Protein AF-A0ABD1W5N5-F1 (afdb_monomer_lite)

Secondary structure (DSSP, 8-state):
---PPP-------GGGGG-HHHHHHHHHHHHHHHHHHHHHHHHHHHHHHHHTS----HHHHHHHHHHHHHHHHHHHHHHHHHH----SHHHHHHHHHTTSS-HHHHHHHHHHHHHHHHHHHHHHHT---SSHHHHHHHHHHHHHHHHHTTSS----------TTTHHHHHTTTTHHHHHHHHTTSGGGSHHHHHHHHHHHHHHHHHHHHHHHHHHTT--SHHHHHHHHHTTSS-HHHHHHHHHHHHHHHHHHHHHHHHHTTT--------PPTTS--EETTEE--TT-EESTTSS-SSSGGGEEEEETTSSS-EEEETTSS-PEEEEEETTEEEEPP-EEEEEE-TTS-EEEEE-EEEE-TTSSEEE-TTEEEEEESSSEEEEEEEEETTEEEEEEEEEB-S-GGG--TT--EEESEEEEEPPTTEEEEEEEEEESSTTTTTTTT-SEEEEEEEETTS----GGGGT-TTHHHHHHHH-PEEEEE-BSSS-HHHHTTSTT----TTEEEEE--SSSS-EEEEEPTT-BS-TTSTT--B-

Organism: NCBI:txid205694

Radius of gyration: 28.05 Å; chains: 1; bounding box: 86×58×66 Å

Structure (mmCIF, N/CA/C/O backbone):
data_AF-A0ABD1W5N5-F1
#
_entry.id   AF-A0ABD1W5N5-F1
#
loop_
_atom_site.group_PDB
_atom_site.id
_atom_site.type_symbol
_atom_site.label_atom_id
_atom_site.label_alt_id
_atom_site.label_comp_id
_atom_site.label_asym_id
_atom_site.label_entity_id
_atom_site.label_seq_id
_atom_site.pdbx_PDB_ins_code
_atom_site.Cartn_x
_atom_site.Cartn_y
_atom_site.Cartn_z
_atom_site.occupancy
_atom_site.B_iso_or_equiv
_atom_site.auth_seq_id
_atom_site.auth_comp_id
_atom_site.auth_asym_id
_atom_site.auth_atom_id
_atom_site.pdbx_PDB_model_num
ATOM 1 N N . MET A 1 1 ? -24.813 19.656 25.733 1.00 28.75 1 MET A N 1
ATOM 2 C CA . MET A 1 1 ? -25.296 18.858 24.588 1.00 28.75 1 MET A CA 1
ATOM 3 C C . MET A 1 1 ? -24.833 19.561 23.324 1.00 28.75 1 MET A C 1
ATOM 5 O O . MET A 1 1 ? -25.467 20.518 22.911 1.00 28.75 1 MET A O 1
ATOM 9 N N . GLY A 1 2 ? -23.656 19.197 22.814 1.00 26.92 2 GLY A N 1
ATOM 10 C CA . GLY A 1 2 ? -23.154 19.702 21.535 1.00 26.92 2 GLY A CA 1
ATOM 11 C C . GLY A 1 2 ? -23.510 18.698 20.448 1.00 26.92 2 GLY A C 1
ATOM 12 O O . GLY A 1 2 ? -23.165 17.526 20.578 1.00 26.92 2 GLY A O 1
ATOM 13 N N . GLU A 1 3 ? -24.244 19.146 19.435 1.00 26.53 3 GLU A N 1
ATOM 14 C CA . GLU A 1 3 ? -24.609 18.383 18.240 1.00 26.53 3 GLU A CA 1
ATOM 15 C C . GLU A 1 3 ? -23.360 17.769 17.588 1.00 26.53 3 GLU A C 1
ATOM 17 O O . GLU A 1 3 ? -22.465 18.478 17.123 1.00 26.53 3 GLU A O 1
ATOM 22 N N . GLN A 1 4 ? -23.289 16.436 17.564 1.00 30.64 4 GLN A N 1
ATOM 23 C CA . GLN A 1 4 ? -22.300 15.712 16.773 1.00 30.64 4 GLN A CA 1
ATOM 24 C C . GLN A 1 4 ? -22.616 15.924 15.290 1.00 30.64 4 GLN A C 1
ATOM 26 O O . GLN A 1 4 ? -23.674 15.536 14.799 1.00 30.64 4 GLN A O 1
ATOM 31 N N . ASN A 1 5 ? -21.693 16.567 14.580 1.00 28.88 5 ASN A N 1
ATOM 32 C CA . ASN A 1 5 ? -21.829 16.870 13.162 1.00 28.88 5 ASN A CA 1
ATOM 33 C C . ASN A 1 5 ? -21.758 15.554 12.350 1.00 28.88 5 ASN A C 1
ATOM 35 O O . ASN A 1 5 ? -20.734 14.868 12.424 1.00 28.88 5 ASN A O 1
ATOM 39 N N . PRO A 1 6 ? -22.801 15.165 11.591 1.00 38.56 6 PRO A N 1
ATOM 40 C CA . PRO A 1 6 ? -22.796 13.927 10.816 1.00 38.56 6 PRO A CA 1
ATOM 41 C C . PRO A 1 6 ? -21.707 13.959 9.733 1.00 38.56 6 PRO A C 1
ATOM 43 O O . PRO A 1 6 ? -21.434 15.004 9.138 1.00 38.56 6 PRO A O 1
ATOM 46 N N . THR A 1 7 ? -21.093 12.804 9.459 1.00 47.44 7 THR A N 1
ATOM 47 C CA . THR A 1 7 ? -20.101 12.591 8.392 1.00 47.44 7 THR A CA 1
ATOM 48 C C . THR A 1 7 ? -20.524 13.306 7.106 1.00 47.44 7 THR A C 1
ATOM 50 O O . THR A 1 7 ? -21.586 13.044 6.536 1.00 47.44 7 THR A O 1
ATOM 53 N N . LYS A 1 8 ? -19.705 14.262 6.651 1.00 46.38 8 LYS A N 1
ATOM 54 C CA . LYS A 1 8 ? -20.027 15.128 5.510 1.00 46.38 8 LYS A CA 1
ATOM 55 C C . LYS A 1 8 ? -20.094 14.277 4.235 1.00 46.38 8 LYS A C 1
ATOM 57 O O . LYS A 1 8 ? -19.065 13.878 3.698 1.00 46.38 8 LYS A O 1
ATOM 62 N N . ARG A 1 9 ? -21.306 13.976 3.757 1.00 61.41 9 ARG A N 1
ATOM 63 C CA . ARG A 1 9 ? -21.535 13.199 2.526 1.00 61.41 9 ARG A CA 1
ATOM 64 C C . ARG A 1 9 ? -20.862 13.880 1.335 1.00 61.41 9 ARG A C 1
ATOM 66 O O . ARG A 1 9 ? -21.159 15.032 1.019 1.00 61.41 9 ARG A O 1
ATOM 73 N N . ALA A 1 10 ? -19.960 13.166 0.668 1.00 68.75 10 ALA A N 1
ATOM 74 C CA . ALA A 1 10 ? -19.239 13.687 -0.482 1.00 68.75 10 ALA A CA 1
ATOM 75 C C . ALA A 1 10 ? -20.100 13.574 -1.750 1.00 68.75 10 ALA A C 1
ATOM 77 O O . ALA A 1 10 ? -20.378 12.481 -2.239 1.00 68.75 10 ALA A O 1
ATOM 78 N N . ILE A 1 11 ? -20.503 14.713 -2.318 1.00 74.44 11 ILE A N 1
ATOM 79 C CA . ILE A 1 11 ? -21.152 14.751 -3.641 1.00 74.44 11 ILE A CA 1
ATOM 80 C C . ILE A 1 11 ? -20.153 14.296 -4.725 1.00 74.44 11 ILE A C 1
ATOM 82 O O . ILE A 1 11 ? -20.519 13.577 -5.652 1.00 74.44 11 ILE A O 1
ATOM 86 N N . GLY A 1 12 ? -18.870 14.632 -4.555 1.00 67.19 12 GLY A N 1
ATOM 87 C CA . GLY A 1 12 ? -17.824 14.405 -5.554 1.00 67.19 12 GLY A CA 1
ATOM 88 C C . GLY A 1 12 ? -17.814 15.483 -6.642 1.00 67.19 12 GLY A C 1
ATOM 89 O O . GLY A 1 12 ? -18.540 16.475 -6.561 1.00 67.19 12 GLY A O 1
ATOM 90 N N . ASN A 1 13 ? -16.992 15.291 -7.672 1.00 73.31 13 ASN A N 1
ATOM 91 C CA . ASN A 1 13 ? -16.897 16.170 -8.843 1.00 73.31 13 ASN A CA 1
ATOM 92 C C . ASN A 1 13 ? -17.356 15.436 -10.118 1.00 73.31 13 ASN A C 1
ATOM 94 O O . ASN A 1 13 ? -17.006 14.277 -10.316 1.00 73.31 13 ASN A O 1
ATOM 98 N N . GLN A 1 14 ? -18.060 16.114 -11.032 1.00 76.25 14 GLN A N 1
ATOM 99 C CA . GLN A 1 14 ? -18.423 15.571 -12.352 1.00 76.25 14 GLN A CA 1
ATOM 100 C C . GLN A 1 14 ? -17.212 15.056 -13.149 1.00 76.25 14 GLN A C 1
ATOM 102 O O . GLN A 1 14 ? -17.330 14.111 -13.929 1.00 76.25 14 GLN A O 1
ATOM 107 N N . ASN A 1 15 ? -16.024 15.622 -12.925 1.00 72.88 15 ASN A N 1
ATOM 108 C CA . ASN A 1 15 ? -14.792 15.143 -13.549 1.00 72.88 15 ASN A CA 1
ATOM 109 C C . ASN A 1 15 ? -14.424 13.703 -13.142 1.00 72.88 15 ASN A C 1
ATOM 111 O O . ASN A 1 15 ? -13.665 13.059 -13.865 1.00 72.88 15 ASN A O 1
ATOM 115 N N . GLU A 1 16 ? -14.976 13.166 -12.045 1.00 70.12 16 GLU A N 1
ATOM 116 C CA . GLU A 1 16 ? -14.788 11.768 -11.627 1.00 70.12 16 GLU A CA 1
ATOM 117 C C . GLU A 1 16 ? -15.239 10.776 -12.703 1.00 70.12 16 GLU A C 1
ATOM 119 O O . GLU A 1 16 ? -14.573 9.762 -12.889 1.00 70.12 16 GLU A O 1
ATOM 124 N N . PHE A 1 17 ? -16.272 11.090 -13.495 1.00 74.38 17 PHE A N 1
ATOM 125 C CA . PHE A 1 17 ? -16.710 10.231 -14.607 1.00 74.38 17 PHE A CA 1
ATOM 126 C C . PHE A 1 17 ? -15.631 10.016 -15.675 1.00 74.38 17 PHE A C 1
ATOM 128 O O . PHE A 1 17 ? -15.683 9.039 -16.418 1.00 74.38 17 PHE A O 1
ATOM 135 N N . ARG A 1 18 ? -14.654 10.926 -15.765 1.00 74.06 18 ARG A N 1
ATOM 136 C CA . ARG A 1 18 ? -13.556 10.877 -16.739 1.00 74.06 18 ARG A CA 1
ATOM 137 C C . ARG A 1 18 ? -12.236 10.424 -16.122 1.00 74.06 18 ARG A C 1
ATOM 139 O O . ARG A 1 18 ? -11.248 10.284 -16.839 1.00 74.06 18 ARG A O 1
ATOM 146 N N . GLN A 1 19 ? -12.189 10.200 -14.809 1.00 75.38 19 GLN A N 1
ATOM 147 C CA . GLN A 1 19 ? -10.961 9.777 -14.150 1.00 75.38 19 GLN A CA 1
ATOM 148 C C . GLN A 1 19 ? -10.642 8.319 -14.511 1.00 75.38 19 GLN A C 1
ATOM 150 O O . GLN A 1 19 ? -11.477 7.440 -14.285 1.00 75.38 19 GLN A O 1
ATOM 155 N N . PRO A 1 20 ? -9.418 8.013 -14.986 1.00 72.00 20 PRO A N 1
ATOM 156 C CA . PRO A 1 20 ? -9.042 6.650 -15.362 1.00 72.00 20 PRO A CA 1
ATOM 157 C C . PRO A 1 20 ? -9.240 5.628 -14.235 1.00 72.00 20 PRO A C 1
ATOM 159 O O . PRO A 1 20 ? -9.667 4.503 -14.485 1.00 72.00 20 PRO A O 1
ATOM 162 N N . GLY A 1 21 ? -8.984 6.026 -12.983 1.00 67.94 21 GLY A N 1
ATOM 163 C CA . GLY A 1 21 ? -9.215 5.177 -11.812 1.00 67.94 21 GLY A CA 1
ATOM 164 C C . GLY A 1 21 ? -10.695 4.855 -11.582 1.00 67.94 21 GLY A C 1
ATOM 165 O O . GLY A 1 21 ? -11.031 3.706 -11.306 1.00 67.94 21 GLY A O 1
ATOM 166 N N . ALA A 1 22 ? -11.586 5.836 -11.754 1.00 72.44 22 ALA A N 1
ATOM 167 C CA . ALA A 1 22 ? -13.028 5.643 -11.611 1.00 72.44 22 ALA A CA 1
ATOM 168 C C . ALA A 1 22 ? -13.597 4.764 -12.735 1.00 72.44 22 ALA A C 1
ATOM 170 O O . ALA A 1 22 ? -14.401 3.876 -12.462 1.00 72.44 22 ALA A O 1
ATOM 171 N N . ILE A 1 23 ? -13.122 4.943 -13.972 1.00 83.00 23 ILE A N 1
ATOM 172 C CA . ILE A 1 23 ? -13.498 4.098 -15.117 1.00 83.00 23 ILE A CA 1
ATOM 173 C C . ILE A 1 23 ? -13.017 2.659 -14.905 1.00 83.00 23 ILE A C 1
ATOM 175 O O . ILE A 1 23 ? -13.789 1.720 -15.086 1.00 83.00 23 ILE A O 1
ATOM 179 N N . LYS A 1 24 ? -11.766 2.468 -14.464 1.00 80.44 24 LYS A N 1
ATOM 180 C CA . LYS A 1 24 ? -11.224 1.139 -14.140 1.00 80.44 24 LYS A CA 1
ATOM 181 C C . LYS A 1 24 ? -12.060 0.442 -13.062 1.00 80.44 24 LYS A C 1
ATOM 183 O O . LYS A 1 24 ? -12.360 -0.742 -13.190 1.00 80.44 24 LYS A O 1
ATOM 188 N N . ALA A 1 25 ? -12.454 1.173 -12.023 1.00 78.12 25 ALA A N 1
ATOM 189 C CA . ALA A 1 25 ? -13.308 0.651 -10.966 1.00 78.12 25 ALA A CA 1
ATOM 190 C C . ALA A 1 25 ? -14.722 0.305 -11.465 1.00 78.12 25 ALA A C 1
ATOM 192 O O . ALA A 1 25 ? -15.236 -0.760 -11.143 1.00 78.12 25 ALA A O 1
ATOM 193 N N . ALA A 1 26 ? -15.315 1.146 -12.313 1.00 84.56 26 ALA A N 1
ATOM 194 C CA . ALA A 1 26 ? -16.607 0.871 -12.936 1.00 84.56 26 ALA A CA 1
ATOM 195 C C . ALA A 1 26 ? -16.568 -0.377 -13.833 1.00 84.56 26 ALA A C 1
ATOM 197 O O . ALA A 1 26 ? -17.476 -1.199 -13.787 1.00 84.56 26 ALA A O 1
ATOM 198 N N . LEU A 1 27 ? -15.496 -0.569 -14.608 1.00 88.88 27 LEU A N 1
ATOM 199 C CA . LEU A 1 27 ? -15.303 -1.788 -15.399 1.00 88.88 27 LEU A CA 1
ATOM 200 C C . LEU A 1 27 ? -15.176 -3.030 -14.509 1.00 88.88 27 LEU A C 1
ATOM 202 O O . LEU A 1 27 ? -15.740 -4.072 -14.837 1.00 88.88 27 LEU A O 1
ATOM 206 N N . ALA A 1 28 ? -14.485 -2.923 -13.372 1.00 86.44 28 ALA A N 1
ATOM 207 C CA . ALA A 1 28 ? -14.408 -4.020 -12.412 1.00 86.44 28 ALA A CA 1
ATOM 208 C C . ALA A 1 28 ? -15.789 -4.376 -11.838 1.00 86.44 28 ALA A C 1
ATOM 210 O O . ALA A 1 28 ? -16.116 -5.557 -11.794 1.00 86.44 28 ALA A O 1
ATOM 211 N N . GLU A 1 29 ? -16.613 -3.384 -11.481 1.00 93.19 29 GLU A N 1
ATOM 212 C CA . GLU A 1 29 ? -18.007 -3.581 -11.043 1.00 93.19 29 GLU A CA 1
ATOM 213 C C . GLU A 1 29 ? -18.894 -4.197 -12.134 1.00 93.19 29 GLU A C 1
ATOM 215 O O . GLU A 1 29 ? -19.742 -5.042 -11.847 1.00 93.19 29 GLU A O 1
ATOM 220 N N . PHE A 1 30 ? -18.689 -3.817 -13.397 1.00 94.62 30 PHE A N 1
ATOM 221 C CA . PHE A 1 30 ? -19.398 -4.398 -14.536 1.00 94.62 30 PHE A CA 1
ATOM 222 C C . PHE A 1 30 ? -19.089 -5.892 -14.695 1.00 94.62 30 PHE A C 1
ATOM 224 O O . PHE A 1 30 ? -20.008 -6.713 -14.703 1.00 94.62 30 PHE A O 1
ATOM 231 N N . PHE A 1 31 ? -17.807 -6.264 -14.795 1.00 92.19 31 PHE A N 1
ATOM 232 C CA . PHE A 1 31 ? -17.409 -7.659 -15.008 1.00 92.19 31 PHE A CA 1
ATOM 233 C C . PHE A 1 31 ? -17.691 -8.539 -13.789 1.00 92.19 31 PHE A C 1
ATOM 235 O O . PHE A 1 31 ? -18.136 -9.676 -13.951 1.00 92.19 31 PHE A O 1
ATOM 242 N N . SER A 1 32 ? -17.488 -8.023 -12.573 1.00 91.31 32 SER A N 1
ATOM 243 C CA . SER A 1 32 ? -17.815 -8.768 -11.356 1.00 91.31 32 SER A CA 1
ATOM 244 C C . SER A 1 32 ? -19.318 -9.013 -11.238 1.00 91.31 32 SER A C 1
ATOM 246 O O . SER A 1 32 ? -19.716 -10.137 -10.937 1.00 91.31 32 SER A O 1
ATOM 248 N N . THR A 1 33 ? -20.160 -8.024 -11.564 1.00 91.44 33 THR A N 1
ATOM 249 C CA . THR A 1 33 ? -21.623 -8.191 -11.556 1.00 91.44 33 THR A CA 1
ATOM 250 C C . THR A 1 33 ? -22.100 -9.116 -12.667 1.00 91.44 33 THR A C 1
ATOM 252 O O . THR A 1 33 ? -23.006 -9.916 -12.444 1.00 91.44 33 THR A O 1
ATOM 255 N N . LEU A 1 34 ? -21.466 -9.069 -13.841 1.00 90.00 34 LEU A N 1
ATOM 256 C CA . LEU A 1 34 ? -21.744 -9.995 -14.934 1.00 90.00 34 LEU A CA 1
ATOM 257 C C . LEU A 1 34 ? -21.489 -11.445 -14.513 1.00 90.00 34 LEU A C 1
ATOM 259 O O . LEU A 1 34 ? -22.376 -12.283 -14.653 1.00 90.00 34 LEU A O 1
ATOM 263 N N . ILE A 1 35 ? -20.308 -11.743 -13.963 1.00 86.56 35 ILE A N 1
ATOM 264 C CA . ILE A 1 35 ? -19.961 -13.095 -13.496 1.00 86.56 35 ILE A CA 1
ATOM 265 C C . ILE A 1 35 ? -20.895 -13.513 -12.360 1.00 86.56 35 ILE A C 1
ATOM 267 O O . ILE A 1 35 ? -21.441 -14.617 -12.378 1.00 86.56 35 ILE A O 1
ATOM 271 N N . PHE A 1 36 ? -21.118 -12.613 -11.400 1.00 88.75 36 PHE A N 1
ATOM 272 C CA . PHE A 1 36 ? -22.024 -12.825 -10.279 1.00 88.75 36 PHE A CA 1
ATOM 273 C C . PHE A 1 36 ? -23.418 -13.239 -10.763 1.00 88.75 36 PHE A C 1
ATOM 275 O O . PHE A 1 36 ? -23.903 -14.299 -10.376 1.00 88.75 36 PHE A O 1
ATOM 282 N N . VAL A 1 37 ? -24.057 -12.457 -11.635 1.00 87.00 37 VAL A N 1
ATOM 283 C CA . VAL A 1 37 ? -25.407 -12.745 -12.149 1.00 87.00 37 VAL A CA 1
ATOM 284 C C . VAL A 1 37 ? -25.404 -14.011 -13.003 1.00 87.00 37 VAL A C 1
ATOM 286 O O . VAL A 1 37 ? -26.235 -14.886 -12.774 1.00 87.00 37 VAL A O 1
ATOM 289 N N . PHE A 1 38 ? -24.441 -14.153 -13.919 1.00 84.56 38 PHE A N 1
ATOM 290 C CA . PHE A 1 38 ? -24.364 -15.287 -14.841 1.00 84.56 38 PHE A CA 1
ATOM 291 C C . PHE A 1 38 ? -24.301 -16.628 -14.102 1.00 84.56 38 PHE A C 1
ATOM 293 O O . PHE A 1 38 ? -25.065 -17.540 -14.406 1.00 84.56 38 PHE A O 1
ATOM 300 N N . VAL A 1 39 ? -23.427 -16.739 -13.098 1.00 81.56 39 VAL A N 1
ATOM 301 C CA . VAL A 1 39 ? -23.248 -17.984 -12.338 1.00 81.56 39 VAL A CA 1
ATOM 302 C C . VAL A 1 39 ? -24.471 -18.293 -11.474 1.00 81.56 39 VAL A C 1
ATOM 304 O O . VAL A 1 39 ? -24.904 -19.441 -11.419 1.00 81.56 39 VAL A O 1
ATOM 307 N N . GLY A 1 40 ? -25.059 -17.292 -10.812 1.00 77.75 40 GLY A N 1
ATOM 308 C CA . GLY A 1 40 ? -26.200 -17.542 -9.925 1.00 77.75 40 GLY A CA 1
ATOM 309 C C . GLY A 1 40 ? -27.475 -17.896 -10.671 1.00 77.75 40 GLY A C 1
ATOM 310 O O . GLY A 1 40 ? -28.061 -18.941 -10.397 1.00 77.75 40 GLY A O 1
ATOM 311 N N . GLU A 1 41 ? -27.863 -17.089 -11.655 1.00 80.56 41 GLU A N 1
ATOM 312 C CA . GLU A 1 41 ? -29.062 -17.364 -12.454 1.00 80.56 41 GLU A CA 1
ATOM 313 C C . GLU A 1 41 ? -28.866 -18.608 -13.333 1.00 80.56 41 GLU A C 1
ATOM 315 O O . GLU A 1 41 ? -29.763 -19.443 -13.452 1.00 80.56 41 GLU A O 1
ATOM 320 N N . GLY A 1 42 ? -27.654 -18.802 -13.870 1.00 76.25 42 GLY A N 1
ATOM 321 C CA . GLY A 1 42 ? -27.271 -20.021 -14.579 1.00 76.25 42 GLY A CA 1
ATOM 322 C C . GLY A 1 42 ? -27.442 -21.276 -13.725 1.00 76.25 42 GLY A C 1
ATOM 323 O O . GLY A 1 42 ? -27.990 -22.266 -14.207 1.00 76.25 42 GLY A O 1
ATOM 324 N N . SER A 1 43 ? -27.049 -21.230 -12.448 1.00 77.19 43 SER A N 1
ATOM 325 C CA . SER A 1 43 ? -27.219 -22.362 -11.528 1.00 77.19 43 SER A CA 1
ATOM 326 C C . SER A 1 43 ? -28.691 -22.689 -11.249 1.00 77.19 43 SER A C 1
ATOM 328 O O . SER A 1 43 ? -29.055 -23.864 -11.228 1.00 77.19 43 SER A O 1
ATOM 330 N N . GLY A 1 44 ? -29.553 -21.674 -11.117 1.00 73.19 44 GLY A N 1
ATOM 331 C CA . GLY A 1 44 ? -30.993 -21.865 -10.924 1.00 73.19 44 GLY A CA 1
ATOM 332 C C . GLY A 1 44 ? -31.668 -22.486 -12.148 1.00 73.19 44 GLY A C 1
ATOM 333 O O . GLY A 1 44 ? -32.412 -23.459 -12.030 1.00 73.19 44 GLY A O 1
ATOM 334 N N . MET A 1 45 ? -31.352 -21.994 -13.349 1.00 76.38 45 MET A N 1
ATOM 335 C CA . MET A 1 45 ? -31.874 -22.585 -14.587 1.00 76.38 45 MET A CA 1
ATOM 336 C C . MET A 1 45 ? -31.337 -23.997 -14.835 1.00 76.38 45 MET A C 1
ATOM 338 O O . MET A 1 45 ? -32.080 -24.862 -15.302 1.00 76.38 45 MET A O 1
ATOM 342 N N . ALA A 1 46 ? -30.065 -24.250 -14.513 1.00 73.69 46 ALA A N 1
ATOM 343 C CA . ALA A 1 46 ? -29.480 -25.583 -14.595 1.00 73.69 46 ALA A CA 1
ATOM 344 C C . ALA A 1 46 ? -30.192 -26.554 -13.645 1.00 73.69 46 ALA A C 1
ATOM 346 O O . ALA A 1 46 ? -30.540 -27.656 -14.065 1.00 73.69 46 ALA A O 1
ATOM 347 N N . TYR A 1 47 ? -30.478 -26.131 -12.409 1.00 73.81 47 TYR A N 1
ATOM 348 C CA . TYR A 1 47 ? -31.250 -26.923 -11.454 1.00 73.81 47 TYR A CA 1
ATOM 349 C C . TYR A 1 47 ? -32.631 -27.280 -12.011 1.00 73.81 47 TYR A C 1
ATOM 351 O O . TYR A 1 47 ? -32.956 -28.460 -12.104 1.00 73.81 47 TYR A O 1
ATOM 359 N N . ASN A 1 48 ? -33.394 -26.287 -12.478 1.00 73.56 48 ASN A N 1
ATOM 360 C CA . ASN A 1 48 ? -34.726 -26.507 -13.052 1.00 73.56 48 ASN A CA 1
ATOM 361 C C . ASN A 1 48 ? -34.699 -27.481 -14.237 1.00 73.56 48 ASN A C 1
ATOM 363 O O . ASN A 1 48 ? -35.575 -28.336 -14.366 1.00 73.56 48 ASN A O 1
ATOM 367 N N . LYS A 1 49 ? -33.671 -27.395 -15.090 1.00 77.81 49 LYS A N 1
ATOM 368 C CA . LYS A 1 49 ? -33.510 -28.298 -16.234 1.00 77.81 49 LYS A CA 1
ATOM 369 C C . LYS A 1 49 ? -33.155 -29.726 -15.813 1.00 77.81 49 LYS A C 1
ATOM 371 O O . LYS A 1 49 ? -33.667 -30.666 -16.411 1.00 77.81 49 LYS A O 1
ATOM 376 N N . LEU A 1 50 ? -32.303 -29.891 -14.802 1.00 75.19 50 LEU A N 1
ATOM 377 C CA . LEU A 1 50 ? -31.892 -31.204 -14.292 1.00 75.19 50 LEU A CA 1
ATOM 378 C C . LEU A 1 50 ? -33.003 -31.907 -13.503 1.00 75.19 50 LEU A C 1
ATOM 380 O O . LEU A 1 50 ? -33.046 -33.133 -13.485 1.00 75.19 50 LEU A O 1
ATOM 384 N N . THR A 1 51 ? -33.897 -31.151 -12.865 1.00 75.44 51 THR A N 1
ATOM 385 C CA . THR A 1 51 ? -34.983 -31.704 -12.042 1.00 75.44 51 THR A CA 1
ATOM 386 C C . THR A 1 51 ? -36.335 -31.760 -12.751 1.00 75.44 51 THR A C 1
ATOM 388 O O . THR A 1 51 ? -37.307 -32.216 -12.157 1.00 75.44 51 THR A O 1
ATOM 391 N N . GLY A 1 52 ? -36.432 -31.296 -14.002 1.00 78.06 52 GLY A N 1
ATOM 392 C CA . GLY A 1 52 ? -37.705 -31.236 -14.725 1.00 78.06 52 GLY A CA 1
ATOM 393 C C . GLY A 1 52 ? -38.707 -30.263 -14.093 1.00 78.06 52 GLY A C 1
ATOM 394 O O . GLY A 1 52 ? -39.901 -30.543 -14.075 1.00 78.06 52 GLY A O 1
ATOM 395 N N . ASN A 1 53 ? -38.223 -29.132 -13.566 1.00 73.88 53 ASN A N 1
ATOM 396 C CA . ASN A 1 53 ? -38.991 -28.152 -12.788 1.00 73.88 53 ASN A CA 1
ATOM 397 C C . ASN A 1 53 ? -39.612 -28.727 -11.501 1.00 73.88 53 ASN A C 1
ATOM 399 O O . ASN A 1 53 ? -40.700 -28.310 -11.096 1.00 73.88 53 ASN A O 1
ATOM 403 N N . ALA A 1 54 ? -38.941 -29.686 -10.853 1.00 69.19 54 ALA A N 1
ATOM 404 C CA . ALA A 1 54 ? -39.395 -30.190 -9.562 1.00 69.19 54 ALA A CA 1
ATOM 405 C C . ALA A 1 54 ? -39.438 -29.064 -8.507 1.00 69.19 54 ALA A C 1
ATOM 407 O O . ALA A 1 54 ? -38.625 -28.135 -8.567 1.00 69.19 54 ALA A O 1
ATOM 408 N N . PRO A 1 55 ? -40.341 -29.151 -7.510 1.00 64.00 55 PRO A N 1
ATOM 409 C CA . PRO A 1 55 ? -40.373 -28.209 -6.399 1.00 64.00 55 PRO A CA 1
ATOM 410 C C . PRO A 1 55 ? -39.021 -28.140 -5.686 1.00 64.00 55 PRO A C 1
ATOM 412 O O . PRO A 1 55 ? -38.287 -29.130 -5.622 1.00 64.00 55 PRO A O 1
ATOM 415 N N . ASN A 1 56 ? -38.721 -26.985 -5.092 1.00 67.62 56 ASN A N 1
ATOM 416 C CA . ASN A 1 56 ? -37.494 -26.782 -4.329 1.00 67.62 56 ASN A CA 1
ATOM 417 C C . ASN A 1 56 ? -37.385 -27.812 -3.193 1.00 67.62 56 ASN A C 1
ATOM 419 O O . ASN A 1 56 ? -38.062 -27.712 -2.170 1.00 67.62 56 ASN A O 1
ATOM 423 N N . SER A 1 57 ? -36.510 -28.798 -3.371 1.00 78.19 57 SER A N 1
ATOM 424 C CA . SER A 1 57 ? -36.117 -29.723 -2.306 1.00 78.19 57 SER A CA 1
ATOM 425 C C . SER A 1 57 ? -35.145 -29.035 -1.337 1.00 78.19 57 SER A C 1
ATOM 427 O O . SER A 1 57 ? -34.458 -28.086 -1.730 1.00 78.19 57 SER A O 1
ATOM 429 N N . PRO A 1 58 ? -35.010 -29.516 -0.087 1.00 78.69 58 PRO A N 1
ATOM 430 C CA . PRO A 1 58 ? -34.004 -28.997 0.840 1.00 78.69 58 PRO A CA 1
ATOM 431 C C . PRO A 1 58 ? -32.585 -29.014 0.250 1.00 78.69 58 PRO A C 1
ATOM 433 O O . PRO A 1 58 ? -31.837 -28.052 0.403 1.00 78.69 58 PRO A O 1
ATOM 436 N N . SER A 1 59 ? -32.234 -30.063 -0.500 1.00 76.38 59 SER A N 1
ATOM 437 C CA . SER A 1 59 ? -30.951 -30.158 -1.205 1.00 76.38 59 SER A CA 1
ATOM 438 C C . SER A 1 59 ? -30.819 -29.134 -2.337 1.00 76.38 59 SER A C 1
ATOM 440 O O . SER A 1 59 ? -29.739 -28.577 -2.521 1.00 76.38 59 SER A O 1
ATOM 442 N N . GLY A 1 60 ? -31.906 -28.823 -3.052 1.00 74.62 60 GLY A N 1
ATOM 443 C CA . GLY A 1 60 ? -31.947 -27.755 -4.056 1.00 74.62 60 GLY A CA 1
ATOM 444 C C . GLY A 1 60 ? -31.738 -26.361 -3.467 1.00 74.62 60 GLY A C 1
ATOM 445 O O . GLY A 1 60 ? -30.969 -25.570 -4.011 1.00 74.62 60 GLY A O 1
ATOM 446 N N . LEU A 1 61 ? -32.352 -26.078 -2.315 1.00 72.44 61 LEU A N 1
ATOM 447 C CA . LEU A 1 61 ? -32.160 -24.815 -1.595 1.00 72.44 61 LEU A CA 1
ATOM 448 C C . LEU A 1 61 ? -30.717 -24.655 -1.102 1.00 72.44 61 LEU A C 1
ATOM 450 O O . LEU A 1 61 ? -30.135 -23.582 -1.258 1.00 72.44 61 LEU A O 1
ATOM 454 N N . VAL A 1 62 ? -30.113 -25.725 -0.573 1.00 80.50 62 VAL A N 1
ATOM 455 C CA . VAL A 1 62 ? -28.694 -25.722 -0.185 1.00 80.50 62 VAL A CA 1
ATOM 456 C C . VAL A 1 62 ? -27.801 -25.509 -1.406 1.00 80.50 62 VAL A C 1
ATOM 458 O O . VAL A 1 62 ? -26.907 -24.669 -1.359 1.00 80.50 62 VAL A O 1
ATOM 461 N N . ALA A 1 63 ? -28.058 -26.199 -2.520 1.00 76.31 63 ALA A N 1
ATOM 462 C CA . ALA A 1 63 ? -27.294 -26.018 -3.754 1.00 76.31 63 ALA A CA 1
ATOM 463 C C . ALA A 1 63 ? -27.377 -24.570 -4.273 1.00 76.31 63 ALA A C 1
ATOM 465 O O . ALA A 1 63 ? -26.350 -23.974 -4.603 1.00 76.31 63 ALA A O 1
ATOM 466 N N . ALA A 1 64 ? -28.575 -23.974 -4.270 1.00 73.62 64 ALA A N 1
ATOM 467 C CA . ALA A 1 64 ? -28.781 -22.579 -4.644 1.00 73.62 64 ALA A CA 1
ATOM 468 C C . ALA A 1 64 ? -28.030 -21.621 -3.704 1.00 73.62 64 ALA A C 1
ATOM 470 O O . ALA A 1 64 ? -27.335 -20.721 -4.179 1.00 73.62 64 ALA A O 1
ATOM 471 N N . ALA A 1 65 ? -28.104 -21.835 -2.388 1.00 78.44 65 ALA A N 1
ATOM 472 C CA . ALA A 1 65 ? -27.394 -21.028 -1.401 1.00 78.44 65 ALA A CA 1
ATOM 473 C C . ALA A 1 65 ? -25.868 -21.121 -1.561 1.00 78.44 65 ALA A C 1
ATOM 475 O O . ALA A 1 65 ? -25.186 -20.095 -1.535 1.00 78.44 65 ALA A O 1
ATOM 476 N N . VAL A 1 66 ? -25.322 -22.324 -1.773 1.00 81.69 66 VAL A N 1
ATOM 477 C CA . VAL A 1 66 ? -23.884 -22.554 -2.003 1.00 81.69 66 VAL A CA 1
ATOM 478 C C . VAL A 1 66 ? -23.424 -21.846 -3.275 1.00 81.69 66 VAL A C 1
ATOM 480 O O . VAL A 1 66 ? -22.440 -21.104 -3.240 1.00 81.69 66 VAL A O 1
ATOM 483 N N . ALA A 1 67 ? -24.164 -21.998 -4.377 1.00 80.69 67 ALA A N 1
ATOM 484 C CA . ALA A 1 67 ? -23.869 -21.307 -5.630 1.00 80.69 67 ALA A CA 1
ATOM 485 C C . ALA A 1 67 ? -23.874 -19.781 -5.445 1.00 80.69 67 ALA A C 1
ATOM 487 O O . ALA A 1 67 ? -22.979 -19.089 -5.934 1.00 80.69 67 ALA A O 1
ATOM 488 N N . HIS A 1 68 ? -24.838 -19.257 -4.682 1.00 78.62 68 HIS A N 1
ATOM 489 C CA . HIS A 1 68 ? -24.931 -17.839 -4.353 1.00 78.62 68 HIS A CA 1
ATOM 490 C C . HIS A 1 68 ? -23.777 -17.347 -3.467 1.00 78.62 68 HIS A C 1
ATOM 492 O O . HIS A 1 68 ? -23.253 -16.257 -3.698 1.00 78.62 68 HIS A O 1
ATOM 498 N N . GLY A 1 69 ? -23.329 -18.142 -2.497 1.00 80.19 69 GLY A N 1
ATOM 499 C CA . GLY A 1 69 ? -22.183 -17.787 -1.665 1.00 80.19 69 GLY A CA 1
ATOM 500 C C . GLY A 1 69 ? -20.877 -17.733 -2.457 1.00 80.19 69 GLY A C 1
ATOM 501 O O . GLY A 1 69 ? -20.177 -16.718 -2.432 1.00 80.19 69 GLY A O 1
ATOM 502 N N . PHE A 1 70 ? -20.576 -18.784 -3.225 1.00 85.38 70 PHE A N 1
ATOM 503 C CA . PHE A 1 70 ? -19.341 -18.853 -4.012 1.00 85.38 70 PHE A CA 1
ATOM 504 C C . PHE A 1 70 ? -19.290 -17.814 -5.133 1.00 85.38 70 PHE A C 1
ATOM 506 O O . PHE A 1 70 ? -18.239 -17.208 -5.340 1.00 85.38 70 PHE A O 1
ATOM 513 N N . ARG A 1 71 ? -20.408 -17.538 -5.824 1.00 84.19 71 ARG A N 1
ATOM 514 C CA . ARG A 1 71 ? -20.421 -16.511 -6.881 1.00 84.19 71 ARG A CA 1
ATOM 515 C C . ARG A 1 71 ? -20.090 -15.120 -6.337 1.00 84.19 71 ARG A C 1
ATOM 517 O O . ARG A 1 71 ? -19.359 -14.384 -6.993 1.00 84.19 71 ARG A O 1
ATOM 524 N N . LEU A 1 72 ? -20.584 -14.758 -5.146 1.00 83.31 72 LEU A N 1
ATOM 525 C CA . LEU A 1 72 ? -20.264 -13.462 -4.539 1.00 83.31 72 LEU A CA 1
ATOM 526 C C . LEU A 1 72 ? -18.838 -13.437 -3.992 1.00 83.31 72 LEU A C 1
ATOM 528 O O . LEU A 1 72 ? -18.145 -12.448 -4.197 1.00 83.31 72 LEU A O 1
ATOM 532 N N . PHE A 1 73 ? -18.376 -14.526 -3.369 1.00 84.00 73 PHE A N 1
ATOM 533 C CA . PHE A 1 73 ? -16.976 -14.666 -2.962 1.00 84.00 73 PHE A CA 1
ATOM 534 C C . PHE A 1 73 ? -16.023 -14.402 -4.137 1.00 84.00 73 PHE A C 1
ATOM 536 O O . PHE A 1 73 ? -15.132 -13.560 -4.027 1.00 84.00 73 PHE A O 1
ATOM 543 N N . VAL A 1 74 ? -16.239 -15.060 -5.280 1.00 86.81 74 VAL A N 1
ATOM 544 C CA . VAL A 1 74 ? -15.415 -14.865 -6.481 1.00 86.81 74 VAL A CA 1
ATOM 545 C C . VAL A 1 74 ? -15.545 -13.436 -7.008 1.00 86.81 74 VAL A C 1
ATOM 547 O O . VAL A 1 74 ? -14.527 -12.784 -7.229 1.00 86.81 74 VAL A O 1
ATOM 550 N N . ALA A 1 75 ? -16.770 -12.922 -7.166 1.00 85.88 75 ALA A N 1
ATOM 551 C CA . ALA A 1 75 ? -17.008 -11.583 -7.705 1.00 85.88 75 ALA A CA 1
ATOM 552 C C . ALA A 1 75 ? -16.348 -10.479 -6.863 1.00 85.88 75 ALA A C 1
ATOM 554 O O . ALA A 1 75 ? -15.737 -9.567 -7.422 1.00 85.88 75 ALA A O 1
ATOM 555 N N . VAL A 1 76 ? -16.410 -10.580 -5.532 1.00 82.00 76 VAL A N 1
ATOM 556 C CA . VAL A 1 76 ? -15.720 -9.658 -4.621 1.00 82.00 76 VAL A CA 1
ATOM 557 C C . VAL A 1 76 ? -14.208 -9.857 -4.716 1.00 82.00 76 VAL A C 1
ATOM 559 O O . VAL A 1 76 ? -13.492 -8.878 -4.886 1.00 82.00 76 VAL A O 1
ATOM 562 N N . SER A 1 77 ? -13.705 -11.095 -4.706 1.00 80.75 77 SER A N 1
ATOM 563 C CA . SER A 1 77 ? -12.257 -11.374 -4.742 1.00 80.75 77 SER A CA 1
ATOM 564 C C . SER A 1 77 ? -11.559 -10.753 -5.956 1.00 80.75 77 SER A C 1
ATOM 566 O O . SER A 1 77 ? -10.485 -10.172 -5.824 1.00 80.75 77 SER A O 1
ATOM 568 N N . ILE A 1 78 ? -12.184 -10.821 -7.136 1.00 86.81 78 ILE A N 1
ATOM 569 C CA . ILE A 1 78 ? -11.602 -10.279 -8.376 1.00 86.81 78 ILE A CA 1
ATOM 570 C C . ILE A 1 78 ? -11.712 -8.752 -8.493 1.00 86.81 78 ILE A C 1
ATOM 572 O O . ILE A 1 78 ? -11.034 -8.152 -9.324 1.00 86.81 78 ILE A O 1
ATOM 576 N N . SER A 1 79 ? -12.575 -8.110 -7.699 1.00 82.75 79 SER A N 1
ATOM 577 C CA . SER A 1 79 ? -12.893 -6.682 -7.841 1.00 82.75 79 SER A CA 1
ATOM 578 C C . SER A 1 79 ? -12.573 -5.835 -6.607 1.00 82.75 79 SER A C 1
ATOM 580 O O . SER A 1 79 ? -12.520 -4.606 -6.729 1.00 82.75 79 SER A O 1
ATOM 582 N N . ALA A 1 80 ? -12.279 -6.451 -5.457 1.00 75.81 80 ALA A N 1
ATOM 583 C CA . ALA A 1 80 ? -12.039 -5.773 -4.184 1.00 75.81 80 ALA A CA 1
ATOM 584 C C . ALA A 1 80 ? -10.879 -4.770 -4.264 1.00 75.81 80 ALA A C 1
ATOM 586 O O . ALA A 1 80 ? -11.068 -3.600 -3.946 1.00 75.81 80 ALA A O 1
ATOM 587 N N . ASN A 1 81 ? -9.721 -5.171 -4.806 1.00 74.69 81 ASN A N 1
ATOM 588 C CA . ASN A 1 81 ? -8.545 -4.291 -4.925 1.00 74.69 81 ASN A CA 1
ATOM 589 C C . ASN A 1 81 ? -8.638 -3.257 -6.072 1.00 74.69 81 ASN A C 1
ATOM 591 O O . ASN A 1 81 ? -7.700 -2.508 -6.335 1.00 74.69 81 ASN A O 1
ATOM 595 N N . ILE A 1 82 ? -9.744 -3.240 -6.825 1.00 76.88 82 ILE A N 1
ATOM 596 C CA . ILE A 1 82 ? -9.931 -2.323 -7.961 1.00 76.88 82 ILE A CA 1
ATOM 597 C C . ILE A 1 82 ? -11.056 -1.328 -7.677 1.00 76.88 82 ILE A C 1
ATOM 599 O O . ILE A 1 82 ? -10.903 -0.128 -7.895 1.00 76.88 82 ILE A O 1
ATOM 603 N N . SER A 1 83 ? -12.193 -1.833 -7.204 1.00 80.75 83 SER A N 1
ATOM 604 C CA . SER A 1 83 ? -13.433 -1.075 -7.022 1.00 80.75 83 SER A CA 1
ATOM 605 C C . SER A 1 83 ? -13.935 -1.046 -5.581 1.00 80.75 83 SER A C 1
ATOM 607 O O . SER A 1 83 ? -14.740 -0.179 -5.256 1.00 80.75 83 SER A O 1
ATOM 609 N N . GLY A 1 84 ? -13.453 -1.948 -4.724 1.00 75.06 84 GLY A N 1
ATOM 610 C CA . GLY A 1 84 ? -14.071 -2.265 -3.436 1.00 75.06 84 GLY A CA 1
ATOM 611 C C . GLY A 1 84 ? -15.015 -3.470 -3.505 1.00 75.06 84 GLY A C 1
ATOM 612 O O . GLY A 1 84 ? -15.353 -4.022 -2.465 1.00 75.06 84 GLY A O 1
ATOM 613 N N . GLY A 1 85 ? -15.393 -3.923 -4.708 1.00 80.38 85 GLY A N 1
ATOM 614 C CA . GLY A 1 85 ? -16.178 -5.139 -4.917 1.00 80.38 85 GLY A CA 1
ATOM 615 C C . GLY A 1 85 ? -17.592 -5.045 -4.359 1.00 80.38 85 GLY A C 1
ATOM 616 O O . GLY A 1 85 ? -18.013 -5.891 -3.575 1.00 80.38 85 GLY A O 1
ATOM 617 N N . HIS A 1 86 ? -18.332 -4.013 -4.759 1.00 84.25 86 HIS A N 1
ATOM 618 C CA . HIS A 1 86 ? -19.692 -3.779 -4.287 1.00 84.25 86 HIS A CA 1
ATOM 619 C C . HIS A 1 86 ? -20.668 -4.781 -4.912 1.00 84.25 86 HIS A C 1
ATOM 621 O O . HIS A 1 86 ? -21.476 -5.373 -4.197 1.00 84.25 86 HIS A O 1
ATOM 627 N N . VAL A 1 87 ? -20.609 -4.956 -6.242 1.00 88.19 87 VAL A N 1
ATOM 628 C CA . VAL A 1 87 ? -21.390 -5.918 -7.058 1.00 88.19 87 VAL A CA 1
ATOM 629 C C . VAL A 1 87 ? -22.923 -5.774 -6.899 1.00 88.19 87 VAL A C 1
ATOM 631 O O . VAL A 1 87 ? -23.719 -6.581 -7.385 1.00 88.19 87 VAL A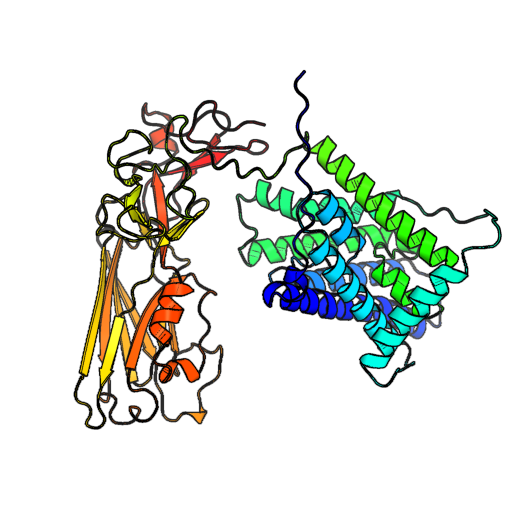 O 1
ATOM 634 N N . ASN A 1 88 ? -23.374 -4.750 -6.172 1.00 85.25 88 ASN A N 1
ATOM 635 C CA . ASN A 1 88 ? -24.730 -4.621 -5.658 1.00 85.25 88 ASN A CA 1
ATOM 636 C C . ASN A 1 88 ? -25.075 -3.136 -5.426 1.00 85.25 88 ASN A C 1
ATOM 638 O O . ASN A 1 88 ? -24.456 -2.494 -4.568 1.00 85.25 88 ASN A O 1
ATOM 642 N N . PRO A 1 89 ? -26.102 -2.597 -6.108 1.00 90.38 89 PRO A N 1
ATOM 643 C CA . PRO A 1 89 ? -26.532 -1.215 -5.935 1.00 90.38 89 PRO A CA 1
ATOM 644 C C . PRO A 1 89 ? -26.931 -0.857 -4.502 1.00 90.38 89 PRO A C 1
ATOM 646 O O . PRO A 1 89 ? -26.657 0.259 -4.071 1.00 90.38 89 PRO A O 1
ATOM 649 N N . SER A 1 90 ? -27.504 -1.786 -3.729 1.00 81.56 90 SER A N 1
ATOM 650 C CA . SER A 1 90 ? -27.820 -1.551 -2.313 1.00 81.56 90 SER A CA 1
ATOM 651 C C . SER A 1 90 ? -26.567 -1.422 -1.450 1.00 81.56 90 SER A C 1
ATOM 653 O O . SER A 1 90 ? -26.540 -0.609 -0.531 1.00 81.56 90 SER A O 1
ATOM 655 N N . VAL A 1 91 ? -25.508 -2.178 -1.756 1.00 80.62 91 VAL A N 1
ATOM 656 C CA . VAL A 1 91 ? -24.214 -2.044 -1.065 1.00 80.62 91 VAL A CA 1
ATOM 657 C C . VAL A 1 91 ? -23.585 -0.696 -1.408 1.00 80.62 91 VAL A C 1
ATOM 659 O O . VAL A 1 91 ? -23.207 0.047 -0.505 1.00 80.62 91 VAL A O 1
ATOM 662 N N . THR A 1 92 ? -23.554 -0.331 -2.694 1.00 81.88 92 THR A N 1
ATOM 663 C CA . THR A 1 92 ? -23.064 0.978 -3.151 1.00 81.88 92 THR A CA 1
ATOM 664 C C . THR A 1 92 ? -23.827 2.132 -2.502 1.00 81.88 92 THR A C 1
ATOM 666 O O . THR A 1 92 ? -23.215 3.084 -2.023 1.00 81.88 92 THR A O 1
ATOM 669 N N . PHE A 1 93 ? -25.156 2.040 -2.457 1.00 82.06 93 PHE A N 1
ATOM 670 C CA . PHE A 1 93 ? -26.015 3.061 -1.870 1.00 82.06 93 PHE A CA 1
ATOM 671 C C . PHE A 1 93 ? -25.751 3.240 -0.376 1.00 82.06 93 PHE A C 1
ATOM 673 O O . PHE A 1 93 ? -25.576 4.362 0.093 1.00 82.06 93 PHE A O 1
ATOM 680 N N . GLY A 1 94 ? -25.655 2.150 0.378 1.00 70.62 94 GLY A N 1
ATOM 681 C CA . GLY A 1 94 ? -25.372 2.258 1.799 1.00 70.62 94 GLY A CA 1
ATOM 682 C C . GLY A 1 94 ? -23.942 2.712 2.111 1.00 70.62 94 GLY A C 1
ATOM 683 O O . GLY A 1 94 ? -23.740 3.471 3.055 1.00 70.62 94 GLY A O 1
ATOM 684 N N . LEU A 1 95 ? -22.949 2.355 1.287 1.00 70.00 95 LEU A N 1
ATOM 685 C CA . LEU A 1 95 ? -21.602 2.933 1.392 1.00 70.00 95 LEU A CA 1
ATOM 686 C C . LEU A 1 95 ? -21.604 4.439 1.102 1.00 70.00 95 LEU A C 1
ATOM 688 O O . LEU A 1 95 ? -20.865 5.177 1.752 1.00 70.00 95 LEU A O 1
ATOM 692 N N . PHE A 1 96 ? -22.457 4.912 0.187 1.00 78.94 96 PHE A N 1
ATOM 693 C CA . PHE A 1 96 ? -22.655 6.344 -0.050 1.00 78.94 96 PHE A CA 1
ATOM 694 C C . PHE A 1 96 ? -23.282 7.026 1.174 1.00 78.94 96 PHE A C 1
ATOM 696 O O . PHE A 1 96 ? -22.794 8.066 1.616 1.00 78.94 96 PHE A O 1
ATOM 703 N N . LEU A 1 97 ? -24.312 6.418 1.776 1.00 74.19 97 LEU A N 1
ATOM 704 C CA . LEU A 1 97 ? -24.912 6.923 3.015 1.00 74.19 97 LEU A CA 1
ATOM 705 C C . LEU A 1 97 ? -23.906 6.974 4.170 1.00 74.19 97 LEU A C 1
ATOM 707 O O . LEU A 1 97 ? -23.938 7.925 4.946 1.00 74.19 97 LEU A O 1
ATOM 711 N N . GLY A 1 98 ? -23.003 5.993 4.245 1.00 63.94 98 GLY A N 1
ATOM 712 C CA . GLY A 1 98 ? -21.908 5.937 5.215 1.00 63.94 98 GLY A CA 1
ATOM 713 C C . GLY A 1 98 ? -20.710 6.842 4.901 1.00 63.94 98 GLY A C 1
ATOM 714 O O . GLY A 1 98 ? -19.763 6.859 5.677 1.00 63.94 98 GLY A O 1
ATOM 715 N N . GLY A 1 99 ? -20.718 7.582 3.784 1.00 66.19 99 GLY A N 1
ATOM 716 C CA . GLY A 1 99 ? -19.628 8.488 3.399 1.00 66.19 99 GLY A CA 1
ATOM 717 C C . GLY A 1 99 ? -18.381 7.809 2.815 1.00 66.19 99 GLY A C 1
ATOM 718 O O . GLY A 1 99 ? -17.352 8.462 2.673 1.00 66.19 99 GLY A O 1
ATOM 719 N N . ASN A 1 100 ? -18.463 6.527 2.446 1.00 66.12 100 ASN A N 1
ATOM 720 C CA . ASN A 1 100 ? -17.339 5.722 1.944 1.00 66.12 100 ASN A CA 1
ATOM 721 C C . ASN A 1 100 ? -17.192 5.738 0.408 1.00 66.12 100 ASN A C 1
ATOM 723 O O . ASN A 1 100 ? -16.221 5.216 -0.135 1.00 66.12 100 ASN A O 1
ATOM 727 N N . ILE A 1 101 ? -18.146 6.330 -0.314 1.00 71.50 101 ILE A N 1
ATOM 728 C CA . ILE A 1 101 ? -18.080 6.571 -1.762 1.00 71.50 101 ILE A CA 1
ATOM 729 C C . ILE A 1 101 ? -18.789 7.892 -2.086 1.00 71.50 101 ILE A C 1
ATOM 731 O O . ILE A 1 101 ? -19.759 8.251 -1.420 1.00 71.50 101 ILE A O 1
ATOM 735 N N . SER A 1 102 ? -18.304 8.628 -3.090 1.00 79.25 102 SER A N 1
ATOM 736 C CA . SER A 1 102 ? -18.961 9.852 -3.567 1.00 79.25 102 SER A CA 1
ATOM 737 C C . SER A 1 102 ? -20.263 9.536 -4.312 1.00 79.25 102 SER A C 1
ATOM 739 O O . SER A 1 102 ? -20.434 8.435 -4.844 1.00 79.25 102 SER A O 1
ATOM 741 N N . LEU A 1 103 ? -21.170 10.513 -4.416 1.00 84.94 103 LEU A N 1
ATOM 742 C CA . LEU A 1 103 ? -22.408 10.355 -5.189 1.00 84.94 103 LEU A CA 1
ATOM 743 C C . LEU A 1 103 ? -22.117 10.002 -6.657 1.00 84.94 103 LEU A C 1
ATOM 745 O O . LEU A 1 103 ? -22.680 9.040 -7.177 1.00 84.94 103 LEU A O 1
ATOM 749 N N . PHE A 1 104 ? -21.224 10.743 -7.324 1.00 84.44 104 PHE A N 1
ATOM 750 C CA . PHE A 1 104 ? -20.926 10.509 -8.743 1.00 84.44 104 PHE A CA 1
ATOM 751 C C . PHE A 1 104 ? -20.284 9.143 -9.000 1.00 84.44 104 PHE A C 1
ATOM 753 O O . PHE A 1 104 ? -20.695 8.436 -9.923 1.00 84.44 104 PHE A O 1
ATOM 760 N N . ARG A 1 105 ? -19.330 8.722 -8.160 1.00 80.69 105 ARG A N 1
ATOM 761 C CA . ARG A 1 105 ? -18.730 7.387 -8.271 1.00 80.69 105 ARG A CA 1
ATOM 762 C C . ARG A 1 105 ? -19.739 6.284 -7.948 1.00 80.69 105 ARG A C 1
ATOM 764 O O . ARG A 1 105 ? -19.748 5.261 -8.626 1.00 80.69 105 ARG A O 1
ATOM 771 N N . GLY A 1 106 ? -20.629 6.514 -6.982 1.00 83.75 106 GLY A N 1
ATOM 772 C CA . GLY A 1 106 ? -21.739 5.614 -6.670 1.00 83.75 106 GLY A CA 1
ATOM 773 C C . GLY A 1 106 ? -22.699 5.427 -7.848 1.00 83.75 106 GLY A C 1
ATOM 774 O O . GLY A 1 106 ? -23.023 4.294 -8.197 1.00 83.75 106 GLY A O 1
ATOM 775 N N . ILE A 1 107 ? -23.089 6.513 -8.525 1.00 89.62 107 ILE A N 1
ATOM 776 C CA . ILE A 1 107 ? -23.912 6.455 -9.747 1.00 89.62 107 ILE A CA 1
ATOM 777 C C . ILE A 1 107 ? -23.208 5.635 -10.832 1.00 89.62 107 ILE A C 1
ATOM 779 O O . ILE A 1 107 ? -23.823 4.757 -11.438 1.00 89.62 107 ILE A O 1
ATOM 783 N N . LEU A 1 108 ? -21.915 5.883 -11.052 1.00 87.31 108 LEU A N 1
ATOM 784 C CA . LEU A 1 108 ? -21.133 5.155 -12.049 1.00 87.31 108 LEU A CA 1
ATOM 785 C C . LEU A 1 108 ? -21.090 3.643 -11.758 1.00 87.31 108 LEU A C 1
ATOM 787 O O . LEU A 1 108 ? -21.246 2.838 -12.675 1.00 87.31 108 LEU A O 1
ATOM 791 N N . TYR A 1 109 ? -20.934 3.257 -10.489 1.00 90.06 109 TYR A N 1
ATOM 792 C CA . TYR A 1 109 ? -20.961 1.855 -10.062 1.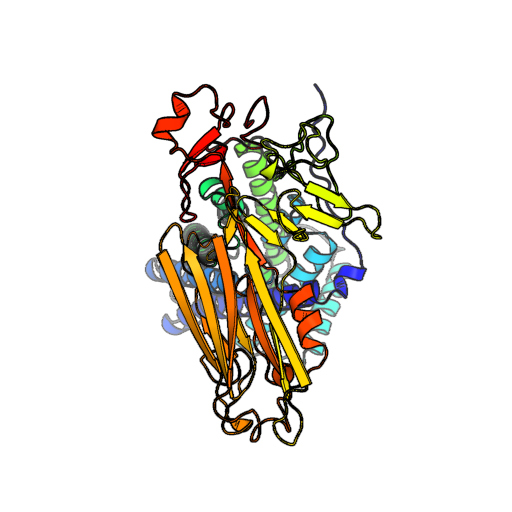00 90.06 109 TYR A CA 1
ATOM 793 C C . TYR A 1 109 ? -22.329 1.219 -10.299 1.00 90.06 109 TYR A C 1
ATOM 795 O O . TYR A 1 109 ? -22.398 0.131 -10.862 1.00 90.06 109 TYR A O 1
ATOM 803 N N . ILE A 1 110 ? -23.418 1.897 -9.926 1.00 92.56 110 ILE A N 1
ATOM 804 C CA . ILE A 1 110 ? -24.778 1.375 -10.119 1.00 92.56 110 ILE A CA 1
ATOM 805 C C . ILE A 1 110 ? -25.057 1.147 -11.609 1.00 92.56 110 ILE A C 1
ATOM 807 O O . ILE A 1 110 ? -25.561 0.089 -11.978 1.00 92.56 110 ILE A O 1
ATOM 811 N N . ILE A 1 111 ? -24.673 2.085 -12.481 1.00 90.38 111 ILE A N 1
ATOM 812 C CA . ILE A 1 111 ? -24.809 1.916 -13.936 1.00 90.38 111 ILE A CA 1
ATOM 813 C C . ILE A 1 111 ? -24.033 0.680 -14.407 1.00 90.38 111 ILE A C 1
ATOM 815 O O . ILE A 1 111 ? -24.589 -0.163 -15.111 1.00 90.38 111 ILE A O 1
ATOM 819 N N . ALA A 1 112 ? -22.772 0.538 -13.993 1.00 91.12 112 ALA A N 1
ATOM 820 C CA . ALA A 1 112 ? -21.946 -0.611 -14.352 1.00 91.12 112 ALA A CA 1
ATOM 821 C C . ALA A 1 112 ? -22.548 -1.946 -13.876 1.00 91.12 112 ALA A C 1
ATOM 823 O O . ALA A 1 112 ? -22.604 -2.907 -14.642 1.00 91.12 112 ALA A O 1
ATOM 824 N N . GLN A 1 113 ? -23.056 -1.992 -12.643 1.00 94.69 113 GLN A N 1
ATOM 825 C CA . GLN A 1 113 ? -23.690 -3.170 -12.049 1.00 94.69 113 GLN A CA 1
ATOM 826 C C . GLN A 1 113 ? -24.966 -3.574 -12.812 1.00 94.69 113 GLN A C 1
ATOM 828 O O . GLN A 1 113 ? -25.157 -4.750 -13.128 1.00 94.69 113 GLN A O 1
ATOM 833 N N . LEU A 1 114 ? -25.824 -2.611 -13.169 1.00 93.00 114 LEU A N 1
ATOM 834 C CA . LEU A 1 114 ? -27.042 -2.873 -13.946 1.00 93.00 114 LEU A CA 1
ATOM 835 C C . LEU A 1 114 ? -26.725 -3.352 -15.370 1.00 93.00 114 LEU A C 1
ATOM 837 O O . LEU A 1 114 ? -27.351 -4.300 -15.847 1.00 93.00 114 LEU A O 1
ATOM 841 N N . LEU A 1 115 ? -25.728 -2.751 -16.032 1.00 89.75 115 LEU A N 1
ATOM 842 C CA . LEU A 1 115 ? -25.268 -3.181 -17.358 1.00 89.75 115 LEU A CA 1
ATOM 843 C C . LEU A 1 115 ? -24.686 -4.601 -17.325 1.00 89.75 115 LEU A C 1
ATOM 845 O O . LEU A 1 115 ? -25.007 -5.412 -18.195 1.00 89.75 115 LEU A O 1
ATOM 849 N N . GLY A 1 116 ? -23.869 -4.916 -16.315 1.00 90.62 116 GLY A N 1
ATOM 850 C CA . GLY A 1 116 ? -23.288 -6.247 -16.134 1.00 90.62 116 GLY A CA 1
ATOM 851 C C . GLY A 1 116 ? -24.362 -7.313 -15.932 1.00 90.62 116 GLY A C 1
ATOM 852 O O . GLY A 1 116 ? -24.329 -8.359 -16.580 1.00 90.62 116 GLY A O 1
ATOM 853 N N . SER A 1 117 ? -25.369 -7.014 -15.105 1.00 90.50 117 SER A N 1
ATOM 854 C CA . SER A 1 117 ? -26.518 -7.900 -14.900 1.00 90.50 117 SER A CA 1
ATOM 855 C C . SER A 1 117 ? -27.348 -8.101 -16.167 1.00 90.50 117 SER A C 1
ATOM 857 O O . SER A 1 117 ? -27.636 -9.239 -16.539 1.00 90.50 117 SER A O 1
ATOM 859 N N . GLY A 1 118 ? -27.675 -7.015 -16.874 1.00 86.75 118 GLY A N 1
ATOM 860 C CA . GLY A 1 118 ? -28.418 -7.090 -18.129 1.00 86.75 118 GLY A CA 1
ATOM 861 C C . GLY A 1 118 ? -27.706 -7.957 -19.168 1.00 86.75 118 GLY A C 1
ATOM 862 O O . GLY A 1 118 ? -28.333 -8.825 -19.771 1.00 86.75 118 GLY A O 1
ATOM 863 N N . MET A 1 119 ? -26.389 -7.789 -19.333 1.00 86.38 119 MET A N 1
ATOM 864 C CA . MET A 1 119 ? -25.592 -8.601 -20.260 1.00 86.38 119 MET A CA 1
ATOM 865 C C . MET A 1 119 ? -25.521 -10.077 -19.841 1.00 86.38 119 MET A C 1
ATOM 867 O O . MET A 1 119 ? -25.671 -10.957 -20.690 1.00 86.38 119 MET A O 1
ATOM 871 N N . ALA A 1 120 ? -25.315 -10.364 -18.553 1.00 85.38 120 ALA A N 1
ATOM 872 C CA . ALA A 1 120 ? -25.300 -11.734 -18.041 1.00 85.38 120 ALA A CA 1
ATOM 873 C C . ALA A 1 120 ? -26.624 -12.450 -18.317 1.00 85.38 120 ALA A C 1
ATOM 875 O O . ALA A 1 120 ? -26.644 -13.552 -18.865 1.00 85.38 120 ALA A O 1
ATOM 876 N N . TYR A 1 121 ? -27.732 -11.791 -17.987 1.00 80.06 121 TYR A N 1
ATOM 877 C CA . TYR A 1 121 ? -29.062 -12.354 -18.151 1.00 80.06 121 TYR A CA 1
ATOM 878 C C . TYR A 1 121 ? -29.434 -12.547 -19.630 1.00 80.06 121 TYR A C 1
ATOM 880 O O . TYR A 1 121 ? -30.022 -13.557 -20.027 1.00 80.06 121 TYR A O 1
ATOM 888 N N . ASN A 1 122 ? -29.026 -11.608 -20.482 1.00 79.50 122 ASN A N 1
ATOM 889 C CA . ASN A 1 122 ? -29.172 -11.730 -21.923 1.00 79.50 122 ASN A CA 1
ATOM 890 C C . ASN A 1 122 ? -28.491 -12.992 -22.472 1.00 79.50 122 ASN A C 1
ATOM 892 O O . ASN A 1 122 ? -29.097 -13.781 -23.199 1.00 79.50 122 ASN A O 1
ATOM 896 N N . LYS A 1 123 ? -27.237 -13.215 -22.058 1.00 80.00 123 LYS A N 1
ATOM 897 C CA . LYS A 1 123 ? -26.448 -14.374 -22.482 1.00 80.00 123 LYS A CA 1
ATOM 898 C C . LYS A 1 123 ? -27.074 -15.694 -22.035 1.00 80.00 123 LYS A C 1
ATOM 900 O O . LYS A 1 123 ? -26.984 -16.682 -22.757 1.00 80.00 123 LYS A O 1
ATOM 905 N N . LEU A 1 124 ? -27.701 -15.689 -20.865 1.00 75.75 124 LEU A N 1
ATOM 906 C CA . LEU A 1 124 ? -28.392 -16.830 -20.279 1.00 75.75 124 LEU A CA 1
ATOM 907 C C . LEU A 1 124 ? -29.696 -17.200 -21.006 1.00 75.75 124 LEU A C 1
ATOM 909 O O . LEU A 1 124 ? -30.027 -18.378 -21.082 1.00 75.75 124 LEU A O 1
ATOM 913 N N . THR A 1 125 ? -30.412 -16.220 -21.565 1.00 72.00 125 THR A N 1
ATOM 914 C CA . THR A 1 125 ? -31.716 -16.431 -22.226 1.00 72.00 125 THR A CA 1
ATOM 915 C C . THR A 1 125 ? -31.662 -16.478 -23.751 1.00 72.00 125 THR A C 1
ATOM 917 O O . THR A 1 125 ? -32.656 -16.821 -24.381 1.00 72.00 125 THR A O 1
ATOM 920 N N . GLY A 1 126 ? -30.515 -16.166 -24.363 1.00 65.75 126 GLY A N 1
ATOM 921 C CA . GLY A 1 126 ? -30.333 -16.224 -25.818 1.00 65.75 126 GLY A CA 1
ATOM 922 C C . GLY A 1 126 ? -30.967 -15.061 -26.595 1.00 65.75 126 GLY A C 1
ATOM 923 O O . GLY A 1 126 ? -30.908 -15.048 -27.821 1.00 65.75 126 GLY A O 1
ATOM 924 N N . ASN A 1 127 ? -31.523 -14.060 -25.907 1.00 56.00 127 ASN A N 1
ATOM 925 C CA . ASN A 1 127 ? -32.188 -12.901 -26.510 1.00 56.00 127 ASN A CA 1
ATOM 926 C C . ASN A 1 127 ? -31.188 -11.785 -26.881 1.00 56.00 127 ASN A C 1
ATOM 928 O O . ASN A 1 127 ? -31.251 -10.702 -26.312 1.00 56.00 127 ASN A O 1
ATOM 932 N N . ALA A 1 128 ? -30.238 -12.012 -27.791 1.00 43.66 128 ALA A N 1
ATOM 933 C CA . ALA A 1 128 ? -29.168 -11.045 -28.094 1.00 43.66 128 ALA A CA 1
ATOM 934 C C . ALA A 1 128 ? -29.654 -9.703 -28.706 1.00 43.66 128 ALA A C 1
ATOM 936 O O . ALA A 1 128 ? -30.249 -9.706 -29.782 1.00 43.66 128 ALA A O 1
ATOM 937 N N . PRO A 1 129 ? -29.309 -8.527 -28.136 1.00 46.25 129 PRO A N 1
ATOM 938 C CA . PRO A 1 129 ? -29.084 -7.315 -28.902 1.00 46.25 129 PRO A CA 1
ATOM 939 C C . PRO A 1 129 ? -27.639 -7.355 -29.398 1.00 46.25 129 PRO A C 1
ATOM 941 O O . PRO A 1 129 ? -26.690 -7.380 -28.615 1.00 46.25 129 PRO A O 1
ATOM 944 N N . ASN A 1 130 ? -27.461 -7.363 -30.714 1.00 41.62 130 ASN A N 1
ATOM 945 C CA . ASN A 1 130 ? -26.172 -7.593 -31.372 1.00 41.62 130 ASN A CA 1
ATOM 946 C C . ASN A 1 130 ? -25.162 -6.426 -31.242 1.00 41.62 130 ASN A C 1
ATOM 948 O O . ASN A 1 130 ? -24.261 -6.305 -32.069 1.00 41.62 130 ASN A O 1
ATOM 952 N N . SER A 1 131 ? -25.278 -5.550 -30.236 1.00 43.16 131 SER A N 1
ATOM 953 C CA . SER A 1 131 ? -24.306 -4.477 -30.006 1.00 43.16 131 SER A CA 1
ATOM 954 C C . SER A 1 131 ? -24.310 -3.916 -28.569 1.00 43.16 131 SER A C 1
ATOM 956 O O . SER A 1 131 ? -25.362 -3.841 -27.925 1.00 43.16 131 SER A O 1
ATOM 958 N N . PRO A 1 132 ? -23.161 -3.408 -28.074 1.00 43.34 132 PRO A N 1
ATOM 959 C CA . PRO A 1 132 ? -23.078 -2.631 -26.829 1.00 43.34 132 PRO A CA 1
ATOM 960 C C . PRO A 1 132 ? -23.980 -1.385 -26.826 1.00 43.34 132 PRO A C 1
ATOM 962 O O . PRO A 1 132 ? -24.496 -0.986 -25.784 1.00 43.34 132 PRO A O 1
ATOM 965 N N . SER A 1 133 ? -24.224 -0.793 -28.000 1.00 42.47 133 SER A N 1
ATOM 966 C CA . SER A 1 133 ? -25.158 0.323 -28.177 1.00 42.47 133 SER A CA 1
ATOM 967 C C . SER A 1 133 ? -26.620 -0.085 -27.965 1.00 42.47 133 SER A C 1
ATOM 969 O O . SER A 1 133 ? -27.394 0.720 -27.455 1.00 42.47 133 SER A O 1
ATOM 971 N N . GLY A 1 134 ? -26.994 -1.335 -28.263 1.00 43.97 134 GLY A N 1
ATOM 972 C CA . GLY A 1 134 ? -28.330 -1.877 -28.004 1.00 43.97 134 GLY A CA 1
ATOM 973 C C . GLY A 1 134 ? -28.639 -2.045 -26.514 1.00 43.97 134 GLY A C 1
ATOM 974 O O . GLY A 1 134 ? -29.768 -1.800 -26.099 1.00 43.97 134 GLY A O 1
ATOM 975 N N . LEU A 1 135 ? -27.637 -2.374 -25.687 1.00 47.50 135 LEU A N 1
ATOM 976 C CA . LEU A 1 135 ? -27.788 -2.434 -24.225 1.00 47.50 135 LEU A CA 1
ATOM 977 C C . LEU A 1 135 ? -27.970 -1.047 -23.598 1.00 47.50 135 LEU A C 1
ATOM 979 O O . LEU A 1 135 ? -28.844 -0.868 -22.750 1.00 47.50 135 LEU A O 1
ATOM 983 N N . VAL A 1 136 ? -27.180 -0.060 -24.032 1.00 44.72 136 VAL A N 1
ATOM 984 C CA . VAL A 1 136 ? -27.320 1.331 -23.571 1.00 44.72 136 VAL A CA 1
ATOM 985 C C . VAL A 1 136 ? -28.655 1.912 -24.041 1.00 44.72 136 VAL A C 1
ATOM 987 O O . VAL A 1 136 ? -29.362 2.532 -23.253 1.00 44.72 136 VAL A O 1
ATOM 990 N N . ALA A 1 137 ? -29.062 1.645 -25.285 1.00 39.59 137 ALA A N 1
ATOM 991 C CA . ALA A 1 137 ? -30.356 2.067 -25.809 1.00 39.59 137 ALA A CA 1
ATOM 992 C C . ALA A 1 137 ? -31.535 1.385 -25.096 1.00 39.59 137 ALA A C 1
ATOM 994 O O . ALA A 1 137 ? -32.520 2.056 -24.817 1.00 39.59 137 ALA A O 1
ATOM 995 N N . ALA A 1 138 ? -31.450 0.099 -24.736 1.00 44.66 138 ALA A N 1
ATOM 996 C CA . ALA A 1 138 ? -32.498 -0.584 -23.974 1.00 44.66 138 ALA A CA 1
ATOM 997 C C . ALA A 1 138 ? -32.618 -0.030 -22.544 1.00 44.66 138 ALA A C 1
ATOM 999 O O . ALA A 1 138 ? -33.725 0.286 -22.107 1.00 44.66 138 ALA A O 1
ATOM 1000 N N . ALA A 1 139 ? -31.490 0.169 -21.851 1.00 44.22 139 ALA A N 1
ATOM 1001 C CA . ALA A 1 139 ? -31.453 0.747 -20.508 1.00 44.22 139 ALA A CA 1
ATOM 1002 C C . ALA A 1 139 ? -31.969 2.201 -20.479 1.00 44.22 139 ALA A C 1
ATOM 1004 O O . ALA A 1 139 ? -32.744 2.565 -19.595 1.00 44.22 139 ALA A O 1
ATOM 1005 N N . VAL A 1 140 ? -31.604 3.020 -21.474 1.00 45.84 140 VAL A N 1
ATOM 1006 C CA . VAL A 1 140 ? -32.022 4.430 -21.577 1.00 45.84 140 VAL A CA 1
ATOM 1007 C C . VAL A 1 140 ? -33.461 4.566 -22.095 1.00 45.84 140 VAL A C 1
ATOM 1009 O O . VAL A 1 140 ? -34.249 5.311 -21.514 1.00 45.84 140 VAL A O 1
ATOM 1012 N N . ALA A 1 141 ? -33.861 3.820 -23.130 1.00 36.31 141 ALA A N 1
ATOM 1013 C CA . ALA A 1 141 ? -35.213 3.895 -23.695 1.00 36.31 141 ALA A CA 1
ATOM 1014 C C . ALA A 1 141 ? -36.282 3.317 -22.754 1.00 36.31 141 ALA A C 1
ATOM 1016 O O . ALA A 1 141 ? -37.398 3.835 -22.713 1.00 36.31 141 ALA A O 1
ATOM 1017 N N . HIS A 1 142 ? -35.966 2.279 -21.967 1.00 40.22 142 HIS A N 1
ATOM 1018 C CA . HIS A 1 142 ? -36.899 1.764 -20.955 1.00 40.22 142 HIS A CA 1
ATOM 1019 C C . HIS A 1 142 ? -36.901 2.619 -19.680 1.00 40.22 142 HIS A C 1
ATOM 1021 O O . HIS A 1 142 ? -37.951 2.751 -19.054 1.00 40.22 142 HIS A O 1
ATOM 1027 N N . GLY A 1 143 ? -35.786 3.285 -19.352 1.00 38.28 143 GLY A N 1
ATOM 1028 C CA . GLY A 1 143 ? -35.742 4.328 -18.323 1.00 38.28 143 GLY A CA 1
ATOM 1029 C C . GLY A 1 143 ? -36.621 5.542 -18.656 1.00 38.28 143 GLY A C 1
ATOM 1030 O O . GLY A 1 143 ? -37.261 6.093 -17.768 1.00 38.28 143 GLY A O 1
ATOM 1031 N N . PHE A 1 144 ? -36.741 5.915 -19.936 1.00 33.78 144 PHE A N 1
ATOM 1032 C CA . PHE A 1 144 ? -37.619 7.012 -20.372 1.00 33.78 144 PHE A CA 1
ATOM 1033 C C . PHE A 1 144 ? -39.108 6.609 -20.411 1.00 33.78 144 PHE A C 1
ATOM 1035 O O . PHE A 1 144 ? -39.976 7.409 -20.066 1.00 33.78 144 PHE A O 1
ATOM 1042 N N . ARG A 1 145 ? -39.424 5.342 -20.735 1.00 29.33 145 ARG A N 1
ATOM 1043 C CA . ARG A 1 145 ? -40.795 4.791 -20.617 1.00 29.33 145 ARG A CA 1
ATOM 1044 C C . ARG A 1 145 ? -41.294 4.748 -19.165 1.00 29.33 145 ARG A C 1
ATOM 1046 O O . ARG A 1 145 ? -42.493 4.879 -18.931 1.00 29.33 145 ARG A O 1
ATOM 1053 N N . LEU A 1 146 ? -40.378 4.633 -18.200 1.00 35.09 146 LEU A N 1
ATOM 1054 C CA . LEU A 1 146 ? -40.654 4.662 -16.760 1.00 35.09 146 LEU A CA 1
ATOM 1055 C C . LEU A 1 146 ? -41.153 6.034 -16.266 1.00 35.09 146 LEU A C 1
ATOM 1057 O O . LEU A 1 146 ? -41.884 6.089 -15.284 1.00 35.09 146 LEU A O 1
ATOM 1061 N N . PHE A 1 147 ? -40.816 7.132 -16.954 1.00 31.28 147 PHE A N 1
ATOM 1062 C CA . PHE A 1 147 ? -41.278 8.479 -16.587 1.00 31.28 147 PHE A CA 1
ATOM 1063 C C . PHE A 1 147 ? -42.723 8.752 -17.039 1.00 31.28 147 PHE A C 1
ATOM 1065 O O . PHE A 1 147 ? -43.420 9.568 -16.445 1.00 31.28 147 PHE A O 1
ATOM 1072 N N . VAL A 1 148 ? -43.200 8.038 -18.065 1.00 27.31 148 VAL A N 1
ATOM 1073 C CA . VAL A 1 148 ? -44.527 8.259 -18.667 1.00 27.31 148 VAL A CA 1
ATOM 1074 C C . VAL A 1 148 ? -45.602 7.333 -18.072 1.00 27.31 148 VAL A C 1
ATOM 1076 O O . VAL A 1 148 ? -46.777 7.679 -18.078 1.00 27.31 148 VAL A O 1
ATOM 1079 N N . ALA A 1 149 ? -45.229 6.194 -17.477 1.00 26.86 149 ALA A N 1
ATOM 1080 C CA . ALA A 1 149 ? -46.184 5.223 -16.923 1.00 26.86 149 ALA A CA 1
ATOM 1081 C C . ALA A 1 149 ? -46.616 5.481 -15.458 1.00 26.86 149 ALA A C 1
ATOM 1083 O O . ALA A 1 149 ? -47.394 4.706 -14.909 1.00 26.86 149 ALA A O 1
ATOM 1084 N N . VAL A 1 150 ? -46.136 6.552 -14.808 1.00 31.41 150 VAL A N 1
ATOM 1085 C CA . VAL A 1 150 ? -46.440 6.876 -13.390 1.00 31.41 150 VAL A CA 1
ATOM 1086 C C . VAL A 1 150 ? -47.755 7.657 -13.211 1.00 31.41 150 VAL A C 1
ATOM 1088 O O . VAL A 1 150 ? -48.136 8.015 -12.102 1.00 31.41 150 VAL A O 1
ATOM 1091 N N . SER A 1 151 ? -48.537 7.865 -14.267 1.00 29.75 151 SER A N 1
ATOM 1092 C CA . SER A 1 151 ? -49.922 8.324 -14.129 1.00 29.75 151 SER A CA 1
ATOM 1093 C C . SER A 1 151 ? -50.873 7.167 -14.413 1.00 29.75 151 SER A C 1
ATOM 1095 O O . SER A 1 151 ? -51.134 6.890 -15.575 1.00 29.75 151 SER A O 1
ATOM 1097 N N . ILE A 1 152 ? -51.344 6.499 -13.349 1.00 27.66 152 ILE A N 1
ATOM 1098 C CA . ILE A 1 152 ? -52.678 5.878 -13.153 1.00 27.66 152 ILE A CA 1
ATOM 1099 C C . ILE A 1 152 ? -52.595 4.668 -12.186 1.00 27.66 152 ILE A C 1
ATOM 1101 O O . ILE A 1 152 ? -52.043 3.616 -12.488 1.00 27.66 152 ILE A O 1
ATOM 1105 N N . SER A 1 153 ? -53.192 4.901 -11.011 1.00 26.47 153 SER A N 1
ATOM 1106 C CA . SER A 1 153 ? -53.823 4.023 -10.005 1.00 26.47 153 SER A CA 1
ATOM 1107 C C . SER A 1 153 ? -53.132 2.779 -9.406 1.00 26.47 153 SER A C 1
ATOM 1109 O O . SER A 1 153 ? -52.941 1.747 -10.041 1.00 26.47 153 SER A O 1
ATOM 1111 N N . ALA A 1 154 ? -52.955 2.884 -8.084 1.00 29.86 154 ALA A N 1
ATOM 1112 C CA . ALA A 1 154 ? -53.191 1.916 -7.005 1.00 29.86 154 ALA A CA 1
ATOM 1113 C C . ALA A 1 154 ? -53.821 0.540 -7.328 1.00 29.86 154 ALA A C 1
ATOM 1115 O O . ALA A 1 154 ? -54.889 0.466 -7.927 1.00 29.86 154 ALA A O 1
ATOM 1116 N N . ASN A 1 155 ? -53.275 -0.528 -6.727 1.00 22.97 155 ASN A N 1
ATOM 1117 C CA . ASN A 1 155 ? -53.927 -1.210 -5.594 1.00 22.97 155 ASN A CA 1
ATOM 1118 C C . ASN A 1 155 ? -53.005 -2.246 -4.922 1.00 22.97 155 ASN A C 1
ATOM 1120 O O . ASN A 1 155 ? -52.218 -2.935 -5.568 1.00 22.97 155 ASN A O 1
ATOM 1124 N N . ILE A 1 156 ? -53.114 -2.325 -3.595 1.00 41.91 156 ILE A N 1
ATOM 1125 C CA . ILE A 1 156 ? -52.372 -3.213 -2.695 1.00 41.91 156 ILE A CA 1
ATOM 1126 C C . ILE A 1 156 ? -53.144 -4.529 -2.552 1.00 41.91 156 ILE A C 1
ATOM 1128 O O . ILE A 1 156 ? -54.281 -4.500 -2.096 1.00 41.91 156 ILE A O 1
ATOM 1132 N N . SER A 1 157 ? -52.512 -5.676 -2.821 1.00 24.50 157 SER A N 1
ATOM 1133 C CA . SER A 1 157 ? -52.795 -6.920 -2.083 1.00 24.50 157 SER A CA 1
ATOM 1134 C C . SER A 1 157 ? -51.717 -7.985 -2.314 1.00 24.50 157 SER A C 1
ATOM 1136 O O . SER A 1 157 ? -51.450 -8.362 -3.452 1.00 24.50 157 SER A O 1
ATOM 1138 N N . GLY A 1 158 ? -51.170 -8.523 -1.220 1.00 28.94 158 GLY A N 1
ATOM 1139 C CA . GLY A 1 158 ? -50.621 -9.883 -1.171 1.00 28.94 158 GLY A CA 1
ATOM 1140 C C . GLY A 1 158 ? -49.186 -10.074 -1.666 1.00 28.94 158 GLY A C 1
ATOM 1141 O O . GLY A 1 158 ? -48.953 -10.585 -2.757 1.00 28.94 158 GLY A O 1
ATOM 1142 N N . GLY A 1 159 ? -48.211 -9.753 -0.817 1.00 27.91 159 GLY A N 1
ATOM 1143 C CA . GLY A 1 159 ? -46.825 -10.182 -0.994 1.00 27.91 159 GLY A CA 1
ATOM 1144 C C . GLY A 1 159 ? -45.971 -9.708 0.171 1.00 27.91 159 GLY A C 1
ATOM 1145 O O . GLY A 1 159 ? -45.443 -8.602 0.131 1.00 27.91 159 GLY A O 1
ATOM 1146 N N . HIS A 1 160 ? -45.867 -10.510 1.231 1.00 29.25 160 HIS A N 1
ATOM 1147 C CA . HIS A 1 160 ? -44.989 -10.211 2.362 1.00 29.25 160 HIS A CA 1
ATOM 1148 C C . HIS A 1 160 ? -43.521 -10.243 1.907 1.00 29.25 160 HIS A C 1
ATOM 1150 O O . HIS A 1 160 ? -42.885 -11.293 1.871 1.00 29.25 160 HIS A O 1
ATOM 1156 N N . VAL A 1 161 ? -42.977 -9.079 1.548 1.00 35.88 161 VAL A N 1
ATOM 1157 C CA . VAL A 1 161 ? -41.540 -8.882 1.329 1.00 35.88 161 VAL A CA 1
ATOM 1158 C C . VAL A 1 161 ? -40.917 -8.667 2.705 1.00 35.88 161 VAL A C 1
ATOM 1160 O O . VAL A 1 161 ? -41.135 -7.626 3.317 1.00 35.88 161 VAL A O 1
ATOM 1163 N N . ASN A 1 162 ? -40.213 -9.667 3.239 1.00 34.12 162 ASN A N 1
ATOM 1164 C CA . ASN A 1 162 ? -39.676 -9.611 4.599 1.00 34.12 162 ASN A CA 1
ATOM 1165 C C . ASN A 1 162 ? -38.393 -8.740 4.636 1.00 34.12 162 ASN A C 1
ATOM 1167 O O . ASN A 1 162 ? -37.369 -9.155 4.081 1.00 34.12 162 ASN A O 1
ATOM 1171 N N . PRO A 1 163 ? -38.394 -7.546 5.268 1.00 35.12 163 PRO A N 1
ATOM 1172 C CA . PRO A 1 163 ? -37.238 -6.633 5.285 1.00 35.12 163 PRO A CA 1
ATOM 1173 C C . PRO A 1 163 ? -36.028 -7.196 6.054 1.00 35.12 163 PRO A C 1
ATOM 1175 O O . PRO A 1 163 ? -34.902 -6.727 5.894 1.00 35.12 163 PRO A O 1
ATOM 1178 N N . SER A 1 164 ? -36.255 -8.236 6.860 1.00 32.88 164 SER A N 1
ATOM 1179 C CA . SER A 1 164 ? -35.290 -8.877 7.759 1.00 32.88 164 SER A CA 1
ATOM 1180 C C . SER A 1 164 ? -34.194 -9.697 7.069 1.00 32.88 164 SER A C 1
ATOM 1182 O O . SER A 1 164 ? -33.230 -10.058 7.730 1.00 32.88 164 SER A O 1
ATOM 1184 N N . VAL A 1 165 ? -34.275 -9.976 5.760 1.00 39.28 165 VAL A N 1
ATOM 1185 C CA . VAL A 1 165 ? -33.240 -10.781 5.065 1.00 39.28 165 VAL A CA 1
ATOM 1186 C C . VAL A 1 165 ? -32.239 -9.928 4.278 1.00 39.28 165 VAL A C 1
ATOM 1188 O O . VAL A 1 165 ? -31.077 -10.303 4.125 1.00 39.28 165 VAL A O 1
ATOM 1191 N N . THR A 1 166 ? -32.625 -8.708 3.892 1.00 41.38 166 THR A N 1
ATOM 1192 C CA . THR A 1 166 ? -31.671 -7.704 3.372 1.00 41.38 166 THR A CA 1
ATOM 1193 C C . THR A 1 166 ? -30.716 -7.210 4.473 1.00 41.38 166 THR A C 1
ATOM 1195 O O . THR A 1 166 ? -29.571 -6.846 4.207 1.00 41.38 166 THR A O 1
ATOM 1198 N N . PHE A 1 167 ? -31.158 -7.316 5.727 1.00 40.81 167 PHE A N 1
ATOM 1199 C CA . PHE A 1 167 ? -30.413 -7.079 6.965 1.00 40.81 167 PHE A CA 1
ATOM 1200 C C . PHE A 1 167 ? -29.076 -7.846 7.058 1.00 40.81 167 PHE A C 1
ATOM 1202 O O . PHE A 1 167 ? -28.062 -7.277 7.459 1.00 40.81 167 PHE A O 1
ATOM 1209 N N . GLY A 1 168 ? -29.043 -9.124 6.650 1.00 40.09 168 GLY A N 1
ATOM 1210 C CA . GLY A 1 168 ? -27.875 -10.002 6.829 1.00 40.09 168 GLY A CA 1
ATOM 1211 C C . GLY A 1 168 ? -26.712 -9.728 5.868 1.00 40.09 168 GLY A C 1
ATOM 1212 O O . GLY A 1 168 ? -25.550 -9.934 6.219 1.00 40.09 168 GLY A O 1
ATOM 1213 N N . LEU A 1 169 ? -26.993 -9.214 4.665 1.00 45.81 169 LEU A N 1
ATOM 1214 C CA . LEU A 1 169 ? -25.945 -8.864 3.699 1.00 45.81 169 LEU A CA 1
ATOM 1215 C C . LEU A 1 169 ? -25.246 -7.554 4.042 1.00 45.81 169 LEU A C 1
ATOM 1217 O O . LEU A 1 169 ? -24.046 -7.424 3.801 1.00 45.81 169 LEU A O 1
ATOM 1221 N N . PHE A 1 170 ? -25.971 -6.603 4.624 1.00 46.75 170 PHE A N 1
ATOM 1222 C CA . PHE A 1 170 ? -25.475 -5.248 4.806 1.00 46.75 170 PHE A CA 1
ATOM 1223 C C . PHE A 1 170 ? -24.624 -5.066 6.074 1.00 46.75 170 PHE A C 1
ATOM 1225 O O . PHE A 1 170 ? -23.652 -4.310 6.037 1.00 46.75 170 PHE A O 1
ATOM 1232 N N . LEU A 1 171 ? -24.876 -5.840 7.143 1.00 41.94 171 LEU A N 1
ATOM 1233 C CA . LEU A 1 171 ? -24.016 -5.856 8.340 1.00 41.94 171 LEU A CA 1
ATOM 1234 C C . LEU A 1 171 ? -22.532 -6.043 7.996 1.00 41.94 171 LEU A C 1
ATOM 1236 O O . LEU A 1 171 ? -21.672 -5.485 8.668 1.00 41.94 171 LEU A O 1
ATOM 1240 N N . GLY A 1 172 ? -22.215 -6.762 6.914 1.00 40.06 172 GLY A N 1
ATOM 1241 C CA . GLY A 1 172 ? -20.828 -7.043 6.587 1.00 40.06 172 GLY A CA 1
ATOM 1242 C C . GLY A 1 172 ? -20.142 -6.202 5.508 1.00 40.06 172 GLY A C 1
ATOM 1243 O O . GLY A 1 172 ? -18.935 -6.358 5.346 1.00 40.06 172 GLY A O 1
ATOM 1244 N N . GLY A 1 173 ? -20.832 -5.264 4.844 1.00 41.28 173 GLY A N 1
ATOM 1245 C CA . GLY A 1 173 ? -20.118 -4.165 4.170 1.00 41.28 173 GLY A CA 1
ATOM 1246 C C . GLY A 1 173 ? -19.272 -3.380 5.183 1.00 41.28 173 GLY A C 1
ATOM 1247 O O . GLY A 1 173 ? -18.158 -2.956 4.890 1.00 41.28 173 GLY A O 1
ATOM 1248 N N . ASN A 1 174 ? -19.754 -3.337 6.430 1.00 42.41 174 ASN A N 1
ATOM 1249 C CA . ASN A 1 174 ? -19.017 -2.839 7.580 1.00 42.41 174 ASN A CA 1
ATOM 1250 C C . ASN A 1 174 ? -18.313 -3.935 8.400 1.00 42.41 174 ASN A C 1
ATOM 1252 O O . ASN A 1 174 ? -17.633 -3.588 9.349 1.00 42.41 174 ASN A O 1
ATOM 1256 N N . ILE A 1 175 ? -18.391 -5.226 8.036 1.00 41.22 175 ILE A N 1
ATOM 1257 C CA . ILE A 1 175 ? -17.513 -6.278 8.595 1.00 41.22 175 ILE A CA 1
ATOM 1258 C C . ILE A 1 175 ? -16.136 -6.207 7.957 1.00 41.22 175 ILE A C 1
ATOM 1260 O O . ILE A 1 175 ? -15.187 -6.525 8.642 1.00 41.22 175 ILE A O 1
ATOM 1264 N N . SER A 1 176 ? -15.968 -5.722 6.722 1.00 40.69 176 SER A N 1
ATOM 1265 C CA . SER A 1 176 ? -14.625 -5.312 6.283 1.00 40.69 176 SER A CA 1
ATOM 1266 C C . SER A 1 176 ? -14.090 -4.190 7.183 1.00 40.69 176 SER A C 1
ATOM 1268 O O . SER A 1 176 ? -12.948 -4.261 7.602 1.00 40.69 176 SER A O 1
ATOM 1270 N N . LEU A 1 177 ? -14.929 -3.224 7.586 1.00 42.25 177 LEU A N 1
ATOM 1271 C CA . LEU A 1 177 ? -14.586 -2.194 8.584 1.00 42.25 177 LEU A CA 1
ATOM 1272 C C . LEU A 1 177 ? -14.347 -2.764 10.000 1.00 42.25 177 LEU A C 1
ATOM 1274 O O . LEU A 1 177 ? -13.416 -2.358 10.686 1.00 42.25 177 LEU A O 1
ATOM 1278 N N . LEU A 1 178 ? -15.159 -3.726 10.440 1.00 37.84 178 LEU A N 1
ATOM 1279 C CA . LEU A 1 178 ? -15.030 -4.398 11.734 1.00 37.84 178 LEU A CA 1
ATOM 1280 C C . LEU A 1 178 ? -13.802 -5.319 11.744 1.00 37.84 178 LEU A C 1
ATOM 1282 O O . LEU A 1 178 ? -13.119 -5.413 12.750 1.00 37.84 178 LEU A O 1
ATOM 1286 N N . TYR A 1 179 ? -13.473 -5.941 10.611 1.00 38.84 179 TYR A N 1
ATOM 1287 C CA . TYR A 1 179 ? -12.252 -6.707 10.370 1.00 38.84 179 TYR A CA 1
ATOM 1288 C C . TYR A 1 179 ? -11.035 -5.776 10.328 1.00 38.84 179 TYR A C 1
ATOM 1290 O O . TYR A 1 179 ? -10.028 -6.114 10.940 1.00 38.84 179 TYR A O 1
ATOM 1298 N N . ASN A 1 180 ? -11.133 -4.572 9.736 1.00 40.69 180 ASN A N 1
ATOM 1299 C CA . ASN A 1 180 ? -10.095 -3.527 9.832 1.00 40.69 180 ASN A CA 1
ATOM 1300 C C . ASN A 1 180 ? -9.760 -3.209 11.291 1.00 40.69 180 ASN A C 1
ATOM 1302 O O . ASN A 1 180 ? -8.586 -3.034 11.621 1.00 40.69 180 ASN A O 1
ATOM 1306 N N . LYS A 1 181 ? -10.791 -3.173 12.147 1.00 39.09 181 LYS A N 1
ATOM 1307 C CA . LYS A 1 181 ? -10.685 -2.899 13.583 1.00 39.09 181 LYS A CA 1
ATOM 1308 C C . LYS A 1 181 ? -10.221 -4.118 14.397 1.00 39.09 181 LYS A C 1
ATOM 1310 O O . LYS A 1 181 ? -9.424 -3.951 15.308 1.00 39.09 181 LYS A O 1
ATOM 1315 N N . LEU A 1 182 ? -10.639 -5.337 14.040 1.00 35.72 182 LEU A N 1
ATOM 1316 C CA . LEU A 1 182 ? -10.233 -6.586 14.709 1.00 35.72 182 LEU A CA 1
ATOM 1317 C C . LEU A 1 182 ? -8.825 -7.069 14.319 1.00 35.72 182 LEU A C 1
ATOM 1319 O O . LEU A 1 182 ? -8.234 -7.852 15.055 1.00 35.72 182 LEU A O 1
ATOM 1323 N N . THR A 1 183 ? -8.288 -6.634 13.174 1.00 35.94 183 THR A N 1
ATOM 1324 C CA . THR A 1 183 ? -6.981 -7.091 12.652 1.00 35.94 183 THR A CA 1
ATOM 1325 C C . THR A 1 183 ? -5.933 -5.985 12.503 1.00 35.94 183 THR A C 1
ATOM 1327 O O . THR A 1 183 ? -4.850 -6.251 11.991 1.00 35.94 183 THR A O 1
ATOM 1330 N N . GLY A 1 184 ? -6.218 -4.756 12.952 1.00 35.34 184 GLY A N 1
ATOM 1331 C CA . GLY A 1 184 ? -5.234 -3.668 12.997 1.00 35.34 184 GLY A CA 1
ATOM 1332 C C . GLY A 1 184 ? -4.707 -3.243 11.621 1.00 35.34 184 GLY A C 1
ATOM 1333 O O . GLY A 1 184 ? -3.507 -3.295 11.378 1.00 35.34 184 GLY A O 1
ATOM 1334 N N . ASN A 1 185 ? -5.592 -2.784 10.728 1.00 39.72 185 ASN A N 1
ATOM 1335 C CA . ASN A 1 185 ? -5.243 -2.329 9.369 1.00 39.72 185 ASN A CA 1
ATOM 1336 C C . ASN A 1 185 ? -4.714 -3.422 8.410 1.00 39.72 185 ASN A C 1
ATOM 1338 O O . ASN A 1 185 ? -3.917 -3.136 7.515 1.00 39.72 185 ASN A O 1
ATOM 1342 N N . ALA A 1 186 ? -5.264 -4.639 8.463 1.00 40.31 186 ALA A N 1
ATOM 1343 C CA . ALA A 1 186 ? -4.994 -5.672 7.457 1.00 40.31 186 ALA A CA 1
ATOM 1344 C C . ALA A 1 186 ? -5.662 -5.529 6.053 1.00 40.31 186 ALA A C 1
ATOM 1346 O O . ALA A 1 186 ? -5.349 -6.369 5.203 1.00 40.31 186 ALA A O 1
ATOM 1347 N N . PRO A 1 187 ? -6.553 -4.567 5.701 1.00 45.28 187 PRO A N 1
ATOM 1348 C CA . PRO A 1 187 ? -7.373 -4.698 4.486 1.00 45.28 187 PRO A CA 1
ATOM 1349 C C . PRO A 1 187 ? -6.663 -4.389 3.169 1.00 45.28 187 PRO A C 1
ATOM 1351 O O . PRO A 1 187 ? -7.230 -4.660 2.117 1.00 45.28 187 PRO A O 1
ATOM 1354 N N . ASN A 1 188 ? -5.439 -3.861 3.196 1.00 48.44 188 ASN A N 1
ATOM 1355 C CA . ASN A 1 188 ? -4.634 -3.727 1.978 1.00 48.44 188 ASN A CA 1
ATOM 1356 C C . ASN A 1 188 ? -3.728 -4.944 1.745 1.00 48.44 188 ASN A C 1
ATOM 1358 O O . ASN A 1 188 ? -3.059 -5.023 0.718 1.00 48.44 188 ASN A O 1
ATOM 1362 N N . SER A 1 189 ? -3.710 -5.902 2.679 1.00 50.97 189 SER A N 1
ATOM 1363 C CA . SER A 1 189 ? -3.023 -7.172 2.475 1.00 50.97 189 SER A CA 1
ATOM 1364 C C . SER A 1 189 ? -3.897 -8.122 1.641 1.00 50.97 189 SER A C 1
ATOM 1366 O O . SER A 1 189 ? -5.124 -8.138 1.802 1.00 50.97 189 SER A O 1
ATOM 1368 N N . PRO A 1 190 ? -3.300 -8.968 0.784 1.00 59.25 190 PRO A N 1
ATOM 1369 C CA . PRO A 1 190 ? -4.042 -9.989 0.047 1.00 59.25 190 PRO A CA 1
ATOM 1370 C C . PRO A 1 190 ? -4.898 -10.894 0.949 1.00 59.25 190 PRO A C 1
ATOM 1372 O O . PRO A 1 190 ? -6.016 -11.247 0.581 1.00 59.25 190 PRO A O 1
ATOM 1375 N N . SER A 1 191 ? -4.423 -11.227 2.155 1.00 58.97 191 SER A N 1
ATOM 1376 C CA . SER A 1 191 ? -5.158 -12.055 3.119 1.00 58.97 191 SER A CA 1
ATOM 1377 C C . SER A 1 191 ? -6.394 -11.352 3.688 1.00 58.97 191 SER A C 1
ATOM 1379 O O . SER A 1 191 ? -7.445 -11.984 3.802 1.00 58.97 191 SER A O 1
ATOM 1381 N N . GLY A 1 192 ? -6.312 -10.050 3.981 1.00 57.16 192 GLY A N 1
ATOM 1382 C CA . GLY A 1 192 ? -7.456 -9.265 4.453 1.00 57.16 192 GLY A CA 1
ATOM 1383 C C . GLY A 1 192 ? -8.559 -9.127 3.400 1.00 57.16 192 GLY A C 1
ATOM 1384 O O . GLY A 1 192 ? -9.741 -9.276 3.713 1.00 57.16 192 GLY A O 1
ATOM 1385 N N . LEU A 1 193 ? -8.179 -8.938 2.131 1.00 63.00 193 LEU A N 1
ATOM 1386 C CA . LEU A 1 193 ? -9.125 -8.905 1.010 1.00 63.00 193 LEU A CA 1
ATOM 1387 C C . LEU A 1 193 ? -9.826 -10.257 0.805 1.00 63.00 193 LEU A C 1
ATOM 1389 O O . LEU A 1 193 ? -11.036 -10.295 0.573 1.00 63.00 193 LEU A O 1
ATOM 1393 N N . VAL A 1 194 ? -9.094 -11.368 0.938 1.00 68.06 194 VAL A N 1
ATOM 1394 C CA . VAL A 1 194 ? -9.669 -12.721 0.854 1.00 68.06 194 VAL A CA 1
ATOM 1395 C C . VAL A 1 194 ? -10.622 -12.983 2.019 1.00 68.06 194 VAL A C 1
ATOM 1397 O O . VAL A 1 194 ? -11.738 -13.448 1.793 1.00 68.06 194 VAL A O 1
ATOM 1400 N N . ALA A 1 195 ? -10.240 -12.638 3.251 1.00 61.69 195 ALA A N 1
ATOM 1401 C CA . ALA A 1 195 ? -11.106 -12.791 4.419 1.00 61.69 195 ALA A CA 1
ATOM 1402 C C . ALA A 1 195 ? -12.412 -11.993 4.266 1.00 61.69 195 ALA A C 1
ATOM 1404 O O . ALA A 1 195 ? -13.503 -12.523 4.502 1.00 61.69 195 ALA A O 1
ATOM 1405 N N . ALA A 1 196 ? -12.319 -10.751 3.780 1.00 63.47 196 ALA A N 1
ATOM 1406 C CA . ALA A 1 196 ? -13.479 -9.936 3.450 1.00 63.47 196 ALA A CA 1
ATOM 1407 C C . ALA A 1 196 ? -14.361 -10.608 2.387 1.00 63.47 196 ALA A C 1
ATOM 1409 O O . ALA A 1 196 ? -15.575 -10.711 2.576 1.00 63.47 196 ALA A O 1
ATOM 1410 N N . ALA A 1 197 ? -13.784 -11.100 1.288 1.00 72.69 197 ALA A N 1
ATOM 1411 C CA . ALA A 1 197 ? -14.535 -11.764 0.225 1.00 72.69 197 ALA A CA 1
ATOM 1412 C C . ALA A 1 197 ? -15.247 -13.038 0.715 1.00 72.69 197 ALA A C 1
ATOM 1414 O O . ALA A 1 197 ? -16.420 -13.249 0.397 1.00 72.69 197 ALA A O 1
ATOM 1415 N N . VAL A 1 198 ? -14.579 -13.861 1.532 1.00 74.50 198 VAL A N 1
ATOM 1416 C CA . VAL A 1 198 ? -15.162 -15.071 2.140 1.00 74.50 198 VAL A CA 1
ATOM 1417 C C . VAL A 1 198 ? -16.345 -14.699 3.033 1.00 74.50 198 VAL A C 1
ATOM 1419 O O . VAL A 1 198 ? -17.427 -15.273 2.899 1.00 74.50 198 VAL A O 1
ATOM 1422 N N . ALA A 1 199 ? -16.191 -13.679 3.881 1.00 69.88 199 ALA A N 1
ATOM 1423 C CA . ALA A 1 199 ? -17.271 -13.192 4.733 1.00 69.88 199 ALA A CA 1
ATOM 1424 C C . ALA A 1 199 ? -18.470 -12.659 3.924 1.00 69.88 199 ALA A C 1
ATOM 1426 O O . ALA A 1 199 ? -19.616 -12.821 4.344 1.00 69.88 199 ALA A O 1
ATOM 1427 N N . HIS A 1 200 ? -18.238 -12.015 2.773 1.00 70.19 200 HIS A N 1
ATOM 1428 C CA . HIS A 1 200 ? -19.311 -11.600 1.857 1.00 70.19 200 HIS A CA 1
ATOM 1429 C C . HIS A 1 200 ? -20.039 -12.811 1.258 1.00 70.19 200 HIS A C 1
ATOM 1431 O O . HIS A 1 200 ? -21.270 -12.848 1.280 1.00 70.19 200 HIS A O 1
ATOM 1437 N N . GLY A 1 201 ? -19.300 -13.824 0.797 1.00 77.62 201 GLY A N 1
ATOM 1438 C CA . GLY A 1 201 ? -19.873 -15.060 0.260 1.00 77.62 201 GLY A CA 1
ATOM 1439 C C . GLY A 1 201 ? -20.745 -15.807 1.272 1.00 77.62 201 GLY A C 1
ATOM 1440 O O . GLY A 1 201 ? -21.913 -16.082 0.996 1.00 77.62 201 GLY A O 1
ATOM 1441 N N . PHE A 1 202 ? -20.233 -16.065 2.479 1.00 77.50 202 PHE A N 1
ATOM 1442 C CA . PHE A 1 202 ? -20.998 -16.759 3.525 1.00 77.50 202 PHE A CA 1
ATOM 1443 C C . PHE A 1 202 ? -22.253 -15.996 3.963 1.00 77.50 202 PHE A C 1
ATOM 1445 O O . PHE A 1 202 ? -23.281 -16.609 4.249 1.00 77.50 202 PHE A O 1
ATOM 1452 N N . ARG A 1 203 ? -22.227 -14.659 3.956 1.00 70.75 203 ARG A N 1
ATOM 1453 C CA . ARG A 1 203 ? -23.429 -13.860 4.235 1.00 70.75 203 ARG A CA 1
ATOM 1454 C C . ARG A 1 203 ? -24.516 -14.061 3.194 1.00 70.75 203 ARG A C 1
ATOM 1456 O O . ARG A 1 203 ? -25.672 -14.249 3.564 1.00 70.75 203 ARG A O 1
ATOM 1463 N N . LEU A 1 204 ? -24.166 -14.033 1.908 1.00 76.56 204 LEU A N 1
ATOM 1464 C CA . LEU A 1 204 ? -25.153 -14.280 0.861 1.00 76.56 204 LEU A CA 1
ATOM 1465 C C . LEU A 1 204 ? -25.653 -15.730 0.899 1.00 76.56 204 LEU A C 1
ATOM 1467 O O . LEU A 1 204 ? -26.846 -15.947 0.714 1.00 76.56 204 LEU A O 1
ATOM 1471 N N . PHE A 1 205 ? -24.792 -16.696 1.232 1.00 81.62 205 PHE A N 1
ATOM 1472 C CA . PHE A 1 205 ? -25.206 -18.077 1.498 1.00 81.62 205 PHE A CA 1
ATOM 1473 C C . PHE A 1 205 ? -26.294 -18.152 2.586 1.00 81.62 205 PHE A C 1
ATOM 1475 O O . PHE A 1 205 ? -27.352 -18.741 2.357 1.00 81.62 205 PHE A O 1
ATOM 1482 N N . VAL A 1 206 ? -26.088 -17.509 3.743 1.00 75.50 206 VAL A N 1
ATOM 1483 C CA . VAL A 1 206 ? -27.081 -17.487 4.835 1.00 75.50 206 VAL A CA 1
ATOM 1484 C C . VAL A 1 206 ? -28.355 -16.752 4.412 1.00 75.50 206 VAL A C 1
ATOM 1486 O O . VAL A 1 206 ? -29.457 -17.259 4.620 1.00 75.50 206 VAL A O 1
ATOM 1489 N N . ALA A 1 207 ? -28.226 -15.585 3.775 1.00 70.50 207 ALA A N 1
ATOM 1490 C CA . ALA A 1 207 ? -29.375 -14.796 3.337 1.00 70.50 207 ALA A CA 1
ATOM 1491 C C . ALA A 1 207 ? -30.258 -15.576 2.353 1.00 70.50 207 ALA A C 1
ATOM 1493 O O . ALA A 1 207 ? -31.479 -15.608 2.508 1.00 70.50 207 ALA A O 1
ATOM 1494 N N . VAL A 1 208 ? -29.654 -16.258 1.378 1.00 73.75 208 VAL A N 1
ATOM 1495 C CA . VAL A 1 208 ? -30.380 -17.090 0.410 1.00 73.75 208 VAL A CA 1
ATOM 1496 C C . VAL A 1 208 ? -30.988 -18.308 1.097 1.00 73.75 208 VAL A C 1
ATOM 1498 O O . VAL A 1 208 ? -32.151 -18.602 0.850 1.00 73.75 208 VAL A O 1
ATOM 1501 N N . SER A 1 209 ? -30.285 -18.948 2.033 1.00 76.50 209 SER A N 1
ATOM 1502 C CA . SER A 1 209 ? -30.831 -20.083 2.796 1.00 76.50 209 SER A CA 1
ATOM 1503 C C . SER A 1 209 ? -32.129 -19.731 3.539 1.00 76.50 209 SER A C 1
ATOM 1505 O O . SER A 1 209 ? -33.043 -20.547 3.597 1.00 76.50 209 SER A O 1
ATOM 1507 N N . ILE A 1 210 ? -32.236 -18.506 4.068 1.00 72.81 210 ILE A N 1
ATOM 1508 C CA . ILE A 1 210 ? -33.413 -18.043 4.826 1.00 72.81 210 ILE A CA 1
ATOM 1509 C C . ILE A 1 210 ? -34.517 -17.487 3.908 1.00 72.81 210 ILE A C 1
ATOM 1511 O O . ILE A 1 210 ? -35.697 -17.590 4.237 1.00 72.81 210 ILE A O 1
ATOM 1515 N N . SER A 1 211 ? -34.169 -16.886 2.762 1.00 67.50 211 SER A N 1
ATOM 1516 C CA . SER A 1 211 ? -35.140 -16.169 1.910 1.00 67.50 211 SER A CA 1
ATOM 1517 C C . SER A 1 211 ? -35.492 -16.826 0.584 1.00 67.50 211 SER A C 1
ATOM 1519 O O . SER A 1 211 ? -36.483 -16.415 -0.021 1.00 67.50 211 SER A O 1
ATOM 1521 N N . ALA A 1 212 ? -34.749 -17.831 0.115 1.00 70.56 212 ALA A N 1
ATOM 1522 C CA . ALA A 1 212 ? -34.979 -18.435 -1.198 1.00 70.56 212 ALA A CA 1
ATOM 1523 C C . ALA A 1 212 ? -36.418 -18.949 -1.356 1.00 70.56 212 ALA A C 1
ATOM 1525 O O . ALA A 1 212 ? -37.043 -18.706 -2.383 1.00 70.56 212 ALA A O 1
ATOM 1526 N N . ASN A 1 213 ? -36.982 -19.563 -0.310 1.00 68.62 213 ASN A N 1
ATOM 1527 C CA . ASN A 1 213 ? -38.347 -20.094 -0.341 1.00 68.62 213 ASN A CA 1
ATOM 1528 C C . ASN A 1 213 ? -39.450 -19.043 -0.086 1.00 68.62 213 ASN A C 1
ATOM 1530 O O . ASN A 1 213 ? -40.630 -19.368 -0.130 1.00 68.62 213 ASN A O 1
ATOM 1534 N N . ILE A 1 214 ? -39.079 -17.792 0.213 1.00 70.62 214 ILE A N 1
ATOM 1535 C CA . ILE A 1 214 ? -40.018 -16.693 0.498 1.00 70.62 214 ILE A CA 1
ATOM 1536 C C . ILE A 1 214 ? -40.046 -15.706 -0.672 1.00 70.62 214 ILE A C 1
ATOM 1538 O O . ILE A 1 214 ? -41.109 -15.344 -1.167 1.00 70.62 214 ILE A O 1
ATOM 1542 N N . SER A 1 215 ? -38.869 -15.253 -1.104 1.00 69.44 215 SER A N 1
ATOM 1543 C CA . SER A 1 215 ? -38.697 -14.178 -2.086 1.00 69.44 215 SER A CA 1
ATOM 1544 C C . SER A 1 215 ? -37.706 -14.523 -3.201 1.00 69.44 215 SER A C 1
ATOM 1546 O O . SER A 1 215 ? -37.298 -13.644 -3.953 1.00 69.44 215 SER A O 1
ATOM 1548 N N . GLY A 1 216 ? -37.230 -15.769 -3.281 1.00 71.25 216 GLY A N 1
ATOM 1549 C CA . GLY A 1 216 ? -36.163 -16.150 -4.213 1.00 71.25 216 GLY A CA 1
ATOM 1550 C C . GLY A 1 216 ? -34.775 -15.629 -3.824 1.00 71.25 216 GLY A C 1
ATOM 1551 O O . GLY A 1 216 ? -33.809 -15.887 -4.530 1.00 71.25 216 GLY A O 1
ATOM 1552 N N . GLY A 1 217 ? -34.643 -14.905 -2.706 1.00 69.12 217 GLY A N 1
ATOM 1553 C CA . GLY A 1 217 ? -33.346 -14.483 -2.172 1.00 69.12 217 GLY A CA 1
ATOM 1554 C C . GLY A 1 217 ? -32.546 -13.543 -3.076 1.00 69.12 217 GLY A C 1
ATOM 1555 O O . GLY A 1 217 ? -31.323 -13.633 -3.119 1.00 69.12 217 GLY A O 1
ATOM 1556 N N . HIS A 1 218 ? -33.214 -12.613 -3.774 1.00 76.12 218 HIS A N 1
ATOM 1557 C CA . HIS A 1 218 ? -32.549 -11.704 -4.721 1.00 76.12 218 HIS A CA 1
ATOM 1558 C C . HIS A 1 218 ? -31.484 -10.824 -4.044 1.00 76.12 218 HIS A C 1
ATOM 1560 O O . HIS A 1 218 ? -30.365 -10.717 -4.534 1.00 76.12 218 HIS A O 1
ATOM 1566 N N . VAL A 1 219 ? -31.871 -10.156 -2.945 1.00 73.25 219 VAL A N 1
ATOM 1567 C CA . VAL A 1 219 ? -31.061 -9.283 -2.057 1.00 73.25 219 VAL A CA 1
ATOM 1568 C C . VAL A 1 219 ? -30.098 -8.292 -2.762 1.00 73.25 219 VAL A C 1
ATOM 1570 O O . VAL A 1 219 ? -29.152 -7.767 -2.174 1.00 73.25 219 VAL A O 1
ATOM 1573 N N . ASN A 1 220 ? -30.336 -8.013 -4.043 1.00 83.06 220 ASN A N 1
ATOM 1574 C CA . ASN A 1 220 ? -29.489 -7.209 -4.913 1.00 83.06 220 ASN A CA 1
ATOM 1575 C C . ASN A 1 220 ? -30.350 -6.614 -6.047 1.00 83.06 220 ASN A C 1
ATOM 1577 O O . ASN A 1 220 ? -30.893 -7.381 -6.852 1.00 83.06 220 ASN A O 1
ATOM 1581 N N . PRO A 1 221 ? -30.453 -5.276 -6.160 1.00 89.56 221 PRO A N 1
ATOM 1582 C CA . PRO A 1 221 ? -31.210 -4.627 -7.228 1.00 89.56 221 PRO A CA 1
ATOM 1583 C C . PRO A 1 221 ? -30.765 -5.020 -8.636 1.00 89.56 221 PRO A C 1
ATOM 1585 O O . PRO A 1 221 ? -31.607 -5.116 -9.523 1.00 89.56 221 PRO A O 1
ATOM 1588 N N . SER A 1 222 ? -29.481 -5.321 -8.847 1.00 89.31 222 SER A N 1
ATOM 1589 C CA . SER A 1 222 ? -28.986 -5.803 -10.140 1.00 89.31 222 SER A CA 1
ATOM 1590 C C . SER A 1 222 ? -29.564 -7.164 -10.505 1.00 89.31 222 SER A C 1
ATOM 1592 O O . SER A 1 222 ? -29.909 -7.372 -11.664 1.00 89.31 222 SER A O 1
ATOM 1594 N N . ILE A 1 223 ? -29.738 -8.073 -9.543 1.00 86.44 223 ILE A N 1
ATOM 1595 C CA . ILE A 1 223 ? -30.383 -9.377 -9.780 1.00 86.44 223 ILE A CA 1
ATOM 1596 C C . ILE A 1 223 ? -31.858 -9.180 -10.115 1.00 86.44 223 ILE A C 1
ATOM 1598 O O . ILE A 1 223 ? -32.330 -9.677 -11.134 1.00 86.44 223 ILE A O 1
ATOM 1602 N N . THR A 1 224 ? -32.565 -8.378 -9.313 1.00 85.56 224 THR A N 1
ATOM 1603 C CA . THR A 1 224 ? -33.969 -8.031 -9.569 1.00 85.56 224 THR A CA 1
ATOM 1604 C C . THR A 1 224 ? -34.149 -7.414 -10.961 1.00 85.56 224 THR A C 1
ATOM 1606 O O . THR A 1 224 ? -35.090 -7.757 -11.672 1.00 85.56 224 THR A O 1
ATOM 1609 N N . PHE A 1 225 ? -33.233 -6.532 -11.370 1.00 88.19 225 PHE A N 1
ATOM 1610 C CA . PHE A 1 225 ? -33.238 -5.903 -12.687 1.00 88.19 225 PHE A CA 1
ATOM 1611 C C . PHE A 1 225 ? -32.988 -6.906 -13.821 1.00 88.19 225 PHE A C 1
ATOM 1613 O O . PHE A 1 225 ? -33.711 -6.885 -14.814 1.00 88.19 225 PHE A O 1
ATOM 1620 N N . GLY A 1 226 ? -32.021 -7.815 -13.665 1.00 83.38 226 GLY A N 1
ATOM 1621 C CA . GLY A 1 226 ? -31.759 -8.878 -14.640 1.00 83.38 226 GLY A CA 1
ATOM 1622 C C . GLY A 1 226 ? -32.977 -9.784 -14.838 1.00 83.38 226 GLY A C 1
ATOM 1623 O O . GLY A 1 226 ? -33.413 -9.997 -15.966 1.00 83.38 226 GLY A O 1
ATOM 1624 N N . LEU A 1 227 ? -33.601 -10.222 -13.741 1.00 79.88 227 LEU A N 1
ATOM 1625 C CA . LEU A 1 227 ? -34.834 -11.017 -13.770 1.00 79.88 227 LEU A CA 1
ATOM 1626 C C . LEU A 1 227 ? -36.004 -10.273 -14.421 1.00 79.88 227 LEU A C 1
ATOM 1628 O O . LEU A 1 227 ? -36.819 -10.891 -15.107 1.00 79.88 227 LEU A O 1
ATOM 1632 N N . PHE A 1 228 ? -36.092 -8.954 -14.222 1.00 85.75 228 PHE A N 1
ATOM 1633 C CA . PHE A 1 228 ? -37.108 -8.123 -14.866 1.00 85.75 228 PHE A CA 1
ATOM 1634 C C . PHE A 1 228 ? -36.897 -8.069 -16.381 1.00 85.75 228 PHE A C 1
ATOM 1636 O O . PHE A 1 228 ? -37.832 -8.342 -17.132 1.00 85.75 228 PHE A O 1
ATOM 1643 N N . LEU A 1 229 ? -35.667 -7.794 -16.835 1.00 80.75 229 LEU A N 1
ATOM 1644 C CA . LEU A 1 229 ? -35.319 -7.834 -18.262 1.00 80.75 229 LEU A CA 1
ATOM 1645 C C . LEU A 1 229 ? -35.589 -9.207 -18.885 1.00 80.75 229 LEU A C 1
ATOM 1647 O O . LEU A 1 229 ? -35.862 -9.313 -20.077 1.00 80.75 229 LEU A O 1
ATOM 1651 N N . GLY A 1 230 ? -35.535 -10.249 -18.063 1.00 70.38 230 GLY A N 1
ATOM 1652 C CA . GLY A 1 230 ? -35.854 -11.607 -18.443 1.00 70.38 230 GLY A CA 1
ATOM 1653 C C . GLY A 1 230 ? -37.308 -12.010 -18.504 1.00 70.38 230 GLY A C 1
ATOM 1654 O O . GLY A 1 230 ? -37.574 -13.143 -18.891 1.00 70.38 230 GLY A O 1
ATOM 1655 N N . GLY A 1 231 ? -38.228 -11.148 -18.074 1.00 75.75 231 GLY A N 1
ATOM 1656 C CA . GLY A 1 231 ? -39.641 -11.498 -17.949 1.00 75.75 231 GLY A CA 1
ATOM 1657 C C . GLY A 1 231 ? -39.970 -12.430 -16.774 1.00 75.75 231 GLY A C 1
ATOM 1658 O O . GLY A 1 231 ? -41.116 -12.850 -16.651 1.00 75.75 231 GLY A O 1
ATOM 1659 N N . ASN A 1 232 ? -39.015 -12.719 -15.881 1.00 74.00 232 ASN A N 1
ATOM 1660 C CA . ASN A 1 232 ? -39.230 -13.586 -14.712 1.00 74.00 232 ASN A CA 1
ATOM 1661 C C . ASN A 1 232 ? -39.874 -12.854 -13.524 1.00 74.00 232 ASN A C 1
ATOM 1663 O O . ASN A 1 232 ? -40.371 -13.485 -12.592 1.00 74.00 232 ASN A O 1
ATOM 1667 N N . ILE A 1 233 ? -39.877 -11.520 -13.532 1.00 78.88 233 ILE A N 1
ATOM 1668 C CA . ILE A 1 233 ? -40.575 -10.696 -12.542 1.00 78.88 233 ILE A CA 1
ATOM 1669 C C . ILE A 1 233 ? -41.260 -9.520 -13.240 1.00 78.88 233 ILE A C 1
ATOM 1671 O O . ILE A 1 233 ? -40.692 -8.881 -14.119 1.00 78.88 233 ILE A O 1
ATOM 1675 N N . SER A 1 234 ? -42.496 -9.211 -12.839 1.00 82.94 234 SER A N 1
ATOM 1676 C CA . SER A 1 234 ? -43.210 -8.024 -13.326 1.00 82.94 234 SER A CA 1
ATOM 1677 C C . SER A 1 234 ? -42.506 -6.740 -12.880 1.00 82.94 234 SER A C 1
ATOM 1679 O O . SER A 1 234 ? -41.984 -6.706 -11.763 1.00 82.94 234 SER A O 1
ATOM 1681 N N . LEU A 1 235 ? -42.621 -5.660 -13.656 1.00 82.69 235 LEU A N 1
ATOM 1682 C CA . LEU A 1 235 ? -42.077 -4.340 -13.304 1.00 82.69 235 LEU A CA 1
ATOM 1683 C C . LEU A 1 235 ? -42.455 -3.904 -11.879 1.00 82.69 235 LEU A C 1
ATOM 1685 O O . LEU A 1 235 ? -41.587 -3.536 -11.094 1.00 82.69 235 LEU A O 1
ATOM 1689 N N . PHE A 1 236 ? -43.740 -4.000 -11.530 1.00 83.88 236 PHE A N 1
ATOM 1690 C CA . PHE A 1 236 ? -44.242 -3.573 -10.223 1.00 83.88 236 PHE A CA 1
ATOM 1691 C C . PHE A 1 236 ? -43.590 -4.347 -9.069 1.00 83.88 236 PHE A C 1
ATOM 1693 O O . PHE A 1 236 ? -43.032 -3.746 -8.152 1.00 83.88 236 PHE A O 1
ATOM 1700 N N . ARG A 1 237 ? -43.576 -5.687 -9.143 1.00 77.88 237 ARG A N 1
ATOM 1701 C CA . ARG A 1 237 ? -42.862 -6.515 -8.155 1.00 77.88 237 ARG A CA 1
ATOM 1702 C C . ARG A 1 237 ? -41.366 -6.197 -8.126 1.00 77.88 237 ARG A C 1
ATOM 1704 O O . ARG A 1 237 ? -40.806 -6.104 -7.043 1.00 77.88 237 ARG A O 1
ATOM 1711 N N . GLY A 1 238 ? -40.733 -5.975 -9.278 1.00 83.25 238 GLY A N 1
ATOM 1712 C CA . GLY A 1 238 ? -39.326 -5.581 -9.350 1.00 83.25 238 GLY A CA 1
ATOM 1713 C C . GLY A 1 238 ? -39.037 -4.295 -8.571 1.00 83.25 238 GLY A C 1
ATOM 1714 O O . GLY A 1 238 ? -38.115 -4.261 -7.760 1.00 83.25 238 GLY A O 1
ATOM 1715 N N . ILE A 1 239 ? -39.873 -3.266 -8.736 1.00 84.75 239 ILE A N 1
ATOM 1716 C CA . ILE A 1 239 ? -39.757 -2.003 -7.993 1.00 84.75 239 ILE A CA 1
ATOM 1717 C C . ILE A 1 239 ? -39.887 -2.240 -6.484 1.00 84.75 239 ILE A C 1
ATOM 1719 O O . ILE A 1 239 ? -39.057 -1.748 -5.720 1.00 84.75 239 ILE A O 1
ATOM 1723 N N . LEU A 1 240 ? -40.871 -3.033 -6.046 1.00 79.56 240 LEU A N 1
ATOM 1724 C CA . LEU A 1 240 ? -41.040 -3.357 -4.624 1.00 79.56 240 LEU A CA 1
ATOM 1725 C C . LEU A 1 240 ? -39.811 -4.066 -4.038 1.00 79.56 240 LEU A C 1
ATOM 1727 O O . LEU A 1 240 ? -39.394 -3.752 -2.923 1.00 79.56 240 LEU A O 1
ATOM 1731 N N . TYR A 1 241 ? -39.198 -4.977 -4.795 1.00 79.44 241 TYR A N 1
ATOM 1732 C CA . TYR A 1 241 ? -37.959 -5.642 -4.391 1.00 79.44 241 TYR A CA 1
ATOM 1733 C C . TYR A 1 241 ? -36.800 -4.654 -4.254 1.00 79.44 241 TYR A C 1
ATOM 1735 O O . TYR A 1 241 ? -36.091 -4.701 -3.253 1.00 79.44 241 TYR A O 1
ATOM 1743 N N . ILE A 1 242 ? -36.622 -3.741 -5.213 1.00 83.69 242 ILE A N 1
ATOM 1744 C CA . ILE A 1 242 ? -35.560 -2.725 -5.159 1.00 83.69 242 ILE A CA 1
ATOM 1745 C C . ILE A 1 242 ? -35.760 -1.804 -3.951 1.00 83.69 242 ILE A C 1
ATOM 1747 O O . ILE A 1 242 ? -34.812 -1.565 -3.206 1.00 83.69 242 ILE A O 1
ATOM 1751 N N . ILE A 1 243 ? -36.988 -1.338 -3.701 1.00 80.94 243 ILE A N 1
ATOM 1752 C CA . ILE A 1 243 ? -37.303 -0.508 -2.528 1.00 80.94 243 ILE A CA 1
ATOM 1753 C C . ILE A 1 243 ? -36.970 -1.264 -1.239 1.00 80.94 243 ILE A C 1
ATOM 1755 O O . ILE A 1 243 ? -36.269 -0.727 -0.384 1.00 80.94 243 ILE A O 1
ATOM 1759 N N . ALA A 1 244 ? -37.400 -2.522 -1.108 1.00 75.06 244 ALA A N 1
ATOM 1760 C CA . ALA A 1 244 ? -37.092 -3.341 0.063 1.00 75.06 244 ALA A CA 1
ATOM 1761 C C . ALA A 1 244 ? -35.575 -3.549 0.248 1.00 75.06 244 ALA A C 1
ATOM 1763 O O . ALA A 1 244 ? -35.066 -3.472 1.366 1.00 75.06 244 ALA A O 1
ATOM 1764 N N . GLN A 1 245 ? -34.841 -3.755 -0.848 1.00 80.62 245 GLN A N 1
ATOM 1765 C CA . GLN A 1 245 ? -33.388 -3.935 -0.849 1.00 80.62 245 GLN A CA 1
ATOM 1766 C C . GLN A 1 245 ? -32.633 -2.651 -0.465 1.00 80.62 245 GLN A C 1
ATOM 1768 O O . GLN A 1 245 ? -31.579 -2.721 0.170 1.00 80.62 245 GLN A O 1
ATOM 1773 N N . LEU A 1 246 ? -33.135 -1.474 -0.840 1.00 81.38 246 LEU A N 1
ATOM 1774 C CA . LEU A 1 246 ? -32.564 -0.186 -0.434 1.00 81.38 246 LEU A CA 1
ATOM 1775 C C . LEU A 1 246 ? -32.919 0.148 1.022 1.00 81.38 246 LEU A C 1
ATOM 1777 O O . LEU A 1 246 ? -32.046 0.562 1.781 1.00 81.38 246 LEU A O 1
ATOM 1781 N N . LEU A 1 247 ? -34.160 -0.102 1.450 1.00 78.56 247 LEU A N 1
ATOM 1782 C CA . LEU A 1 247 ? -34.582 0.077 2.844 1.00 78.56 247 LEU A CA 1
ATOM 1783 C C . LEU A 1 247 ? -33.785 -0.815 3.798 1.00 78.56 247 LEU A C 1
ATOM 1785 O O . LEU A 1 247 ? -33.340 -0.346 4.842 1.00 78.56 247 LEU A O 1
ATOM 1789 N N . GLY A 1 248 ? -33.542 -2.075 3.430 1.00 70.38 248 GLY A N 1
ATOM 1790 C CA . GLY A 1 248 ? -32.698 -2.960 4.230 1.00 70.38 248 GLY A CA 1
ATOM 1791 C C . GLY A 1 248 ? -31.257 -2.456 4.356 1.00 70.38 248 GLY A C 1
ATOM 1792 O O . GLY A 1 248 ? -30.664 -2.587 5.424 1.00 70.38 248 GLY A O 1
ATOM 1793 N N . SER A 1 249 ? -30.720 -1.809 3.315 1.00 69.69 249 SER A N 1
ATOM 1794 C CA . SER A 1 249 ? -29.423 -1.126 3.391 1.00 69.69 249 SER A CA 1
ATOM 1795 C C . SER A 1 249 ? -29.447 0.048 4.375 1.00 69.69 249 SER A C 1
ATOM 1797 O O . SER A 1 249 ? -28.547 0.154 5.206 1.00 69.69 249 SER A O 1
ATOM 1799 N N . VAL A 1 250 ? -30.488 0.886 4.345 1.00 76.50 250 VAL A N 1
ATOM 1800 C CA . VAL A 1 250 ? -30.647 2.007 5.289 1.00 76.50 250 VAL A CA 1
ATOM 1801 C C . VAL A 1 250 ? -30.734 1.506 6.729 1.00 76.50 250 VAL A C 1
ATOM 1803 O O . VAL A 1 250 ? -30.006 1.992 7.591 1.00 76.50 250 VAL A O 1
ATOM 1806 N N . ILE A 1 251 ? -31.592 0.516 6.991 1.00 73.94 251 ILE A N 1
ATOM 1807 C CA . ILE A 1 251 ? -31.788 -0.053 8.331 1.00 73.94 251 ILE A CA 1
ATOM 1808 C C . ILE A 1 251 ? -30.474 -0.614 8.866 1.00 73.94 251 ILE A C 1
ATOM 1810 O O . ILE A 1 251 ? -30.114 -0.362 10.010 1.00 73.94 251 ILE A O 1
ATOM 1814 N N . ALA A 1 252 ? -29.726 -1.340 8.042 1.00 65.44 252 ALA A N 1
ATOM 1815 C CA . ALA A 1 252 ? -28.474 -1.922 8.479 1.00 65.44 252 ALA A CA 1
ATOM 1816 C C . ALA A 1 252 ? -27.355 -0.877 8.653 1.00 65.44 252 ALA A C 1
ATOM 1818 O O . ALA A 1 252 ? -26.583 -1.002 9.597 1.00 65.44 252 ALA A O 1
ATOM 1819 N N . CYS A 1 253 ? -27.300 0.186 7.836 1.00 65.06 253 CYS A N 1
ATOM 1820 C CA . CYS A 1 253 ? -26.462 1.365 8.108 1.00 65.06 253 CYS A CA 1
ATOM 1821 C C . CYS A 1 253 ? -26.768 1.963 9.486 1.00 65.06 253 CYS A C 1
ATOM 1823 O O . CYS A 1 253 ? -25.849 2.210 10.263 1.00 65.06 253 CYS A O 1
ATOM 1825 N N . LEU A 1 254 ? -28.051 2.186 9.786 1.00 70.69 254 LEU A N 1
ATOM 1826 C CA . LEU A 1 254 ? -28.487 2.759 11.058 1.00 70.69 254 LEU A CA 1
ATOM 1827 C C . LEU A 1 254 ? -28.145 1.837 12.226 1.00 70.69 254 LEU A C 1
ATOM 1829 O O . LEU A 1 254 ? -27.594 2.295 13.214 1.00 70.69 254 LEU A O 1
ATOM 1833 N N . LEU A 1 255 ? -28.422 0.540 12.112 1.00 66.62 255 LEU A N 1
ATOM 1834 C CA . LEU A 1 255 ? -28.131 -0.429 13.167 1.00 66.62 255 LEU A CA 1
ATOM 1835 C C . LEU A 1 255 ? -26.648 -0.584 13.437 1.00 66.62 255 LEU A C 1
ATOM 1837 O O . LEU A 1 255 ? -26.266 -0.716 14.591 1.00 66.62 255 LEU A O 1
ATOM 1841 N N . LEU A 1 256 ? -25.821 -0.558 12.396 1.00 60.41 256 LEU A N 1
ATOM 1842 C CA . LEU A 1 256 ? -24.379 -0.521 12.571 1.00 60.41 256 LEU A CA 1
ATOM 1843 C C . LEU A 1 256 ? -23.973 0.744 13.310 1.00 60.41 256 LEU A C 1
ATOM 1845 O O . LEU A 1 256 ? -23.322 0.638 14.335 1.00 60.41 256 LEU A O 1
ATOM 1849 N N . TRP A 1 257 ? -24.438 1.907 12.856 1.00 63.34 257 TRP A N 1
ATOM 1850 C CA . TRP A 1 257 ? -24.169 3.178 13.519 1.00 63.34 257 TRP A CA 1
ATOM 1851 C C . TRP A 1 257 ? -24.592 3.166 14.998 1.00 63.34 257 TRP A C 1
ATOM 1853 O O . TRP A 1 257 ? -23.803 3.545 15.856 1.00 63.34 257 TRP A O 1
ATOM 1863 N N . PHE A 1 258 ? -25.783 2.653 15.321 1.00 67.62 258 PHE A N 1
ATOM 1864 C CA . PHE A 1 258 ? -26.249 2.496 16.703 1.00 67.62 258 PHE A CA 1
ATOM 1865 C C . PHE A 1 258 ? -25.412 1.479 17.492 1.00 67.62 258 PHE A C 1
ATOM 1867 O O . PHE A 1 258 ? -25.005 1.760 18.615 1.00 67.62 258 PHE A O 1
ATOM 1874 N N . SER A 1 259 ? -25.134 0.308 16.912 1.00 60.44 259 SER A N 1
ATOM 1875 C CA . SER A 1 259 ? -24.376 -0.771 17.557 1.00 60.44 259 SER A CA 1
ATOM 1876 C C . SER A 1 259 ? -22.914 -0.408 17.791 1.00 60.44 259 SER A C 1
ATOM 1878 O O . SER A 1 259 ? -22.285 -0.994 18.668 1.00 60.44 259 SER A O 1
ATOM 1880 N N . THR A 1 260 ? -22.363 0.511 17.001 1.00 55.25 260 THR A N 1
ATOM 1881 C CA . THR A 1 260 ? -20.984 0.985 17.122 1.00 55.25 260 THR A CA 1
ATOM 1882 C C . THR A 1 260 ? -20.904 2.369 17.761 1.00 55.25 260 THR A C 1
ATOM 1884 O O . THR A 1 260 ? -19.871 3.012 17.636 1.00 55.25 260 THR A O 1
ATOM 1887 N N . GLY A 1 261 ? -21.972 2.886 18.381 1.00 57.34 261 GLY A N 1
ATOM 1888 C CA . GLY A 1 261 ? -21.944 4.194 19.055 1.00 57.34 261 GLY A CA 1
ATOM 1889 C C . GLY A 1 261 ? -21.583 5.375 18.143 1.00 57.34 261 GLY A C 1
ATOM 1890 O O . GLY A 1 261 ? -21.049 6.378 18.601 1.00 57.34 261 GLY A O 1
ATOM 1891 N N . GLY A 1 262 ? -21.828 5.255 16.838 1.00 53.25 262 GLY A N 1
ATOM 1892 C CA . GLY A 1 262 ? -21.478 6.274 15.859 1.00 53.25 262 GLY A CA 1
ATOM 1893 C C . GLY A 1 262 ? -19.990 6.387 15.539 1.00 53.25 262 GLY A C 1
ATOM 1894 O O . GLY A 1 262 ? -19.601 7.401 14.963 1.00 53.25 262 GLY A O 1
ATOM 1895 N N . LEU A 1 263 ? -19.183 5.364 15.855 1.00 43.91 263 LEU A N 1
ATOM 1896 C CA . LEU A 1 263 ? -17.784 5.259 15.431 1.00 43.91 263 LEU A CA 1
ATOM 1897 C C . LEU A 1 263 ? -17.651 5.557 13.930 1.00 43.91 263 LEU A C 1
ATOM 1899 O O . LEU A 1 263 ? -18.080 4.789 13.066 1.00 43.91 263 LEU A O 1
ATOM 1903 N N . THR A 1 264 ? -17.075 6.712 13.626 1.00 40.44 264 THR A N 1
ATOM 1904 C CA . THR A 1 264 ? -16.629 7.086 12.290 1.00 40.44 264 THR A CA 1
ATOM 1905 C C . THR A 1 264 ? -15.188 6.614 12.141 1.00 40.44 264 THR A C 1
ATOM 1907 O O . THR A 1 264 ? -14.427 6.699 13.096 1.00 40.44 264 THR A O 1
ATOM 1910 N N . LEU A 1 265 ? -14.776 6.175 10.943 1.00 40.47 265 LEU A N 1
ATOM 1911 C CA . LEU A 1 265 ? -13.354 6.064 10.577 1.00 40.47 265 LEU A CA 1
ATOM 1912 C C . LEU A 1 265 ? -12.738 7.470 10.507 1.00 40.47 265 LEU A C 1
ATOM 1914 O O . LEU A 1 265 ? -12.288 7.936 9.460 1.00 40.47 265 LEU A O 1
ATOM 1918 N N . ASN A 1 266 ? -12.719 8.177 11.627 1.00 36.50 266 ASN A N 1
ATOM 1919 C CA . ASN A 1 266 ? -11.726 9.189 11.832 1.00 36.50 266 ASN A CA 1
ATOM 1920 C C . ASN A 1 266 ? -10.446 8.402 12.105 1.00 36.50 266 ASN A C 1
ATOM 1922 O O . ASN A 1 266 ? -10.125 8.079 13.244 1.00 36.50 266 ASN A O 1
ATOM 1926 N N . ASN A 1 267 ? -9.649 8.185 11.056 1.00 40.72 267 ASN A N 1
ATOM 1927 C CA . ASN A 1 267 ? -8.211 8.347 11.235 1.00 40.72 267 ASN A CA 1
ATOM 1928 C C . ASN A 1 267 ? -8.032 9.796 11.692 1.00 40.72 267 ASN A C 1
ATOM 1930 O O . ASN A 1 267 ? -7.752 10.689 10.895 1.00 40.72 267 ASN A O 1
ATOM 1934 N N . SER A 1 268 ? -8.322 10.059 12.964 1.00 45.75 268 SER A N 1
ATOM 1935 C CA . SER A 1 268 ? -8.002 11.296 13.625 1.00 45.75 268 SER A CA 1
ATOM 1936 C C . SER A 1 268 ? -6.484 11.294 13.608 1.00 45.75 268 SER A C 1
ATOM 1938 O O . SER A 1 268 ? -5.837 10.591 14.388 1.00 45.75 268 SER A O 1
ATOM 1940 N N . ILE A 1 269 ? -5.922 11.939 12.586 1.00 55.31 269 ILE A N 1
ATOM 1941 C CA . ILE A 1 269 ? -4.492 12.156 12.466 1.00 55.31 269 ILE A CA 1
ATOM 1942 C C . ILE A 1 269 ? -4.158 13.101 13.610 1.00 55.31 269 ILE A C 1
ATOM 1944 O O . ILE A 1 269 ? -4.249 14.320 13.490 1.00 55.31 269 ILE A O 1
ATOM 1948 N N . ASN A 1 270 ? -3.888 12.503 14.764 1.00 71.81 270 ASN A N 1
ATOM 1949 C CA . ASN A 1 270 ? -3.675 13.220 16.002 1.00 71.81 270 ASN A CA 1
ATOM 1950 C C . ASN A 1 270 ? -2.200 13.580 16.038 1.00 71.81 270 ASN A C 1
ATOM 1952 O O . ASN A 1 270 ? -1.351 12.803 16.479 1.00 71.81 270 ASN A O 1
ATOM 1956 N N . THR A 1 271 ? -1.903 14.737 15.466 1.00 84.94 271 THR A N 1
ATOM 1957 C CA . THR A 1 271 ? -0.666 15.466 15.724 1.00 84.94 271 THR A CA 1
ATOM 1958 C C . THR A 1 271 ? -0.665 15.917 17.176 1.00 84.94 271 THR A C 1
ATOM 1960 O O . THR A 1 271 ? -1.734 16.179 17.733 1.00 84.94 271 THR A O 1
ATOM 1963 N N . LEU A 1 272 ? 0.511 16.036 17.791 1.00 89.44 272 LEU A N 1
ATOM 1964 C CA . LEU A 1 272 ? 0.604 16.576 19.146 1.00 89.44 272 LEU A CA 1
ATOM 1965 C C . LEU A 1 272 ? -0.060 17.974 19.194 1.00 89.44 272 LEU A C 1
ATOM 1967 O O . LEU A 1 272 ? 0.228 18.803 18.323 1.00 89.44 272 LEU A O 1
ATOM 1971 N N . PRO A 1 273 ? -0.973 18.257 20.145 1.00 87.81 273 PRO A N 1
ATOM 1972 C CA . PRO A 1 273 ? -1.616 19.565 20.238 1.00 87.81 273 PRO A CA 1
ATOM 1973 C C . PRO A 1 273 ? -0.591 20.697 20.364 1.00 87.81 273 PRO A C 1
ATOM 1975 O O . PRO A 1 273 ? 0.345 20.607 21.151 1.00 87.81 273 PRO A O 1
ATOM 1978 N N . GLY A 1 274 ? -0.774 21.765 19.584 1.00 88.69 274 GLY A N 1
ATOM 1979 C CA . GLY A 1 274 ? 0.174 22.885 19.511 1.00 88.69 274 GLY A CA 1
ATOM 1980 C C . GLY A 1 274 ? 1.280 22.724 18.460 1.00 88.69 274 GLY A C 1
ATOM 1981 O O . GLY A 1 274 ? 1.999 23.685 18.204 1.00 88.69 274 GLY A O 1
ATOM 1982 N N . CYS A 1 275 ? 1.380 21.566 17.800 1.00 93.50 275 CYS A N 1
ATOM 1983 C CA . CYS A 1 275 ? 2.358 21.314 16.743 1.00 93.50 275 CYS A CA 1
ATOM 1984 C C . CYS A 1 275 ? 1.761 21.415 15.336 1.00 93.50 275 CYS A C 1
ATOM 1986 O O . CYS A 1 275 ? 0.571 21.182 15.106 1.00 93.50 275 CYS A O 1
ATOM 1988 N N . GLN A 1 276 ? 2.617 21.740 14.365 1.00 92.62 276 GLN A N 1
ATOM 1989 C CA . GLN A 1 276 ? 2.244 21.779 12.955 1.00 92.62 276 GLN A CA 1
ATOM 1990 C C . GLN A 1 276 ? 1.889 20.374 12.456 1.00 92.62 276 GLN A C 1
ATOM 1992 O O . GLN A 1 276 ? 2.635 19.419 12.663 1.00 92.62 276 GLN A O 1
ATOM 1997 N N . SER A 1 277 ? 0.758 20.261 11.756 1.00 90.69 277 SER A N 1
ATOM 1998 C CA . SER A 1 277 ? 0.212 18.970 11.328 1.00 90.69 277 SER A CA 1
ATOM 1999 C C . SER A 1 277 ? 0.579 18.545 9.909 1.00 90.69 277 SER A C 1
ATOM 2001 O O . SER A 1 277 ? 0.485 17.362 9.574 1.00 90.69 277 SER A O 1
ATOM 2003 N N . LYS A 1 278 ? 0.975 19.494 9.053 1.00 93.50 278 LYS A N 1
ATOM 2004 C CA . LYS A 1 278 ? 1.217 19.248 7.628 1.00 93.50 278 LYS A CA 1
ATOM 2005 C C . LYS A 1 278 ? 2.514 19.859 7.132 1.00 93.50 278 LYS A C 1
ATOM 2007 O O . LYS A 1 278 ? 2.809 21.007 7.448 1.00 93.50 278 LYS A O 1
ATOM 2012 N N . CYS A 1 279 ? 3.218 19.122 6.280 1.00 93.69 279 CYS A N 1
ATOM 2013 C CA . CYS A 1 279 ? 4.340 19.604 5.486 1.00 93.69 279 CYS A CA 1
ATOM 2014 C C . CYS A 1 279 ? 4.017 19.402 4.000 1.00 93.69 279 CYS A C 1
ATOM 2016 O O . CYS A 1 279 ? 4.005 18.273 3.506 1.00 93.69 279 CYS A O 1
ATOM 2018 N N . GLY A 1 280 ? 3.664 20.483 3.298 1.00 91.56 280 GLY A N 1
ATOM 2019 C CA . GLY A 1 280 ? 3.109 20.383 1.947 1.00 91.56 280 GLY A CA 1
ATOM 2020 C C . GLY A 1 280 ? 1.835 19.528 1.936 1.00 91.56 280 GLY A C 1
ATOM 2021 O O . GLY A 1 280 ? 0.859 19.846 2.617 1.00 91.56 280 GLY A O 1
ATOM 2022 N N . ASN A 1 281 ? 1.858 18.426 1.182 1.00 88.00 281 ASN A N 1
ATOM 2023 C CA . ASN A 1 281 ? 0.746 17.469 1.111 1.00 88.00 281 ASN A CA 1
ATOM 2024 C C . ASN A 1 281 ? 0.835 16.333 2.146 1.00 88.00 281 ASN A C 1
ATOM 2026 O O . ASN A 1 281 ? -0.129 15.580 2.293 1.00 88.00 281 ASN A O 1
ATOM 2030 N N . LEU A 1 282 ? 1.957 16.200 2.860 1.00 92.00 282 LEU A N 1
ATOM 2031 C CA . LEU A 1 282 ? 2.135 15.176 3.885 1.00 92.00 282 LEU A CA 1
ATOM 2032 C C . LEU A 1 282 ? 1.457 15.620 5.182 1.00 92.00 282 LEU A C 1
ATOM 2034 O O . LEU A 1 282 ? 1.711 16.720 5.671 1.00 92.00 282 LEU A O 1
ATOM 2038 N N . THR A 1 283 ? 0.631 14.750 5.761 1.00 90.38 283 THR A N 1
ATOM 2039 C CA . THR A 1 283 ? 0.130 14.926 7.132 1.00 90.38 283 THR A CA 1
ATOM 2040 C C . THR A 1 283 ? 0.964 14.050 8.062 1.00 90.38 283 THR A C 1
ATOM 2042 O O . THR A 1 283 ? 1.156 12.874 7.768 1.00 90.38 283 THR A O 1
ATOM 2045 N N . VAL A 1 284 ? 1.481 14.619 9.151 1.00 92.88 284 VAL A N 1
ATOM 2046 C CA . VAL A 1 284 ? 2.462 13.961 10.029 1.00 92.88 284 VAL A CA 1
ATOM 2047 C C . VAL A 1 284 ? 1.788 13.550 11.344 1.00 92.88 284 VAL A C 1
ATOM 2049 O O . VAL A 1 284 ? 1.542 14.418 12.170 1.00 92.88 284 VAL A O 1
ATOM 2052 N N . PRO A 1 285 ? 1.448 12.267 11.564 1.00 91.88 285 PRO A N 1
ATOM 2053 C CA . PRO A 1 285 ? 0.829 11.815 12.812 1.00 91.88 285 PRO A CA 1
ATOM 2054 C C . PRO A 1 285 ? 1.857 11.679 13.944 1.00 91.88 285 PRO A C 1
ATOM 2056 O O . PRO A 1 285 ? 2.985 11.260 13.697 1.00 91.88 285 PRO A O 1
ATOM 2059 N N . TYR A 1 286 ? 1.451 11.898 15.198 1.00 92.06 286 TYR A N 1
ATOM 2060 C CA . TYR A 1 286 ? 2.279 11.503 16.345 1.00 92.06 286 TYR A CA 1
ATOM 2061 C C . TYR A 1 286 ? 2.407 9.959 16.377 1.00 92.06 286 TYR A C 1
ATOM 2063 O O . TYR A 1 286 ? 1.400 9.290 16.125 1.00 92.06 286 TYR A O 1
ATOM 2071 N N . PRO A 1 287 ? 3.587 9.347 16.614 1.00 94.00 287 PRO A N 1
ATOM 2072 C CA . PRO A 1 287 ? 4.765 9.869 17.323 1.00 94.00 287 PRO A CA 1
ATOM 2073 C C . PRO A 1 287 ? 5.739 10.731 16.507 1.00 94.00 287 PRO A C 1
ATOM 2075 O O . PRO A 1 287 ? 6.744 11.186 17.053 1.00 94.00 287 PRO A O 1
ATOM 2078 N N . PHE A 1 288 ? 5.465 10.969 15.224 1.00 95.62 288 PHE A N 1
ATOM 2079 C CA . PHE A 1 288 ? 6.242 11.895 14.403 1.00 95.62 288 PHE A CA 1
ATOM 2080 C C . PHE A 1 288 ? 5.807 13.340 14.643 1.00 95.62 288 PHE A C 1
ATOM 2082 O O . PHE A 1 288 ? 4.648 13.617 14.959 1.00 95.62 288 PHE A O 1
ATOM 2089 N N . GLY A 1 289 ? 6.739 14.271 14.463 1.00 95.38 289 GLY A N 1
ATOM 2090 C CA . GLY A 1 289 ? 6.492 15.692 14.685 1.00 95.38 289 GLY A CA 1
ATOM 2091 C C . GLY A 1 289 ? 7.250 16.562 13.702 1.00 95.38 289 GLY A C 1
ATOM 2092 O O . GLY A 1 289 ? 8.378 16.247 13.344 1.00 95.38 289 GLY A O 1
ATOM 2093 N N . ILE A 1 290 ? 6.641 17.659 13.256 1.00 95.62 290 ILE A N 1
ATOM 2094 C CA . ILE A 1 290 ? 7.327 18.644 12.414 1.00 95.62 290 ILE A CA 1
ATOM 2095 C C . ILE A 1 290 ? 8.156 19.571 13.305 1.00 95.62 290 ILE A C 1
ATOM 2097 O O . ILE A 1 290 ? 7.623 20.162 14.244 1.00 95.62 290 ILE A O 1
ATOM 2101 N N . GLY A 1 291 ? 9.435 19.732 12.964 1.00 93.44 291 GLY A N 1
ATOM 2102 C CA . GLY A 1 291 ? 10.372 20.620 13.654 1.00 93.44 291 GLY A CA 1
ATOM 2103 C C . GLY A 1 291 ? 11.470 19.860 14.397 1.00 93.44 291 GLY A C 1
ATOM 2104 O O . GLY A 1 291 ? 11.199 18.961 15.185 1.00 93.44 291 GLY A O 1
ATOM 2105 N N . ILE A 1 292 ? 12.721 20.247 14.151 1.00 92.69 292 ILE A N 1
ATOM 2106 C CA . ILE A 1 292 ? 13.905 19.598 14.726 1.00 92.69 292 ILE A CA 1
ATOM 2107 C C . ILE A 1 292 ? 14.056 20.018 16.190 1.00 92.69 292 ILE A C 1
ATOM 2109 O O . ILE A 1 292 ? 14.211 21.204 16.477 1.00 92.69 292 ILE A O 1
ATOM 2113 N N . ASN A 1 293 ? 14.027 19.048 17.106 1.00 90.81 293 ASN A N 1
ATOM 2114 C CA . ASN A 1 293 ? 14.042 19.238 18.557 1.00 90.81 293 ASN A CA 1
ATOM 2115 C C . ASN A 1 293 ? 12.961 20.217 19.058 1.00 90.81 293 ASN A C 1
ATOM 2117 O O . ASN A 1 293 ? 13.129 20.859 20.093 1.00 90.81 293 ASN A O 1
ATOM 2121 N N . ALA A 1 294 ? 11.842 20.333 18.336 1.00 92.56 294 ALA A N 1
ATOM 2122 C CA . ALA A 1 294 ? 10.748 21.239 18.689 1.00 92.56 294 ALA A CA 1
ATOM 2123 C C . ALA A 1 294 ? 9.847 20.692 19.815 1.00 92.56 294 ALA A C 1
ATOM 2125 O O . ALA A 1 294 ? 8.913 21.366 20.238 1.00 92.56 294 ALA A O 1
ATOM 2126 N N . GLY A 1 295 ? 10.092 19.457 20.274 1.00 93.94 295 GLY A N 1
ATOM 2127 C CA . GLY A 1 295 ? 9.235 18.764 21.242 1.00 93.94 295 GLY A CA 1
ATOM 2128 C C . GLY A 1 295 ? 7.911 18.269 20.650 1.00 93.94 295 GLY A C 1
ATOM 2129 O O . GLY A 1 295 ? 6.985 17.967 21.394 1.00 93.94 295 GLY A O 1
ATOM 2130 N N . CYS A 1 296 ? 7.808 18.200 19.318 1.00 95.44 296 CYS A N 1
ATOM 2131 C CA . CYS A 1 296 ? 6.593 17.795 18.606 1.00 95.44 296 CYS A CA 1
ATOM 2132 C C 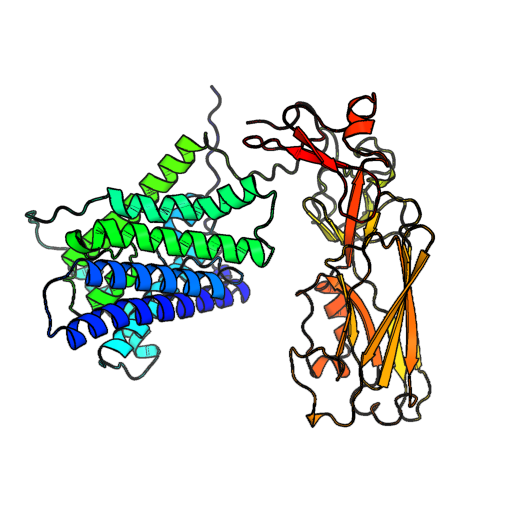. CYS A 1 296 ? 6.521 16.302 18.264 1.00 95.44 296 CYS A C 1
ATOM 2134 O O . CYS A 1 296 ? 5.487 15.832 17.788 1.00 95.44 296 CYS A O 1
ATOM 2136 N N . SER A 1 297 ? 7.607 15.568 18.480 1.00 95.44 297 SER A N 1
ATOM 2137 C CA . SER A 1 297 ? 7.742 14.131 18.254 1.00 95.44 297 SER A CA 1
ATOM 2138 C C . SER A 1 297 ? 7.981 13.411 19.587 1.00 95.44 297 SER A C 1
ATOM 2140 O O . SER A 1 297 ? 8.194 14.048 20.620 1.00 95.44 297 SER A O 1
ATOM 2142 N N . ILE A 1 298 ? 7.908 12.080 19.591 1.00 93.75 298 ILE A N 1
ATOM 2143 C CA . ILE A 1 298 ? 8.186 11.288 20.800 1.00 93.75 298 ILE A CA 1
ATOM 2144 C C . ILE A 1 298 ? 9.677 11.231 21.151 1.00 93.75 298 ILE A C 1
ATOM 2146 O O . ILE A 1 298 ? 10.040 11.072 22.311 1.00 93.75 298 ILE A O 1
ATOM 2150 N N . ASP A 1 299 ? 10.531 11.338 20.138 1.00 92.94 299 ASP A N 1
ATOM 2151 C CA . ASP A 1 299 ? 11.981 11.255 20.234 1.00 92.94 299 ASP A CA 1
ATOM 2152 C C . ASP A 1 299 ? 12.589 11.965 19.008 1.00 92.94 299 ASP A C 1
ATOM 2154 O O . ASP A 1 299 ? 12.003 11.884 17.925 1.00 92.94 299 ASP A O 1
ATOM 2158 N N . PRO A 1 300 ? 13.767 12.610 19.115 1.00 93.56 300 PRO A N 1
ATOM 2159 C CA . PRO A 1 300 ? 14.382 13.332 17.999 1.00 93.56 300 PRO A CA 1
ATOM 2160 C C . PRO A 1 300 ? 14.624 12.521 16.711 1.00 93.56 300 PRO A C 1
ATOM 2162 O O . PRO A 1 300 ? 14.831 13.105 15.649 1.00 93.56 300 PRO A O 1
ATOM 2165 N N . TRP A 1 301 ? 14.642 11.184 16.759 1.00 93.50 301 TRP A N 1
ATOM 2166 C CA . TRP A 1 301 ? 14.664 10.346 15.551 1.00 93.50 301 TRP A CA 1
ATOM 2167 C C . TRP A 1 301 ? 13.368 10.428 14.730 1.00 93.50 301 TRP A C 1
ATOM 2169 O O . TRP A 1 301 ? 13.395 10.171 13.527 1.00 93.50 301 TRP A O 1
ATOM 2179 N N . PHE A 1 302 ? 12.254 10.803 15.360 1.00 94.94 302 PHE A N 1
ATOM 2180 C CA . PHE A 1 302 ? 10.920 10.952 14.770 1.00 94.94 302 PHE A CA 1
ATOM 2181 C C . PHE A 1 302 ? 10.620 12.393 14.321 1.00 94.94 302 PHE A C 1
ATOM 2183 O O . PHE A 1 302 ? 9.501 12.693 13.892 1.00 94.94 302 PHE A O 1
ATOM 2190 N N . ASP A 1 303 ? 11.613 13.283 14.389 1.00 95.69 303 ASP A N 1
ATOM 2191 C CA . ASP A 1 303 ? 11.503 14.638 13.861 1.00 95.69 303 ASP A CA 1
ATOM 2192 C C . ASP A 1 303 ? 11.467 14.635 12.329 1.00 95.69 303 ASP A C 1
ATOM 2194 O O . ASP A 1 303 ? 12.338 14.086 11.642 1.00 95.69 303 ASP A O 1
ATOM 2198 N N . ILE A 1 304 ? 10.475 15.336 11.795 1.00 96.06 304 ILE A N 1
ATOM 2199 C CA . ILE A 1 304 ? 10.325 15.643 10.382 1.00 96.06 304 ILE A CA 1
ATOM 2200 C C . ILE A 1 304 ? 10.830 17.064 10.144 1.00 96.06 304 ILE A C 1
ATOM 2202 O O . ILE A 1 304 ? 10.244 18.047 10.609 1.00 96.06 304 ILE A O 1
ATOM 2206 N N . ASN A 1 305 ? 11.911 17.173 9.377 1.00 96.00 305 ASN A N 1
ATOM 2207 C CA . ASN A 1 305 ? 12.369 18.443 8.841 1.00 96.00 305 ASN A CA 1
ATOM 2208 C C . ASN A 1 305 ? 11.478 18.828 7.653 1.00 96.00 305 ASN A C 1
ATOM 2210 O O . ASN A 1 305 ? 11.475 18.141 6.631 1.00 96.00 305 ASN A O 1
ATOM 2214 N N . CYS A 1 306 ? 10.703 19.902 7.798 1.00 95.94 306 CYS A N 1
ATOM 2215 C CA . CYS A 1 306 ? 9.876 20.429 6.719 1.00 95.94 306 CYS A CA 1
ATOM 2216 C C . CYS A 1 306 ? 10.621 21.553 5.999 1.00 95.94 306 CYS A C 1
ATOM 2218 O O . CYS A 1 306 ? 10.642 22.692 6.462 1.00 95.94 306 CYS A O 1
ATOM 2220 N N . ASP A 1 307 ? 11.228 21.224 4.864 1.00 94.62 307 ASP A N 1
ATOM 2221 C CA . ASP A 1 307 ? 11.998 22.165 4.065 1.00 94.62 307 ASP A CA 1
ATOM 2222 C C . ASP A 1 307 ? 11.069 22.999 3.174 1.00 94.62 307 ASP A C 1
ATOM 2224 O O . ASP A 1 307 ? 10.450 22.505 2.222 1.00 94.62 307 ASP A O 1
ATOM 2228 N N . THR A 1 308 ? 10.968 24.284 3.509 1.00 94.88 308 THR A N 1
ATOM 2229 C CA . THR A 1 308 ? 10.140 25.281 2.822 1.00 94.88 308 THR A CA 1
ATOM 2230 C C . THR A 1 308 ? 10.839 25.939 1.634 1.00 94.88 308 THR A C 1
ATOM 2232 O O . THR A 1 308 ? 10.213 26.744 0.946 1.00 94.88 308 THR A O 1
ATOM 2235 N N . SER A 1 309 ? 12.100 25.591 1.347 1.00 95.75 309 SER A N 1
ATOM 2236 C CA . SER A 1 309 ? 12.781 26.031 0.121 1.00 95.75 309 SER A CA 1
ATOM 2237 C C . SER A 1 309 ? 12.177 25.397 -1.141 1.00 95.75 309 SER A C 1
ATOM 2239 O O . SER A 1 309 ? 12.303 25.945 -2.238 1.00 95.75 309 SER A O 1
ATOM 2241 N N . PHE A 1 310 ? 11.469 24.271 -0.992 1.00 92.94 310 PHE A N 1
ATOM 2242 C CA . PHE A 1 310 ? 10.707 23.620 -2.055 1.00 92.94 310 PHE A CA 1
ATOM 2243 C C . PHE A 1 310 ? 9.270 24.150 -2.141 1.00 92.94 310 PHE A C 1
ATOM 2245 O O . PHE A 1 310 ? 8.650 24.501 -1.138 1.00 92.94 310 PHE A O 1
ATOM 2252 N N . ASN A 1 311 ? 8.699 24.127 -3.350 1.00 90.38 311 ASN A N 1
ATOM 2253 C CA . ASN A 1 311 ? 7.291 24.444 -3.583 1.00 90.38 311 ASN A CA 1
ATOM 2254 C C . ASN A 1 311 ? 6.574 23.281 -4.308 1.00 90.38 311 ASN A C 1
ATOM 2256 O O . ASN A 1 311 ? 6.836 23.067 -5.496 1.00 90.38 311 ASN A O 1
ATOM 2260 N N . PRO A 1 312 ? 5.671 22.533 -3.640 1.00 93.06 312 PRO A N 1
ATOM 2261 C CA . PRO A 1 312 ? 5.310 22.644 -2.220 1.00 93.06 312 PRO A CA 1
ATOM 2262 C C . PRO A 1 312 ? 6.450 22.201 -1.274 1.00 93.06 312 PRO A C 1
ATOM 2264 O O . PRO A 1 312 ? 7.355 21.493 -1.728 1.00 93.06 312 PRO A O 1
ATOM 2267 N N . PRO A 1 313 ? 6.394 22.566 0.027 1.00 95.44 313 PRO A N 1
ATOM 2268 C CA . PRO A 1 313 ? 7.373 22.133 1.024 1.00 95.44 313 PRO A CA 1
ATOM 2269 C C . PRO A 1 313 ? 7.517 20.613 1.085 1.00 95.44 313 PRO A C 1
ATOM 2271 O O . PRO A 1 313 ? 6.531 19.884 0.921 1.00 95.44 313 PRO A O 1
ATOM 2274 N N . LYS A 1 314 ? 8.738 20.144 1.349 1.00 95.44 314 LYS A N 1
ATOM 2275 C CA . LYS A 1 314 ? 9.079 18.718 1.395 1.00 95.44 314 LYS A CA 1
ATOM 2276 C C . LYS A 1 314 ? 9.482 18.277 2.793 1.00 95.44 314 LYS A C 1
ATOM 2278 O O . LYS A 1 314 ? 10.157 19.004 3.513 1.00 95.44 314 LYS A O 1
ATOM 2283 N N . ALA A 1 315 ? 9.083 17.064 3.154 1.00 96.50 315 ALA A N 1
ATOM 2284 C CA . ALA A 1 315 ? 9.371 16.465 4.447 1.00 96.50 315 ALA A CA 1
ATOM 2285 C C . ALA A 1 315 ? 10.587 15.539 4.363 1.00 96.50 315 ALA A C 1
ATOM 2287 O O . ALA A 1 315 ? 10.677 14.731 3.442 1.00 96.50 315 ALA A O 1
ATOM 2288 N N . PHE A 1 316 ? 11.477 15.607 5.348 1.00 95.81 316 PHE A N 1
ATOM 2289 C CA . PHE A 1 316 ? 12.667 14.764 5.447 1.00 95.81 316 PHE A CA 1
ATOM 2290 C C . PHE A 1 316 ? 12.832 14.209 6.862 1.00 95.81 316 PHE A C 1
ATOM 2292 O O . PHE A 1 316 ? 12.518 14.891 7.838 1.00 95.81 316 PHE A O 1
ATOM 2299 N N . LEU A 1 317 ? 13.358 12.990 6.990 1.00 92.81 317 LEU A N 1
ATOM 2300 C CA . LEU A 1 317 ? 13.739 12.431 8.292 1.00 92.81 317 LEU A CA 1
ATOM 2301 C C . LEU A 1 317 ? 14.997 13.136 8.826 1.00 92.81 317 LEU A C 1
ATOM 2303 O O . LEU A 1 317 ? 16.085 12.961 8.276 1.00 92.81 317 LEU A O 1
ATOM 2307 N N . SER A 1 318 ? 14.844 13.895 9.916 1.00 81.62 318 SER A N 1
ATOM 2308 C CA . SER A 1 318 ? 15.831 14.862 10.430 1.00 81.62 318 SER A CA 1
ATOM 2309 C C . SER A 1 318 ? 17.227 14.281 10.699 1.00 81.62 318 SER A C 1
ATOM 2311 O O . SER A 1 318 ? 18.234 14.874 10.322 1.00 81.62 318 SER A O 1
ATOM 2313 N N . LYS A 1 319 ? 17.303 13.103 11.330 1.00 82.31 319 LYS A N 1
ATOM 2314 C CA . LYS A 1 319 ? 18.574 12.473 11.739 1.00 82.31 319 LYS A CA 1
ATOM 2315 C C . LYS A 1 319 ? 19.099 11.414 10.766 1.00 82.31 319 LYS A C 1
ATOM 2317 O O . LYS A 1 319 ? 20.010 10.659 11.097 1.00 82.31 319 LYS A O 1
ATOM 2322 N N . THR A 1 320 ? 18.512 11.332 9.580 1.00 77.44 320 THR A N 1
ATOM 2323 C CA . THR A 1 320 ? 18.991 10.448 8.509 1.00 77.44 320 THR A CA 1
ATOM 2324 C C . THR A 1 320 ? 19.728 11.270 7.452 1.00 77.44 320 THR A C 1
ATOM 2326 O O . THR A 1 320 ? 19.744 12.495 7.533 1.00 77.44 320 THR A O 1
ATOM 2329 N N . ASN A 1 321 ? 20.317 10.632 6.435 1.00 77.56 321 ASN A N 1
ATOM 2330 C CA . ASN A 1 321 ? 20.924 11.324 5.288 1.00 77.56 321 ASN A CA 1
ATOM 2331 C C . ASN A 1 321 ? 19.851 11.983 4.378 1.00 77.56 321 ASN A C 1
ATOM 2333 O O . ASN A 1 321 ? 19.765 11.663 3.195 1.00 77.56 321 ASN A O 1
ATOM 2337 N N . ASN A 1 322 ? 19.008 12.868 4.935 1.00 75.00 322 ASN A N 1
ATOM 2338 C CA . ASN A 1 322 ? 17.936 13.628 4.280 1.00 75.00 322 ASN A CA 1
ATOM 2339 C C . ASN A 1 322 ? 17.030 12.787 3.366 1.00 75.00 322 ASN A C 1
ATOM 2341 O O . ASN A 1 322 ? 16.814 13.109 2.196 1.00 75.00 322 ASN A O 1
ATOM 2345 N N . GLN A 1 323 ? 16.473 11.702 3.898 1.00 90.06 323 GLN A N 1
ATOM 2346 C CA . GLN A 1 323 ? 15.524 10.871 3.158 1.00 90.06 323 GLN A CA 1
ATOM 2347 C C . GLN A 1 323 ? 14.152 11.560 3.082 1.00 90.06 323 GLN A C 1
ATOM 2349 O O . GLN A 1 323 ? 13.542 11.846 4.114 1.00 90.06 323 GLN A O 1
ATOM 2354 N N . GLU A 1 324 ? 13.676 11.844 1.861 1.00 95.12 324 GLU A N 1
ATOM 2355 C CA . GLU A 1 324 ? 12.385 12.510 1.613 1.00 95.12 324 GLU A CA 1
ATOM 2356 C C . GLU A 1 324 ? 11.225 11.572 1.975 1.00 95.12 324 GLU A C 1
ATOM 2358 O O . GLU A 1 324 ? 11.119 10.468 1.439 1.00 95.12 324 GLU A O 1
ATOM 2363 N N . VAL A 1 325 ? 10.337 12.024 2.859 1.00 96.44 325 VAL A N 1
ATOM 2364 C CA . VAL A 1 325 ? 9.142 11.300 3.300 1.00 96.44 325 VAL A CA 1
ATOM 2365 C C . VAL A 1 325 ? 7.971 11.646 2.391 1.00 96.44 325 VAL A C 1
ATOM 2367 O O . VAL A 1 325 ? 7.583 12.805 2.258 1.00 96.44 325 VAL A O 1
ATOM 2370 N N . ILE A 1 326 ? 7.384 10.620 1.783 1.00 93.81 326 ILE A N 1
ATOM 2371 C CA . ILE A 1 326 ? 6.245 10.740 0.869 1.00 93.81 326 ILE A CA 1
ATOM 2372 C C . ILE A 1 326 ? 4.927 10.472 1.591 1.00 93.81 326 ILE A C 1
ATOM 2374 O O . ILE A 1 326 ? 3.920 11.102 1.276 1.00 93.81 326 ILE A O 1
ATOM 2378 N N . ASP A 1 327 ? 4.928 9.539 2.543 1.00 93.81 327 ASP A N 1
ATOM 2379 C CA . ASP A 1 327 ? 3.736 9.137 3.288 1.00 93.81 327 ASP A CA 1
ATOM 2380 C C . ASP A 1 327 ? 4.114 8.476 4.624 1.00 93.81 327 ASP A C 1
ATOM 2382 O O . ASP A 1 327 ? 5.148 7.812 4.731 1.00 93.81 327 ASP A O 1
ATOM 2386 N N . ILE A 1 328 ? 3.263 8.649 5.635 1.00 90.62 328 ILE A N 1
ATOM 2387 C CA . ILE A 1 328 ? 3.371 7.994 6.944 1.00 90.62 328 ILE A CA 1
ATOM 2388 C C . ILE A 1 328 ? 2.016 7.354 7.225 1.00 90.62 328 ILE A C 1
ATOM 2390 O O . ILE A 1 328 ? 1.017 8.053 7.398 1.00 90.62 328 ILE A O 1
ATOM 2394 N N . SER A 1 329 ? 1.974 6.024 7.289 1.00 83.38 329 SER A N 1
ATOM 2395 C CA . SER A 1 329 ? 0.720 5.295 7.474 1.00 83.38 329 SER A CA 1
ATOM 2396 C C . SER A 1 329 ? 0.900 4.139 8.450 1.00 83.38 329 SER A C 1
ATOM 2398 O O . SER A 1 329 ? 1.637 3.190 8.166 1.00 83.38 329 SER A O 1
ATOM 2400 N N . GLY A 1 330 ? 0.193 4.189 9.580 1.00 81.50 330 GLY A N 1
ATOM 2401 C CA . GLY A 1 330 ? 0.243 3.135 10.592 1.00 81.50 330 GLY A CA 1
ATOM 2402 C C . GLY A 1 330 ? 1.678 2.852 11.042 1.00 81.50 330 GLY A C 1
ATOM 2403 O O . GLY A 1 330 ? 2.348 3.715 11.600 1.00 81.50 330 GLY A O 1
ATOM 2404 N N . THR A 1 331 ? 2.157 1.641 10.770 1.00 85.12 331 THR A N 1
ATOM 2405 C CA . THR A 1 331 ? 3.471 1.139 11.200 1.00 85.12 331 THR A CA 1
ATOM 2406 C C . THR A 1 331 ? 4.602 1.367 10.193 1.00 85.12 331 THR A C 1
ATOM 2408 O O . THR A 1 331 ? 5.726 0.921 10.425 1.00 85.12 331 THR A O 1
ATOM 2411 N N . LYS A 1 332 ? 4.328 2.057 9.078 1.00 92.81 332 LYS A N 1
ATOM 2412 C CA . LYS A 1 332 ? 5.255 2.199 7.949 1.00 92.81 332 LYS A CA 1
ATOM 2413 C C . LYS A 1 332 ? 5.478 3.660 7.571 1.00 92.81 332 LYS A C 1
ATOM 2415 O O . LYS A 1 332 ? 4.564 4.484 7.646 1.00 92.81 332 LYS A O 1
ATOM 2420 N N . ILE A 1 333 ? 6.681 3.947 7.085 1.00 94.94 333 ILE A N 1
ATOM 2421 C CA . ILE A 1 333 ? 7.047 5.217 6.453 1.00 94.94 333 ILE A CA 1
ATOM 2422 C C . ILE A 1 333 ? 7.438 4.911 5.009 1.00 94.94 333 ILE A C 1
ATOM 2424 O O . ILE A 1 333 ? 8.208 3.986 4.745 1.00 94.94 333 ILE A O 1
ATOM 2428 N N . ARG A 1 334 ? 6.909 5.687 4.067 1.00 96.19 334 ARG A N 1
ATOM 2429 C CA . ARG A 1 334 ? 7.256 5.599 2.649 1.00 96.19 334 ARG A CA 1
ATOM 2430 C C . ARG A 1 334 ? 8.186 6.742 2.294 1.00 96.19 334 ARG A C 1
ATOM 2432 O O . ARG A 1 334 ? 7.814 7.911 2.384 1.00 96.19 334 ARG A O 1
ATOM 2439 N N . LEU A 1 335 ? 9.384 6.386 1.865 1.00 96.12 335 LEU A N 1
ATOM 2440 C CA . LEU A 1 335 ? 10.421 7.299 1.426 1.00 96.12 335 LEU A CA 1
ATOM 2441 C C . LEU A 1 335 ? 10.446 7.400 -0.097 1.00 96.12 335 LEU A C 1
ATOM 2443 O O . LEU A 1 335 ? 10.047 6.481 -0.825 1.00 96.12 335 LEU A O 1
ATOM 2447 N N . LYS A 1 336 ? 10.966 8.523 -0.590 1.00 95.38 336 LYS A N 1
ATOM 2448 C CA . LYS A 1 336 ? 11.351 8.661 -1.989 1.00 95.38 336 LYS A CA 1
ATOM 2449 C C . LYS A 1 336 ? 12.402 7.603 -2.315 1.00 95.38 336 LYS A C 1
ATOM 2451 O O . LYS A 1 336 ? 13.331 7.379 -1.546 1.00 95.38 336 LYS A O 1
ATOM 2456 N N . ASN A 1 337 ? 12.226 6.935 -3.448 1.00 95.19 337 ASN A N 1
ATOM 2457 C CA . ASN A 1 337 ? 13.102 5.837 -3.830 1.00 95.19 337 ASN A CA 1
ATOM 2458 C C . ASN A 1 337 ? 14.456 6.333 -4.362 1.00 95.19 337 ASN A C 1
ATOM 2460 O O . ASN A 1 337 ? 14.584 7.481 -4.786 1.00 95.19 337 ASN A O 1
ATOM 2464 N N . TYR A 1 338 ? 15.430 5.430 -4.397 1.00 93.50 338 TYR A N 1
ATOM 2465 C CA . TYR A 1 338 ? 16.755 5.610 -4.969 1.00 93.50 338 TYR A CA 1
ATOM 2466 C C . TYR A 1 338 ? 16.981 4.527 -6.022 1.00 93.50 338 TYR A C 1
ATOM 2468 O O . TYR A 1 338 ? 16.643 3.363 -5.814 1.00 93.50 338 TYR A O 1
ATOM 2476 N N . ILE A 1 339 ? 17.539 4.910 -7.168 1.00 93.62 339 ILE A N 1
ATOM 2477 C CA . ILE A 1 339 ? 17.705 4.007 -8.308 1.00 93.62 339 ILE A CA 1
ATOM 2478 C C . ILE A 1 339 ? 19.179 3.945 -8.655 1.00 93.62 339 ILE A C 1
ATOM 2480 O O . ILE A 1 339 ? 19.774 4.953 -9.038 1.00 93.62 339 ILE A O 1
ATOM 2484 N N . ALA A 1 340 ? 19.751 2.756 -8.542 1.00 93.38 340 ALA A N 1
ATOM 2485 C CA . ALA A 1 340 ? 21.062 2.475 -9.079 1.00 93.38 340 ALA A CA 1
ATOM 2486 C C . ALA A 1 340 ? 20.940 2.261 -10.589 1.00 93.38 340 ALA A C 1
ATOM 2488 O O . ALA A 1 340 ? 19.960 1.680 -11.068 1.00 93.38 340 ALA A O 1
ATOM 2489 N N . SER A 1 341 ? 21.904 2.760 -11.353 1.00 92.19 341 SER A N 1
ATOM 2490 C CA . SER A 1 341 ? 21.889 2.641 -12.808 1.00 92.19 341 SER A CA 1
ATOM 2491 C C . SER A 1 341 ? 23.275 2.386 -13.361 1.00 92.19 341 SER A C 1
ATOM 2493 O O . SER A 1 341 ? 24.279 2.842 -12.814 1.00 92.19 341 SER A O 1
ATOM 2495 N N . LYS A 1 342 ? 23.322 1.672 -14.482 1.00 89.94 342 LYS A N 1
ATOM 2496 C CA . LYS A 1 342 ? 24.537 1.559 -15.275 1.00 89.94 342 LYS A CA 1
ATOM 2497 C C . LYS A 1 342 ? 24.235 1.488 -16.754 1.00 89.94 342 LYS A C 1
ATOM 2499 O O . LYS A 1 342 ? 23.498 0.607 -17.196 1.00 89.94 342 LYS A O 1
ATOM 2504 N N . CYS A 1 343 ? 24.852 2.381 -17.508 1.00 89.31 343 CYS A N 1
ATOM 2505 C CA . CYS A 1 343 ? 24.654 2.513 -18.940 1.00 89.31 343 CYS A CA 1
ATOM 2506 C C . CYS A 1 343 ? 25.950 2.275 -19.708 1.00 89.31 343 CYS A C 1
ATOM 2508 O O . CYS A 1 343 ? 27.049 2.558 -19.224 1.00 89.31 343 CYS A O 1
ATOM 2510 N N . TYR A 1 344 ? 25.793 1.773 -20.926 1.00 87.81 344 TYR A N 1
ATOM 2511 C CA . TYR A 1 344 ? 26.881 1.481 -21.849 1.00 87.81 344 TYR A CA 1
ATOM 2512 C C . TYR A 1 344 ? 26.660 2.195 -23.180 1.00 87.81 344 TYR A C 1
ATOM 2514 O O . TYR A 1 344 ? 25.569 2.689 -23.456 1.00 87.81 344 TYR A O 1
ATOM 2522 N N . ASN A 1 345 ? 27.704 2.259 -24.001 1.00 86.50 345 ASN A N 1
ATOM 2523 C CA . ASN A 1 345 ? 27.633 2.651 -25.405 1.00 86.50 345 ASN A CA 1
ATOM 2524 C C . ASN A 1 345 ? 27.660 1.415 -26.332 1.00 86.50 345 ASN A C 1
ATOM 2526 O O . ASN A 1 345 ? 27.779 0.272 -25.888 1.00 86.50 345 ASN A O 1
ATOM 2530 N N . ASN A 1 346 ? 27.593 1.653 -27.641 1.00 82.19 346 ASN A N 1
ATOM 2531 C CA . ASN A 1 346 ? 27.564 0.615 -28.676 1.00 82.19 346 ASN A CA 1
ATOM 2532 C C . ASN A 1 346 ? 28.840 -0.239 -28.789 1.00 82.19 346 ASN A C 1
ATOM 2534 O O . ASN A 1 346 ? 28.793 -1.296 -29.412 1.00 82.19 346 ASN A O 1
ATOM 2538 N N . ILE A 1 347 ? 29.960 0.200 -28.211 1.00 83.94 347 ILE A N 1
ATOM 2539 C CA . ILE A 1 347 ? 31.229 -0.544 -28.180 1.00 83.94 347 ILE A CA 1
ATOM 2540 C C . ILE A 1 347 ? 31.486 -1.208 -26.815 1.00 83.94 347 ILE A C 1
ATOM 2542 O O . ILE A 1 347 ? 32.575 -1.725 -26.583 1.00 83.94 347 ILE A O 1
ATOM 2546 N N . GLY A 1 348 ? 30.501 -1.203 -25.905 1.00 79.06 348 GLY A N 1
ATOM 2547 C CA . GLY A 1 348 ? 30.615 -1.797 -24.565 1.00 79.06 348 GLY A CA 1
ATOM 2548 C C . GLY A 1 348 ? 31.398 -0.947 -23.556 1.00 79.06 348 GLY A C 1
ATOM 2549 O O . GLY A 1 348 ? 31.751 -1.427 -22.481 1.00 79.06 348 GLY A O 1
ATOM 2550 N N . GLY A 1 349 ? 31.666 0.320 -23.875 1.00 85.31 349 GLY A N 1
ATOM 2551 C CA . GLY A 1 349 ? 32.221 1.297 -22.943 1.00 85.31 349 GLY A CA 1
ATOM 2552 C C . GLY A 1 349 ? 31.148 1.828 -21.993 1.00 85.31 349 GLY A C 1
ATOM 2553 O O . GLY A 1 349 ? 30.058 2.197 -22.427 1.00 85.31 349 GLY A O 1
ATOM 2554 N N . MET A 1 350 ? 31.455 1.875 -20.697 1.00 87.44 350 MET A N 1
ATOM 2555 C CA . MET A 1 350 ? 30.568 2.442 -19.679 1.00 87.44 350 MET A CA 1
ATOM 2556 C C . MET A 1 350 ? 30.420 3.957 -19.886 1.00 87.44 350 MET A C 1
ATOM 2558 O O . MET A 1 350 ? 31.414 4.659 -20.058 1.00 87.44 350 MET A O 1
ATOM 2562 N N . THR A 1 351 ? 29.186 4.459 -19.860 1.00 89.88 351 THR A N 1
ATOM 2563 C CA . THR A 1 351 ? 28.879 5.892 -20.031 1.00 89.88 351 THR A CA 1
ATOM 2564 C C . THR A 1 351 ? 28.347 6.541 -18.764 1.00 89.88 351 THR A C 1
ATOM 2566 O O . THR A 1 351 ? 28.585 7.723 -18.531 1.00 89.88 351 THR A O 1
ATOM 2569 N N . GLN A 1 352 ? 27.629 5.778 -17.943 1.00 88.69 352 GLN A N 1
ATOM 2570 C CA . GLN A 1 352 ? 27.058 6.254 -16.693 1.00 88.69 352 GLN A CA 1
ATOM 2571 C C . GLN A 1 352 ? 27.057 5.128 -15.668 1.00 88.69 352 GLN A C 1
ATOM 2573 O O . GLN A 1 352 ? 26.672 4.002 -15.985 1.00 88.69 352 GLN A O 1
ATOM 2578 N N . GLU A 1 353 ? 27.417 5.462 -14.435 1.00 89.62 353 GLU A N 1
ATOM 2579 C CA . GLU A 1 353 ? 27.286 4.593 -13.274 1.00 89.62 353 GLU A CA 1
ATOM 2580 C C . GLU A 1 353 ? 26.753 5.413 -12.100 1.00 89.62 353 GLU A C 1
ATOM 2582 O O . GLU A 1 353 ? 27.272 6.484 -11.787 1.00 89.62 353 GLU A O 1
ATOM 2587 N N . ASN A 1 354 ? 25.680 4.923 -11.486 1.00 89.88 354 ASN A N 1
ATOM 2588 C CA . ASN A 1 354 ? 25.113 5.472 -10.268 1.00 89.88 354 ASN A CA 1
ATOM 2589 C C . ASN A 1 354 ? 24.911 4.339 -9.265 1.00 89.88 354 ASN A C 1
ATOM 2591 O O . ASN A 1 354 ? 24.074 3.459 -9.483 1.00 89.88 354 ASN A O 1
ATOM 2595 N N . SER A 1 355 ? 25.654 4.383 -8.166 1.00 87.00 355 SER A N 1
ATOM 2596 C CA . SER A 1 355 ? 25.515 3.440 -7.057 1.00 87.00 355 SER A CA 1
ATOM 2597 C C . SER A 1 355 ? 24.571 4.004 -6.001 1.00 87.00 355 SER A C 1
ATOM 2599 O O . SER A 1 355 ? 24.452 5.218 -5.838 1.00 87.00 355 SER A O 1
ATOM 2601 N N . VAL A 1 356 ? 23.894 3.118 -5.272 1.00 91.12 356 VAL A N 1
ATOM 2602 C CA . VAL A 1 356 ? 22.981 3.501 -4.191 1.00 91.12 356 VAL A CA 1
ATOM 2603 C C . VAL A 1 356 ? 23.429 2.835 -2.902 1.00 91.12 356 VAL A C 1
ATOM 2605 O O . VAL A 1 356 ? 23.515 1.609 -2.826 1.00 91.12 356 VAL A O 1
ATOM 2608 N N . GLU A 1 357 ? 23.650 3.658 -1.884 1.00 90.62 357 GLU A N 1
ATOM 2609 C CA . GLU A 1 357 ? 23.800 3.241 -0.495 1.00 90.62 357 GLU A CA 1
ATOM 2610 C C . GLU A 1 357 ? 22.778 4.007 0.341 1.00 90.62 357 GLU A C 1
ATOM 2612 O O . GLU A 1 357 ? 22.681 5.234 0.261 1.00 90.62 357 GLU A O 1
ATOM 2617 N N . VAL A 1 358 ? 22.000 3.276 1.137 1.00 90.81 358 VAL A N 1
ATOM 2618 C CA . VAL A 1 358 ? 21.084 3.873 2.108 1.00 90.81 358 VAL A CA 1
ATOM 2619 C C . VAL A 1 358 ? 21.360 3.250 3.463 1.00 90.81 358 VAL A C 1
ATOM 2621 O O . VAL A 1 358 ? 21.276 2.032 3.634 1.00 90.81 358 VAL A O 1
ATOM 2624 N N . ASP A 1 359 ? 21.676 4.108 4.428 1.00 89.81 359 ASP A N 1
ATOM 2625 C CA . ASP A 1 359 ? 21.969 3.722 5.799 1.00 89.81 359 ASP A CA 1
ATOM 2626 C C . ASP A 1 359 ? 20.973 4.363 6.766 1.00 89.81 359 ASP A C 1
ATOM 2628 O O . ASP A 1 359 ? 20.800 5.583 6.793 1.00 89.81 359 ASP A O 1
ATOM 2632 N N . LEU A 1 360 ? 20.316 3.519 7.558 1.00 90.31 360 LEU A N 1
ATOM 2633 C CA . LEU A 1 360 ? 19.453 3.920 8.665 1.00 90.31 360 LEU A CA 1
ATOM 2634 C C . LEU A 1 360 ? 20.220 3.922 9.999 1.00 90.31 360 LEU A C 1
ATOM 2636 O O . LEU A 1 360 ? 19.659 4.316 11.020 1.00 90.31 360 LEU A O 1
ATOM 2640 N N . GLY A 1 361 ? 21.488 3.503 10.021 1.00 86.56 361 GLY A N 1
ATOM 2641 C CA . GLY A 1 361 ? 22.369 3.577 11.184 1.00 86.56 361 GLY A CA 1
ATOM 2642 C C . GLY A 1 361 ? 21.776 2.930 12.440 1.00 86.56 361 GLY A C 1
ATOM 2643 O O . GLY A 1 361 ? 21.201 1.841 12.401 1.00 86.56 361 GLY A O 1
ATOM 2644 N N . THR A 1 362 ? 21.905 3.625 13.571 1.00 87.56 362 THR A N 1
ATOM 2645 C CA . THR A 1 362 ? 21.344 3.228 14.875 1.00 87.56 362 THR A CA 1
ATOM 2646 C C . THR A 1 362 ? 19.924 3.749 15.108 1.00 87.56 362 THR A C 1
ATOM 2648 O O . THR A 1 362 ? 19.418 3.656 16.224 1.00 87.56 362 THR A O 1
ATOM 2651 N N . SER A 1 363 ? 19.271 4.295 14.076 1.00 91.50 363 SER A N 1
ATOM 2652 C CA . SER A 1 363 ? 17.905 4.816 14.183 1.00 91.50 363 SER A CA 1
ATOM 2653 C C . SER A 1 363 ? 16.913 3.719 14.595 1.00 91.50 363 SER A C 1
ATOM 2655 O O . SER A 1 363 ? 17.190 2.531 14.405 1.00 91.50 363 SER A O 1
ATOM 2657 N N . PRO A 1 364 ? 15.712 4.072 15.072 1.00 93.19 364 PRO A N 1
ATOM 2658 C CA . PRO A 1 364 ? 14.626 3.118 15.303 1.00 93.19 364 PRO A CA 1
ATOM 2659 C C . PRO A 1 364 ? 13.994 2.559 14.011 1.00 93.19 364 PRO A C 1
ATOM 2661 O O . PRO A 1 364 ? 12.942 1.923 14.069 1.00 93.19 364 PRO A O 1
ATOM 2664 N N . PHE A 1 365 ? 14.597 2.780 12.837 1.00 94.06 365 PHE A N 1
ATOM 2665 C CA . PHE A 1 365 ? 14.037 2.391 11.543 1.00 94.06 365 PHE A CA 1
ATOM 2666 C C . PHE A 1 365 ? 14.706 1.146 10.948 1.00 94.06 365 PHE A C 1
ATOM 2668 O O . PHE A 1 365 ? 15.894 0.913 11.163 1.00 94.06 365 PHE A O 1
ATOM 2675 N N . SER A 1 366 ? 13.975 0.337 10.184 1.00 93.00 366 SER A N 1
ATOM 2676 C CA . SER A 1 366 ? 14.527 -0.767 9.373 1.00 93.00 366 SER A CA 1
ATOM 2677 C C . SER A 1 366 ? 13.831 -0.851 8.021 1.00 93.00 366 SER A C 1
ATOM 2679 O O . SER A 1 366 ? 12.693 -0.412 7.884 1.00 93.00 366 SER A O 1
ATOM 2681 N N . PHE A 1 367 ? 14.484 -1.413 7.004 1.00 93.56 367 PHE A N 1
ATOM 2682 C CA . PHE A 1 367 ? 13.822 -1.639 5.721 1.00 93.56 367 PHE A CA 1
ATOM 2683 C C . PHE A 1 367 ? 12.759 -2.721 5.849 1.00 93.56 367 PHE A C 1
ATOM 2685 O O . PHE A 1 367 ? 13.011 -3.811 6.366 1.00 93.56 367 PHE A O 1
ATOM 2692 N N . SER A 1 368 ? 11.567 -2.409 5.347 1.00 93.12 368 SER A N 1
ATOM 2693 C CA . SER A 1 368 ? 10.438 -3.315 5.454 1.00 93.12 368 SER A CA 1
ATOM 2694 C C . SER A 1 368 ? 10.581 -4.512 4.522 1.00 93.12 368 SER A C 1
ATOM 2696 O O . SER A 1 368 ? 11.019 -4.369 3.379 1.00 93.12 368 SER A O 1
ATOM 2698 N N . ASN A 1 369 ? 10.113 -5.680 4.959 1.00 89.69 369 ASN A N 1
ATOM 2699 C CA . ASN A 1 369 ? 9.991 -6.865 4.106 1.00 89.69 369 ASN A CA 1
ATOM 2700 C C . ASN A 1 369 ? 8.905 -6.724 3.021 1.00 89.69 369 ASN A C 1
ATOM 2702 O O . ASN A 1 369 ? 8.779 -7.600 2.171 1.00 89.69 369 ASN A O 1
ATOM 2706 N N . GLU A 1 370 ? 8.135 -5.632 3.036 1.00 91.38 370 GLU A N 1
ATOM 2707 C CA . GLU A 1 370 ? 7.263 -5.240 1.925 1.00 91.38 370 GLU A CA 1
ATOM 2708 C C . GLU A 1 370 ? 8.044 -4.729 0.711 1.00 91.38 370 GLU A C 1
ATOM 2710 O O . GLU A 1 370 ? 7.463 -4.572 -0.360 1.00 91.38 370 GLU A O 1
ATOM 2715 N N . ASN A 1 371 ? 9.349 -4.476 0.840 1.00 93.62 371 ASN A N 1
ATOM 2716 C CA . ASN A 1 371 ? 10.164 -4.143 -0.315 1.00 93.62 371 ASN A CA 1
ATOM 2717 C C . ASN A 1 371 ? 10.646 -5.391 -1.057 1.00 93.62 371 ASN A C 1
ATOM 2719 O O . ASN A 1 371 ? 11.079 -6.371 -0.449 1.00 93.62 371 ASN A O 1
ATOM 2723 N N . LYS A 1 372 ? 10.688 -5.297 -2.387 1.00 93.38 372 LYS A N 1
ATOM 2724 C CA . LYS A 1 372 ? 11.408 -6.235 -3.251 1.00 93.38 372 LYS A CA 1
ATOM 2725 C C . LYS A 1 372 ? 12.622 -5.562 -3.867 1.00 93.38 372 LYS A C 1
ATOM 2727 O O . LYS A 1 372 ? 12.514 -4.471 -4.433 1.00 93.38 372 LYS A O 1
ATOM 2732 N N . PHE A 1 373 ? 13.767 -6.233 -3.789 1.00 93.81 373 PHE A N 1
ATOM 2733 C CA . PHE A 1 373 ? 14.940 -5.849 -4.559 1.00 93.81 373 PHE A CA 1
ATOM 2734 C C . PHE A 1 373 ? 14.678 -6.206 -6.019 1.00 93.81 373 PHE A C 1
ATOM 2736 O O . PHE A 1 373 ? 14.432 -7.370 -6.332 1.00 93.81 373 PHE A O 1
ATOM 2743 N N . THR A 1 374 ? 14.658 -5.199 -6.887 1.00 94.38 374 THR A N 1
ATOM 2744 C CA . THR A 1 374 ? 14.259 -5.333 -8.288 1.00 94.38 374 THR A CA 1
ATOM 2745 C C . THR A 1 374 ? 15.401 -4.907 -9.194 1.00 94.38 374 THR A C 1
ATOM 2747 O O . THR A 1 374 ? 15.912 -3.798 -9.065 1.00 94.38 374 THR A O 1
ATOM 2750 N N . VAL A 1 375 ? 15.737 -5.765 -10.151 1.00 94.06 375 VAL A N 1
ATOM 2751 C CA . VAL A 1 375 ? 16.677 -5.496 -11.240 1.00 94.06 375 VAL A CA 1
ATOM 2752 C C . VAL A 1 375 ? 15.909 -5.471 -12.549 1.00 94.06 375 VAL A C 1
ATOM 2754 O O . VAL A 1 375 ? 15.126 -6.380 -12.819 1.00 94.06 375 VAL A O 1
ATOM 2757 N N . VAL A 1 376 ? 16.157 -4.453 -13.368 1.00 93.31 376 VAL A N 1
ATOM 2758 C CA . VAL A 1 376 ? 15.568 -4.282 -14.698 1.00 93.31 376 VAL A CA 1
ATOM 2759 C C . VAL A 1 376 ? 16.688 -4.039 -15.695 1.00 93.31 376 VAL A C 1
ATOM 2761 O O . VAL A 1 376 ? 17.456 -3.089 -15.559 1.00 93.31 376 VAL A O 1
ATOM 2764 N N . GLY A 1 377 ? 16.790 -4.900 -16.697 1.00 90.62 377 GLY A N 1
ATOM 2765 C CA . GLY A 1 377 ? 17.854 -4.857 -17.689 1.00 90.62 377 GLY A CA 1
ATOM 2766 C C . GLY A 1 377 ? 18.172 -6.237 -18.247 1.00 90.62 377 GLY A C 1
ATOM 2767 O O . GLY A 1 377 ? 17.630 -7.251 -17.816 1.00 90.62 377 GLY A O 1
ATOM 2768 N N . CYS A 1 378 ? 19.080 -6.265 -19.207 1.00 87.94 378 CYS A N 1
ATOM 2769 C CA . CYS A 1 378 ? 19.611 -7.463 -19.834 1.00 87.94 378 CYS A CA 1
ATOM 2770 C C . CYS A 1 378 ? 21.127 -7.508 -19.629 1.00 87.94 378 CYS A C 1
ATOM 2772 O O . CYS A 1 378 ? 21.782 -6.498 -19.851 1.00 87.94 378 CYS A O 1
ATOM 2774 N N . ASP A 1 379 ? 21.684 -8.669 -19.270 1.00 84.56 379 ASP A N 1
ATOM 2775 C CA . ASP A 1 379 ? 23.128 -8.848 -19.003 1.00 84.56 379 ASP A CA 1
ATOM 2776 C C . ASP A 1 379 ? 23.613 -8.177 -17.701 1.00 84.56 379 ASP A C 1
ATOM 2778 O O . ASP A 1 379 ? 24.795 -7.888 -17.537 1.00 84.56 379 ASP A O 1
ATOM 2782 N N . TYR A 1 380 ? 22.706 -7.966 -16.741 1.00 82.31 380 TYR A N 1
ATOM 2783 C CA . TYR A 1 380 ? 23.025 -7.345 -15.454 1.00 82.31 380 TYR A CA 1
ATOM 2784 C C . TYR A 1 380 ? 22.774 -8.303 -14.296 1.00 82.31 380 TYR A C 1
ATOM 2786 O O . TYR A 1 380 ? 21.656 -8.800 -14.127 1.00 82.31 380 TYR A O 1
ATOM 2794 N N . PHE A 1 381 ? 23.786 -8.499 -13.448 1.00 83.62 381 PHE A N 1
ATOM 2795 C CA . PHE A 1 381 ? 23.576 -8.986 -12.088 1.00 83.62 381 PHE A CA 1
ATOM 2796 C C . PHE A 1 381 ? 23.807 -7.842 -11.110 1.00 83.62 381 PHE A C 1
ATOM 2798 O O . PHE A 1 381 ? 24.762 -7.076 -11.232 1.00 83.62 381 PHE A O 1
ATOM 2805 N N . TRP A 1 382 ? 22.922 -7.733 -10.129 1.00 83.50 382 TRP A N 1
ATOM 2806 C CA . TRP A 1 382 ? 23.089 -6.796 -9.033 1.00 83.50 382 TRP A CA 1
ATOM 2807 C C . TRP A 1 382 ? 23.077 -7.549 -7.714 1.00 83.50 382 TRP A C 1
ATOM 2809 O O . TRP A 1 382 ? 22.326 -8.509 -7.520 1.00 83.50 382 TRP A O 1
ATOM 2819 N N . LEU A 1 383 ? 23.932 -7.088 -6.818 1.00 81.75 383 LEU A N 1
ATOM 2820 C CA . LEU A 1 383 ? 24.077 -7.562 -5.460 1.00 81.75 383 LEU A CA 1
ATOM 2821 C C . LEU A 1 383 ? 23.508 -6.487 -4.547 1.00 81.75 383 LEU A C 1
ATOM 2823 O O . LEU A 1 383 ? 23.868 -5.318 -4.661 1.00 81.75 383 LEU A O 1
ATOM 2827 N N . ILE A 1 384 ? 22.612 -6.886 -3.656 1.00 78.81 384 ILE A N 1
ATOM 2828 C CA . ILE A 1 384 ? 22.240 -6.079 -2.508 1.00 78.81 384 ILE A CA 1
ATOM 2829 C C . ILE A 1 384 ? 22.947 -6.674 -1.299 1.00 78.81 384 ILE A C 1
ATOM 2831 O O . ILE A 1 384 ? 22.618 -7.757 -0.809 1.00 78.81 384 ILE A O 1
ATOM 2835 N N . GLU A 1 385 ? 23.981 -5.974 -0.866 1.00 79.75 385 GLU A N 1
ATOM 2836 C CA . GLU A 1 385 ? 24.664 -6.263 0.381 1.00 79.75 385 GLU A CA 1
ATOM 2837 C C . GLU A 1 385 ? 23.989 -5.439 1.455 1.00 79.75 385 GLU A C 1
ATOM 2839 O O . GLU A 1 385 ? 23.692 -4.263 1.257 1.00 79.75 385 GLU A O 1
ATOM 2844 N N . GLY A 1 386 ? 23.724 -6.033 2.602 1.00 74.94 386 GLY A N 1
ATOM 2845 C CA . GLY A 1 386 ? 23.168 -5.281 3.697 1.00 74.94 386 GLY A CA 1
ATOM 2846 C C . GLY A 1 386 ? 23.523 -5.858 5.042 1.00 74.94 386 GLY A C 1
ATOM 2847 O O . GLY A 1 386 ? 24.032 -6.970 5.171 1.00 74.94 386 GLY A O 1
ATOM 2848 N N . LYS A 1 387 ? 23.283 -5.047 6.062 1.00 70.62 387 LYS A N 1
ATOM 2849 C CA . LYS A 1 387 ? 23.647 -5.361 7.437 1.00 70.62 387 LYS A CA 1
ATOM 2850 C C . LYS A 1 387 ? 22.388 -5.564 8.265 1.00 70.62 387 LYS A C 1
ATOM 2852 O O . LYS A 1 387 ? 21.575 -4.644 8.391 1.00 70.62 387 LYS A O 1
ATOM 2857 N N . VAL A 1 388 ? 22.240 -6.765 8.819 1.00 68.25 388 VAL A N 1
ATOM 2858 C CA . VAL A 1 388 ? 21.209 -7.099 9.807 1.00 68.25 388 VAL A CA 1
ATOM 2859 C C . VAL A 1 388 ? 21.928 -7.285 11.135 1.00 68.25 388 VAL A C 1
ATOM 2861 O O . VAL A 1 388 ? 22.643 -8.268 11.324 1.00 68.25 388 VAL A O 1
ATOM 2864 N N . LEU A 1 389 ? 21.785 -6.321 12.047 1.00 66.62 389 LEU A N 1
ATOM 2865 C CA . LEU A 1 389 ? 22.515 -6.298 13.322 1.00 66.62 389 LEU A CA 1
ATOM 2866 C C . LEU A 1 389 ? 24.046 -6.411 13.116 1.00 66.62 389 LEU A C 1
ATOM 2868 O O . LEU A 1 389 ? 24.680 -5.465 12.640 1.00 66.62 389 LEU A O 1
ATOM 2872 N N . LEU A 1 390 ? 24.635 -7.561 13.467 1.00 61.69 390 LEU A N 1
ATOM 2873 C CA . LEU A 1 390 ? 26.064 -7.879 13.345 1.00 61.69 390 LEU A CA 1
ATOM 2874 C C . LEU A 1 390 ? 26.396 -8.780 12.143 1.00 61.69 390 LEU A C 1
ATOM 2876 O O . LEU A 1 390 ? 27.573 -9.024 11.886 1.00 61.69 390 LEU A O 1
ATOM 2880 N N . HIS A 1 391 ? 25.397 -9.267 11.404 1.00 69.50 391 HIS A N 1
ATOM 2881 C CA . HIS A 1 391 ? 25.598 -10.185 10.285 1.00 69.50 391 HIS A CA 1
ATOM 2882 C C . HIS A 1 391 ? 25.463 -9.477 8.937 1.00 69.50 391 HIS A C 1
ATOM 2884 O O . HIS A 1 391 ? 24.553 -8.671 8.712 1.00 69.50 391 HIS A O 1
ATOM 2890 N N . ASN A 1 392 ? 26.366 -9.822 8.021 1.00 76.31 392 ASN A N 1
ATOM 2891 C CA . ASN A 1 392 ? 26.264 -9.423 6.626 1.00 76.31 392 ASN A CA 1
ATOM 2892 C C . ASN A 1 392 ? 25.271 -10.350 5.922 1.00 76.31 392 ASN A C 1
ATOM 2894 O O . ASN A 1 392 ? 25.378 -11.572 6.010 1.00 76.31 392 ASN A O 1
ATOM 2898 N N . SER A 1 393 ? 24.320 -9.758 5.215 1.00 79.94 393 SER A N 1
ATOM 2899 C CA . SER A 1 393 ? 23.416 -10.447 4.307 1.00 79.94 393 SER A CA 1
ATOM 2900 C C . SER A 1 393 ? 23.737 -10.015 2.890 1.00 79.94 393 SER A C 1
ATOM 2902 O O . SER A 1 393 ? 23.880 -8.826 2.620 1.00 79.94 393 SER A O 1
ATOM 2904 N N . ILE A 1 394 ? 23.803 -10.973 1.975 1.00 80.44 394 ILE A N 1
ATOM 2905 C CA . ILE A 1 394 ? 23.976 -10.702 0.552 1.00 80.44 394 ILE A CA 1
ATOM 2906 C C . ILE A 1 394 ? 22.827 -11.379 -0.174 1.00 80.44 394 ILE A C 1
ATOM 2908 O O . ILE A 1 394 ? 22.555 -12.562 0.024 1.00 80.44 394 ILE A O 1
ATOM 2912 N N . SER A 1 395 ? 22.125 -10.624 -1.004 1.00 84.88 395 SER A N 1
ATOM 2913 C CA . SER A 1 395 ? 21.162 -11.167 -1.955 1.00 84.88 395 SER A CA 1
ATOM 2914 C C . SER A 1 395 ? 21.553 -10.728 -3.354 1.00 84.88 395 SER A C 1
ATOM 2916 O O . SER A 1 395 ? 22.119 -9.657 -3.549 1.00 84.88 395 SER A O 1
ATOM 2918 N N . SER A 1 396 ? 21.290 -11.579 -4.337 1.00 86.00 396 SER A N 1
ATOM 2919 C CA . SER A 1 396 ? 21.627 -11.308 -5.730 1.00 86.00 396 SER A CA 1
ATOM 2920 C C . SER A 1 396 ? 20.392 -11.448 -6.602 1.00 86.00 396 SER A C 1
ATOM 2922 O O . SER A 1 396 ? 19.486 -12.225 -6.297 1.00 86.00 396 SER A O 1
ATOM 2924 N N . CYS A 1 397 ? 20.356 -10.678 -7.682 1.00 90.19 397 CYS A N 1
ATOM 2925 C CA . CYS A 1 397 ? 19.365 -10.834 -8.731 1.00 90.19 397 CYS A CA 1
ATOM 2926 C C . CYS A 1 397 ? 20.043 -10.668 -10.083 1.00 90.19 397 CYS A C 1
ATOM 2928 O O . CYS A 1 397 ? 20.783 -9.706 -10.299 1.00 90.19 397 CYS A O 1
ATOM 2930 N N . PHE A 1 398 ? 19.779 -11.598 -10.993 1.00 88.94 398 PHE A N 1
ATOM 2931 C CA . PHE A 1 398 ? 20.339 -11.593 -12.335 1.00 88.94 398 PHE A CA 1
ATOM 2932 C C . PHE A 1 398 ? 19.222 -11.540 -13.371 1.00 88.94 398 PHE A C 1
ATOM 2934 O O . PHE A 1 398 ? 18.293 -12.346 -13.330 1.00 88.94 398 PHE A O 1
ATOM 2941 N N . ALA A 1 399 ? 19.320 -10.583 -14.291 1.00 89.25 399 ALA A N 1
ATOM 2942 C CA . ALA A 1 399 ? 18.407 -10.441 -15.410 1.00 89.25 399 ALA A CA 1
ATOM 2943 C C . ALA A 1 399 ? 19.160 -10.699 -16.724 1.00 89.25 399 ALA A C 1
ATOM 2945 O O . ALA A 1 399 ? 20.030 -9.935 -17.151 1.00 89.25 399 ALA A O 1
ATOM 2946 N N . SER A 1 400 ? 18.824 -11.820 -17.355 1.00 87.25 400 SER A N 1
ATOM 2947 C CA . SER A 1 400 ? 19.417 -12.299 -18.602 1.00 87.25 400 SER A CA 1
ATOM 2948 C C . SER A 1 400 ? 18.516 -12.010 -19.797 1.00 87.25 400 SER A C 1
ATOM 2950 O O . SER A 1 400 ? 17.299 -11.930 -19.657 1.00 87.25 400 SER A O 1
ATOM 2952 N N . CYS A 1 401 ? 19.101 -11.877 -20.987 1.00 81.88 401 CYS A N 1
ATOM 2953 C CA . CYS A 1 401 ? 18.352 -11.828 -22.240 1.00 81.88 401 CYS A CA 1
ATOM 2954 C C . CYS A 1 401 ? 19.200 -12.450 -23.352 1.00 81.88 401 CYS A C 1
ATOM 2956 O O . CYS A 1 401 ? 20.382 -12.132 -23.468 1.00 81.88 401 CYS A O 1
ATOM 2958 N N . SER A 1 402 ? 18.603 -13.297 -24.190 1.00 69.25 402 SER A N 1
ATOM 2959 C CA . SER A 1 402 ? 19.245 -13.762 -25.430 1.00 69.25 402 SER A CA 1
ATOM 2960 C C . SER A 1 402 ? 18.719 -13.013 -26.658 1.00 69.25 402 SER A C 1
ATOM 2962 O O . SER A 1 402 ? 19.514 -12.608 -27.497 1.00 69.25 402 SER A O 1
ATOM 2964 N N . TYR A 1 403 ? 17.399 -12.791 -26.731 1.00 66.69 403 TYR A N 1
ATOM 2965 C CA . TYR A 1 403 ? 16.693 -12.033 -27.776 1.00 66.69 403 TYR A CA 1
ATOM 2966 C C . TYR A 1 403 ? 15.404 -11.422 -27.198 1.00 66.69 403 TYR A C 1
ATOM 2968 O O . TYR A 1 403 ? 14.896 -11.900 -26.183 1.00 66.69 403 TYR A O 1
ATOM 2976 N N . SER A 1 404 ? 14.824 -10.412 -27.856 1.00 62.56 404 SER A N 1
ATOM 2977 C CA . SER A 1 404 ? 13.605 -9.728 -27.382 1.00 62.56 404 SER A CA 1
ATOM 2978 C C . SER A 1 404 ? 12.344 -10.610 -27.334 1.00 62.56 404 SER A C 1
ATOM 2980 O O . SER A 1 404 ? 11.402 -10.290 -26.618 1.00 62.56 404 SER A O 1
ATOM 2982 N N . ILE A 1 405 ? 12.329 -11.740 -28.048 1.00 56.00 405 ILE A N 1
ATOM 2983 C CA . ILE A 1 405 ? 11.161 -12.628 -28.221 1.00 56.00 405 ILE A CA 1
ATOM 2984 C C . ILE A 1 405 ? 10.769 -13.379 -26.930 1.00 56.00 405 ILE A C 1
ATOM 2986 O O . ILE A 1 405 ? 9.630 -13.812 -26.796 1.00 56.00 405 ILE A O 1
ATOM 2990 N N . GLN A 1 406 ? 11.678 -13.518 -25.958 1.00 62.72 406 GLN A N 1
ATOM 2991 C CA . GLN A 1 406 ? 11.402 -14.189 -24.674 1.00 62.72 406 GLN A CA 1
ATOM 2992 C C . GLN A 1 406 ? 10.847 -13.248 -23.593 1.00 62.72 406 GLN A C 1
ATOM 2994 O O . GLN A 1 406 ? 10.576 -13.676 -22.471 1.00 62.72 406 GLN A O 1
ATOM 2999 N N . LEU A 1 407 ? 10.702 -11.962 -23.909 1.00 72.12 407 LEU A N 1
ATOM 3000 C CA . LEU A 1 407 ? 10.250 -10.956 -22.962 1.00 72.12 407 LEU A CA 1
ATOM 3001 C C . LEU A 1 407 ? 8.722 -10.952 -22.910 1.00 72.12 407 LEU A C 1
ATOM 3003 O O . LEU A 1 407 ? 8.049 -10.824 -23.929 1.00 72.12 407 LEU A O 1
ATOM 3007 N N . SER A 1 408 ? 8.180 -11.077 -21.704 1.00 76.12 408 SER A N 1
ATOM 3008 C CA . SER A 1 408 ? 6.747 -10.973 -21.442 1.00 76.12 408 SER A CA 1
ATOM 3009 C C . SER A 1 408 ? 6.501 -9.883 -20.411 1.00 76.12 408 SER A C 1
ATOM 3011 O O . SER A 1 408 ? 7.219 -9.783 -19.414 1.00 76.12 408 SER A O 1
ATOM 3013 N N . ASP A 1 409 ? 5.490 -9.053 -20.663 1.00 80.81 409 ASP A N 1
ATOM 3014 C CA . ASP A 1 409 ? 5.029 -8.082 -19.675 1.00 80.81 409 ASP A CA 1
ATOM 3015 C C . ASP A 1 409 ? 4.570 -8.806 -18.400 1.00 80.81 409 ASP A C 1
ATOM 3017 O O . ASP A 1 409 ? 4.101 -9.943 -18.436 1.00 80.81 409 ASP A O 1
ATOM 3021 N N . GLU A 1 410 ? 4.712 -8.128 -17.263 1.00 78.62 410 GLU A N 1
ATOM 3022 C CA . GLU A 1 410 ? 4.374 -8.614 -15.919 1.00 78.62 410 GLU A CA 1
ATOM 3023 C C . GLU A 1 410 ? 5.202 -9.807 -15.394 1.00 78.62 410 GLU A C 1
ATOM 3025 O O . GLU A 1 410 ? 5.136 -10.094 -14.199 1.00 78.62 410 GLU A O 1
ATOM 3030 N N . SER A 1 411 ? 6.042 -10.446 -16.217 1.00 79.44 411 SER A N 1
ATOM 3031 C CA . SER A 1 411 ? 6.975 -11.491 -15.781 1.00 79.44 411 SER A CA 1
ATOM 3032 C C . SER A 1 411 ? 8.297 -10.892 -15.286 1.00 79.44 411 SER A C 1
ATOM 3034 O O . SER A 1 411 ? 8.938 -10.114 -15.989 1.00 79.44 411 SER A O 1
ATOM 3036 N N . CYS A 1 412 ? 8.724 -11.245 -14.070 1.00 85.88 412 CYS A N 1
ATOM 3037 C CA . CYS A 1 412 ? 9.981 -10.773 -13.475 1.00 85.88 412 CYS A CA 1
ATOM 3038 C C . CYS A 1 412 ? 10.716 -11.917 -12.760 1.00 85.88 412 CYS A C 1
ATOM 3040 O O . CYS A 1 412 ? 10.852 -11.944 -11.536 1.00 85.88 412 CYS A O 1
ATOM 3042 N N . SER A 1 413 ? 11.143 -12.906 -13.546 1.00 84.44 413 SER A N 1
ATOM 3043 C CA . SER A 1 413 ? 11.715 -14.172 -13.056 1.00 84.44 413 SER A CA 1
ATOM 3044 C C . SER A 1 413 ? 13.120 -14.463 -13.599 1.00 84.44 413 SER A C 1
ATOM 3046 O O . SER A 1 413 ? 13.511 -15.620 -13.705 1.00 84.44 413 SER A O 1
ATOM 3048 N N . GLY A 1 414 ? 13.880 -13.427 -13.961 1.00 83.69 414 GLY A N 1
ATOM 3049 C CA . GLY A 1 414 ? 15.271 -13.534 -14.419 1.00 83.69 414 GLY A CA 1
ATOM 3050 C C . GLY A 1 414 ? 15.491 -13.275 -15.913 1.00 83.69 414 GLY A C 1
ATOM 3051 O O . GLY A 1 414 ? 16.632 -13.336 -16.374 1.00 83.69 414 GLY A O 1
ATOM 3052 N N . ILE A 1 415 ? 14.434 -12.957 -16.672 1.00 86.25 415 ILE A N 1
ATOM 3053 C CA . ILE A 1 415 ? 14.528 -12.542 -18.081 1.00 86.25 415 ILE A CA 1
ATOM 3054 C C . ILE A 1 415 ? 14.083 -11.084 -18.196 1.00 86.25 415 ILE A C 1
ATOM 3056 O O . ILE A 1 415 ? 12.914 -10.785 -17.966 1.00 86.25 415 ILE A O 1
ATOM 3060 N N . GLY A 1 416 ? 15.008 -10.164 -18.486 1.00 88.94 416 GLY A N 1
ATOM 3061 C CA . GLY A 1 416 ? 14.756 -8.709 -18.532 1.00 88.94 416 GLY A CA 1
ATOM 3062 C C . GLY A 1 416 ? 14.426 -8.044 -17.182 1.00 88.94 416 GLY A C 1
ATOM 3063 O O . GLY A 1 416 ? 14.658 -6.849 -17.001 1.00 88.94 416 GLY A O 1
ATOM 3064 N N . CYS A 1 417 ? 13.912 -8.810 -16.220 1.00 92.12 417 CYS A N 1
ATOM 3065 C CA . CYS A 1 417 ? 13.610 -8.380 -14.865 1.00 92.12 417 CYS A CA 1
ATOM 3066 C C . CYS A 1 417 ? 13.839 -9.519 -13.873 1.00 92.12 417 CYS A C 1
ATOM 3068 O O . CYS A 1 417 ? 13.490 -10.669 -14.147 1.00 92.12 417 CYS A O 1
ATOM 3070 N N . CYS A 1 418 ? 14.390 -9.193 -12.709 1.00 92.81 418 CYS A N 1
ATOM 3071 C CA . CYS A 1 418 ? 14.565 -10.114 -11.595 1.00 92.81 418 CYS A CA 1
ATOM 3072 C C . CYS A 1 418 ? 14.119 -9.445 -10.291 1.00 92.81 418 CYS A C 1
ATOM 3074 O O . CYS A 1 418 ? 14.444 -8.282 -10.048 1.00 92.81 418 CYS A O 1
ATOM 3076 N N . GLN A 1 419 ? 13.396 -10.185 -9.447 1.00 92.94 419 GLN A N 1
ATOM 3077 C CA . GLN A 1 419 ? 13.000 -9.742 -8.113 1.00 92.94 419 GLN A CA 1
ATOM 3078 C C . GLN A 1 419 ? 13.394 -10.751 -7.040 1.00 92.94 419 GLN A C 1
ATOM 3080 O O . GLN A 1 419 ? 13.202 -11.952 -7.210 1.00 92.94 419 GLN A O 1
ATOM 3085 N N . THR A 1 420 ? 13.873 -10.251 -5.904 1.00 90.62 420 THR A N 1
ATOM 3086 C CA . THR A 1 420 ? 14.147 -11.063 -4.713 1.00 90.62 420 THR A CA 1
ATOM 3087 C C . THR A 1 420 ? 13.787 -10.311 -3.431 1.00 90.62 420 THR A C 1
ATOM 3089 O O . THR A 1 420 ? 13.584 -9.092 -3.431 1.00 90.62 420 THR A O 1
ATOM 3092 N N . TYR A 1 421 ? 13.651 -11.056 -2.340 1.00 88.88 421 TYR A N 1
ATOM 3093 C CA . TYR A 1 421 ? 13.307 -10.527 -1.026 1.00 88.88 421 TYR A CA 1
ATOM 3094 C C . TYR A 1 421 ? 14.551 -10.032 -0.291 1.00 88.88 421 TYR A C 1
ATOM 3096 O O . TYR A 1 421 ? 15.661 -10.501 -0.535 1.00 88.88 421 TYR A O 1
ATOM 3104 N N . ILE A 1 422 ? 14.342 -9.109 0.644 1.00 88.44 422 ILE A N 1
ATOM 3105 C CA . ILE A 1 422 ? 15.364 -8.695 1.605 1.00 88.44 422 ILE A CA 1
ATOM 3106 C C . ILE A 1 422 ? 15.101 -9.336 2.975 1.00 88.44 422 ILE A C 1
ATOM 3108 O O . ILE A 1 422 ? 13.944 -9.618 3.308 1.00 88.44 422 ILE A O 1
ATOM 3112 N N . PRO A 1 423 ? 16.142 -9.571 3.791 1.00 84.50 423 PRO A N 1
ATOM 3113 C CA . PRO A 1 423 ? 15.953 -10.035 5.161 1.00 84.50 423 PRO A CA 1
ATOM 3114 C C . PRO A 1 423 ? 15.264 -8.965 6.022 1.00 84.50 423 PRO A C 1
ATOM 3116 O O . PRO A 1 423 ? 15.428 -7.763 5.806 1.00 84.50 423 PRO A O 1
ATOM 3119 N N . LYS A 1 424 ? 14.525 -9.409 7.045 1.00 86.50 424 LYS A N 1
ATOM 3120 C CA . LYS A 1 424 ? 13.977 -8.521 8.083 1.00 86.50 424 LYS A CA 1
ATOM 3121 C C . LYS A 1 424 ? 15.101 -7.880 8.907 1.00 86.50 424 LYS A C 1
ATOM 3123 O O . LYS A 1 424 ? 16.174 -8.459 9.050 1.00 86.50 424 LYS A O 1
ATOM 3128 N N . GLY A 1 425 ? 14.841 -6.703 9.477 1.00 83.06 425 GLY A N 1
ATOM 3129 C CA . GLY A 1 425 ? 15.792 -5.991 10.340 1.00 83.06 425 GLY A CA 1
ATOM 3130 C C . GLY A 1 425 ? 16.964 -5.341 9.599 1.00 83.06 425 GLY A C 1
ATOM 3131 O O . GLY A 1 425 ? 17.928 -4.912 10.232 1.00 83.06 425 GLY A O 1
ATOM 3132 N N . LEU A 1 426 ? 16.904 -5.259 8.267 1.00 89.31 426 LEU A N 1
ATOM 3133 C CA . LEU A 1 426 ? 17.939 -4.631 7.453 1.00 89.31 426 LEU A CA 1
ATOM 3134 C C . LEU A 1 426 ? 18.069 -3.140 7.805 1.00 89.31 426 LEU A C 1
ATOM 3136 O O . LEU A 1 426 ? 17.089 -2.396 7.742 1.00 89.31 426 LEU A O 1
ATOM 3140 N N . LYS A 1 427 ? 19.280 -2.703 8.171 1.00 89.06 427 LYS A N 1
ATOM 3141 C CA . LYS A 1 427 ? 19.581 -1.305 8.550 1.00 89.06 427 LYS A CA 1
ATOM 3142 C C . LYS A 1 427 ? 20.265 -0.511 7.456 1.00 89.06 427 LYS A C 1
ATOM 3144 O O . LYS A 1 427 ? 20.033 0.683 7.309 1.00 89.06 427 LYS A O 1
ATOM 3149 N N . ARG A 1 428 ? 21.120 -1.187 6.703 1.00 89.81 428 ARG A N 1
ATOM 3150 C CA . ARG A 1 428 ? 21.881 -0.614 5.604 1.00 89.81 428 ARG A CA 1
ATOM 3151 C C . ARG A 1 428 ? 21.763 -1.539 4.418 1.00 89.81 428 ARG A C 1
ATOM 3153 O O . ARG A 1 428 ? 21.816 -2.757 4.609 1.00 89.81 428 ARG A O 1
ATOM 3160 N N . PHE A 1 429 ? 21.662 -0.963 3.231 1.00 90.19 429 PHE A N 1
ATOM 3161 C CA . PHE A 1 429 ? 21.929 -1.694 2.010 1.00 90.19 429 PHE A CA 1
ATOM 3162 C C . PHE A 1 429 ? 22.819 -0.892 1.065 1.00 90.19 429 PHE A C 1
ATOM 3164 O O . PHE A 1 429 ? 22.709 0.332 0.975 1.00 90.19 429 PHE A O 1
ATOM 3171 N N . THR A 1 430 ? 23.647 -1.621 0.331 1.00 89.56 430 THR A N 1
ATOM 3172 C CA . THR A 1 430 ? 24.449 -1.127 -0.780 1.00 89.56 430 THR A CA 1
ATOM 3173 C C . THR A 1 430 ? 24.111 -1.966 -1.998 1.00 89.56 430 THR A C 1
ATOM 3175 O O . THR A 1 430 ? 24.084 -3.197 -1.939 1.00 89.56 430 THR A O 1
ATOM 3178 N N . ILE A 1 431 ? 23.808 -1.288 -3.099 1.00 89.50 431 ILE A N 1
ATOM 3179 C CA . ILE A 1 431 ? 23.513 -1.924 -4.375 1.00 89.50 431 ILE A CA 1
ATOM 3180 C C . ILE A 1 431 ? 24.788 -1.888 -5.226 1.00 89.50 431 ILE A C 1
ATOM 3182 O O . ILE A 1 431 ? 25.179 -0.834 -5.729 1.00 89.50 431 ILE A O 1
ATOM 3186 N N . SER A 1 432 ? 25.409 -3.054 -5.380 1.00 79.69 432 SER A N 1
ATOM 3187 C CA . SER A 1 432 ? 26.614 -3.293 -6.182 1.00 79.69 432 SER A CA 1
ATOM 3188 C C . SER A 1 432 ? 26.249 -4.012 -7.482 1.00 79.69 432 SER A C 1
ATOM 3190 O O . SER A 1 432 ? 25.248 -4.726 -7.547 1.00 79.69 432 SER A O 1
ATOM 3192 N N . GLN A 1 433 ? 27.040 -3.829 -8.539 1.00 77.81 433 GLN A N 1
ATOM 3193 C CA . GLN A 1 433 ? 26.651 -4.238 -9.893 1.00 77.81 433 GLN A CA 1
ATOM 3194 C C . GLN A 1 433 ? 27.751 -4.963 -10.658 1.00 77.81 433 GLN A C 1
ATOM 3196 O O . GLN A 1 433 ? 28.936 -4.701 -10.450 1.00 77.81 433 GLN A O 1
ATOM 3201 N N . GLY A 1 434 ? 27.342 -5.810 -11.600 1.00 71.00 434 GLY A N 1
ATOM 3202 C CA . GLY A 1 434 ? 28.214 -6.364 -12.622 1.00 71.00 434 GLY A CA 1
ATOM 3203 C C . GLY A 1 434 ? 27.465 -6.762 -13.895 1.00 71.00 434 GLY A C 1
ATOM 3204 O O . GLY A 1 434 ? 26.238 -6.882 -13.927 1.00 71.00 434 GLY A O 1
ATOM 3205 N N . THR A 1 435 ? 28.232 -6.965 -14.962 1.00 75.00 435 THR A N 1
ATOM 3206 C CA . THR A 1 435 ? 27.752 -7.437 -16.269 1.00 75.00 435 THR A CA 1
ATOM 3207 C C . THR A 1 435 ? 28.548 -8.659 -16.695 1.00 75.00 435 THR A C 1
ATOM 3209 O O . THR A 1 435 ? 29.742 -8.714 -16.406 1.00 75.00 435 THR A O 1
ATOM 3212 N N . LEU A 1 436 ? 27.938 -9.618 -17.397 1.00 73.19 436 LEU A N 1
ATOM 3213 C CA . LEU A 1 436 ? 28.672 -10.798 -17.876 1.00 73.19 436 LEU A CA 1
ATOM 3214 C C . LEU A 1 436 ? 29.330 -10.556 -19.240 1.00 73.19 436 LEU A C 1
ATOM 3216 O O . LEU A 1 436 ? 30.411 -11.084 -19.488 1.00 73.19 436 LEU A O 1
ATOM 3220 N N . LEU A 1 437 ? 28.713 -9.760 -20.121 1.00 72.69 437 LEU A N 1
ATOM 3221 C CA . LEU A 1 437 ? 29.158 -9.552 -21.509 1.00 72.69 437 LEU A CA 1
ATOM 3222 C C . LEU A 1 437 ? 29.355 -8.068 -21.874 1.00 72.69 437 LEU A C 1
ATOM 3224 O O . LEU A 1 437 ? 29.363 -7.709 -23.059 1.00 72.69 437 LEU A O 1
ATOM 3228 N N . ASN A 1 438 ? 29.516 -7.200 -20.868 1.00 72.06 438 ASN A N 1
ATOM 3229 C CA . ASN A 1 438 ? 29.676 -5.746 -21.013 1.00 72.06 438 ASN A CA 1
ATOM 3230 C C . ASN A 1 438 ? 28.607 -5.102 -21.915 1.00 72.06 438 ASN A C 1
ATOM 3232 O O . ASN A 1 438 ? 28.897 -4.151 -22.640 1.00 72.06 438 ASN A O 1
ATOM 3236 N N . ASN A 1 439 ? 27.383 -5.650 -21.915 1.00 74.75 439 ASN A N 1
ATOM 3237 C CA . ASN A 1 439 ? 26.240 -5.142 -22.681 1.00 74.75 439 ASN A CA 1
ATOM 3238 C C . ASN A 1 439 ? 26.460 -5.103 -24.224 1.00 74.75 439 ASN A C 1
ATOM 3240 O O . ASN A 1 439 ? 25.653 -4.584 -24.991 1.00 74.75 439 ASN A O 1
ATOM 3244 N N . THR A 1 440 ? 27.522 -5.730 -24.742 1.00 73.62 440 THR A N 1
ATOM 3245 C CA . THR A 1 440 ? 27.863 -5.686 -26.181 1.00 73.62 440 THR A CA 1
ATOM 3246 C C . THR A 1 440 ? 26.793 -6.308 -27.087 1.00 73.62 440 THR A C 1
ATOM 3248 O O . THR A 1 440 ? 26.620 -5.881 -28.226 1.00 73.62 440 THR A O 1
ATOM 3251 N N . LYS A 1 441 ? 26.041 -7.298 -26.586 1.00 75.88 441 LYS A N 1
ATOM 3252 C CA . LYS A 1 441 ? 25.005 -8.016 -27.353 1.00 75.88 441 LYS A CA 1
ATOM 3253 C C . LYS A 1 441 ? 23.600 -7.420 -27.242 1.00 75.88 441 LYS A C 1
ATOM 3255 O O . LYS A 1 441 ? 22.758 -7.741 -28.076 1.00 75.88 441 LYS A O 1
ATOM 3260 N N . VAL A 1 442 ? 23.328 -6.593 -26.229 1.00 80.12 442 VAL A N 1
ATOM 3261 C CA . VAL A 1 442 ? 21.960 -6.137 -25.903 1.00 80.12 442 VAL A CA 1
ATOM 3262 C C . VAL A 1 442 ? 21.793 -4.616 -25.950 1.00 80.12 442 VAL A C 1
ATOM 3264 O O . VAL A 1 442 ? 20.658 -4.141 -25.958 1.00 80.12 442 VAL A O 1
ATOM 3267 N N . PHE A 1 443 ? 22.884 -3.858 -26.126 1.00 82.50 443 PHE A N 1
ATOM 3268 C CA . PHE A 1 443 ? 22.881 -2.392 -26.201 1.00 82.50 443 PHE A CA 1
ATOM 3269 C C . PHE A 1 443 ? 21.812 -1.818 -27.145 1.00 82.50 443 PHE A C 1
ATOM 3271 O O . PHE A 1 443 ? 21.166 -0.827 -26.812 1.00 82.50 443 PHE A O 1
ATOM 3278 N N . SER A 1 444 ? 21.589 -2.458 -28.302 1.00 80.44 444 SER A N 1
ATOM 3279 C CA . SER A 1 444 ? 20.638 -1.989 -29.326 1.00 80.44 444 SER A CA 1
ATOM 3280 C C . SER A 1 444 ? 19.198 -1.810 -28.822 1.00 80.44 444 SER A C 1
ATOM 3282 O O . SER A 1 444 ? 18.455 -1.020 -29.400 1.00 80.44 444 SER A O 1
ATOM 3284 N N . TYR A 1 445 ? 18.809 -2.502 -27.746 1.00 81.62 445 TYR A N 1
ATOM 3285 C CA . TYR A 1 445 ? 17.478 -2.409 -27.138 1.00 81.62 445 TYR A CA 1
ATOM 3286 C C . TYR A 1 445 ? 17.492 -2.333 -25.598 1.00 81.62 445 TYR A C 1
ATOM 3288 O O . TYR A 1 445 ? 16.426 -2.258 -24.987 1.00 81.62 445 TYR A O 1
ATOM 3296 N N . ASN A 1 446 ? 18.665 -2.350 -24.955 1.00 86.44 446 ASN A N 1
ATOM 3297 C CA . ASN A 1 446 ? 18.829 -2.129 -23.518 1.00 86.44 446 ASN A CA 1
ATOM 3298 C C . ASN A 1 446 ? 20.151 -1.395 -23.200 1.00 86.44 446 ASN A C 1
ATOM 3300 O O . ASN A 1 446 ? 21.116 -2.007 -22.745 1.00 86.44 446 ASN A O 1
ATOM 3304 N N . PRO A 1 447 ? 20.218 -0.070 -23.420 1.00 87.88 447 PRO A N 1
ATOM 3305 C CA . PRO A 1 447 ? 21.443 0.700 -23.192 1.00 87.88 447 PRO A CA 1
ATOM 3306 C C . PRO A 1 447 ? 21.777 0.890 -21.704 1.00 87.88 447 PRO A C 1
ATOM 3308 O O . PRO A 1 447 ? 22.928 1.167 -21.367 1.00 87.88 447 PRO A O 1
ATOM 3311 N N . CYS A 1 448 ? 20.784 0.756 -20.819 1.00 89.75 448 CYS A N 1
ATOM 3312 C CA . CYS A 1 448 ? 20.916 0.970 -19.382 1.00 89.75 448 CYS A CA 1
ATOM 3313 C C . CYS A 1 448 ? 20.237 -0.144 -18.580 1.00 89.75 448 CYS A C 1
ATOM 3315 O O . CYS A 1 448 ? 19.106 -0.535 -18.872 1.00 89.75 448 CYS A O 1
ATOM 3317 N N . GLY A 1 449 ? 20.906 -0.593 -17.523 1.00 90.75 449 GLY A N 1
ATOM 3318 C CA . GLY A 1 449 ? 20.341 -1.425 -16.469 1.00 90.75 449 GLY A CA 1
ATOM 3319 C C . GLY A 1 449 ? 20.045 -0.588 -15.232 1.00 90.75 449 GLY A C 1
ATOM 3320 O O . GLY A 1 449 ? 20.767 0.366 -14.931 1.00 90.75 449 GLY A O 1
ATOM 3321 N N . TYR A 1 450 ? 18.995 -0.959 -14.508 1.00 94.06 450 TYR A N 1
ATOM 3322 C CA . TYR A 1 450 ? 18.538 -0.273 -13.308 1.00 94.06 450 TYR A CA 1
ATOM 3323 C C . TYR A 1 450 ? 18.295 -1.259 -12.173 1.00 94.06 450 TYR A C 1
ATOM 3325 O O . TYR A 1 450 ? 17.868 -2.393 -12.397 1.00 94.06 450 TYR A O 1
ATOM 3333 N N . SER A 1 451 ? 18.510 -0.802 -10.946 1.00 94.75 451 SER A N 1
ATOM 3334 C CA . SER A 1 451 ? 18.209 -1.566 -9.745 1.00 94.75 451 SER A CA 1
ATOM 3335 C C . SER A 1 451 ? 17.690 -0.664 -8.633 1.00 94.75 451 SER A C 1
ATOM 3337 O O . SER A 1 451 ? 18.124 0.479 -8.496 1.00 94.75 451 SER A O 1
ATOM 3339 N N . PHE A 1 452 ? 16.719 -1.147 -7.866 1.00 94.94 452 PHE A N 1
ATOM 3340 C CA . PHE A 1 452 ? 16.116 -0.401 -6.764 1.00 94.94 452 PHE A CA 1
ATOM 3341 C C . PHE A 1 452 ? 15.457 -1.341 -5.755 1.00 94.94 452 PHE A C 1
ATOM 3343 O O . PHE A 1 452 ? 15.119 -2.489 -6.053 1.00 94.94 452 PHE A O 1
ATOM 3350 N N . LEU A 1 453 ? 15.237 -0.820 -4.552 1.00 95.12 453 LEU A N 1
ATOM 3351 C CA . LEU A 1 453 ? 14.450 -1.463 -3.509 1.00 95.12 453 LEU A CA 1
ATOM 3352 C C . LEU A 1 453 ? 13.123 -0.708 -3.383 1.00 95.12 453 LEU A C 1
ATOM 3354 O O . LEU A 1 453 ? 13.121 0.512 -3.246 1.00 95.12 453 LEU A O 1
ATOM 3358 N N . GLY A 1 454 ? 11.983 -1.387 -3.475 1.00 94.69 454 GLY A N 1
ATOM 3359 C CA . GLY A 1 454 ? 10.701 -0.681 -3.433 1.00 94.69 454 GLY A CA 1
ATOM 3360 C C . GLY A 1 454 ? 9.508 -1.546 -3.074 1.00 94.69 454 GLY A C 1
ATOM 3361 O O . GLY A 1 454 ? 9.574 -2.770 -3.182 1.00 94.69 454 GLY A O 1
ATOM 3362 N N . GLU A 1 455 ? 8.430 -0.881 -2.654 1.00 93.94 455 GLU A N 1
ATOM 3363 C CA . GLU A 1 455 ? 7.173 -1.492 -2.216 1.00 93.94 455 GLU A CA 1
ATOM 3364 C C . GLU A 1 455 ? 6.666 -2.508 -3.249 1.00 93.94 455 GLU A C 1
ATOM 3366 O O . GLU A 1 455 ? 6.542 -2.213 -4.446 1.00 93.94 455 GLU A O 1
ATOM 3371 N N . GLN A 1 456 ? 6.376 -3.718 -2.776 1.00 86.50 456 GLN A N 1
ATOM 3372 C CA . GLN A 1 456 ? 5.820 -4.790 -3.586 1.00 86.50 456 GLN A CA 1
ATOM 3373 C C . GLN A 1 456 ? 4.513 -4.352 -4.259 1.00 86.50 456 GLN A C 1
ATOM 3375 O O . GLN A 1 456 ? 3.805 -3.463 -3.789 1.00 86.50 456 GLN A O 1
ATOM 3380 N N . ASP A 1 457 ? 4.219 -4.948 -5.414 1.00 84.62 457 ASP A N 1
ATOM 3381 C CA . ASP A 1 457 ? 3.021 -4.699 -6.230 1.00 84.62 457 ASP A CA 1
ATOM 3382 C C . ASP A 1 457 ? 2.881 -3.281 -6.828 1.00 84.62 457 ASP A C 1
ATOM 3384 O O . ASP A 1 457 ? 2.049 -3.065 -7.714 1.00 84.62 457 ASP A O 1
ATOM 3388 N N . ARG A 1 458 ? 3.727 -2.314 -6.438 1.00 88.44 458 ARG A N 1
ATOM 3389 C CA . ARG A 1 458 ? 3.798 -0.978 -7.065 1.00 88.44 458 ARG A CA 1
ATOM 3390 C C . ARG A 1 458 ? 4.534 -0.979 -8.397 1.00 88.44 458 ARG A C 1
ATOM 3392 O O . ARG A 1 458 ? 4.264 -0.128 -9.247 1.00 88.44 458 ARG A O 1
ATOM 3399 N N . TYR A 1 459 ? 5.458 -1.916 -8.583 1.00 90.12 459 TYR A N 1
ATOM 3400 C CA . TYR A 1 459 ? 6.178 -2.102 -9.834 1.00 90.12 459 TYR A CA 1
ATOM 3401 C C . TYR A 1 459 ? 5.702 -3.357 -10.562 1.00 90.12 459 TYR A C 1
ATOM 3403 O O . TYR A 1 459 ? 5.683 -4.447 -9.997 1.00 90.12 459 TYR A O 1
ATOM 3411 N N . LYS A 1 460 ? 5.375 -3.191 -11.845 1.00 91.12 460 LYS A N 1
ATOM 3412 C CA . LYS A 1 460 ? 5.144 -4.284 -12.787 1.00 91.12 460 LYS A CA 1
ATOM 3413 C C . LYS A 1 460 ? 6.063 -4.097 -13.980 1.00 91.12 460 LYS A C 1
ATOM 3415 O O . LYS A 1 460 ? 6.053 -3.020 -14.582 1.00 91.12 460 LYS A O 1
ATOM 3420 N N . PHE A 1 461 ? 6.818 -5.140 -14.307 1.00 90.00 461 PHE A N 1
ATOM 3421 C CA . PHE A 1 461 ? 7.726 -5.121 -15.442 1.00 90.00 461 PHE A CA 1
ATOM 3422 C C . PHE A 1 461 ? 6.967 -4.930 -16.752 1.00 90.00 461 PHE A C 1
ATOM 3424 O O . PHE A 1 461 ? 5.905 -5.521 -16.964 1.00 90.00 461 PHE A O 1
ATOM 3431 N N . ARG A 1 462 ? 7.530 -4.097 -17.624 1.00 90.88 462 ARG A N 1
ATOM 3432 C CA . ARG A 1 462 ? 7.112 -3.974 -19.017 1.00 90.88 462 ARG A CA 1
ATOM 3433 C C . ARG A 1 462 ? 8.333 -4.096 -19.895 1.00 90.88 462 ARG A C 1
ATOM 3435 O O . ARG A 1 462 ? 9.352 -3.483 -19.590 1.00 90.88 462 ARG A O 1
ATOM 3442 N N . VAL A 1 463 ? 8.209 -4.763 -21.034 1.00 88.75 463 VAL A N 1
ATOM 3443 C CA . VAL A 1 463 ? 9.307 -4.879 -22.007 1.00 88.75 463 VAL A CA 1
ATOM 3444 C C . VAL A 1 463 ? 9.831 -3.499 -22.422 1.00 88.75 463 VAL A C 1
ATOM 3446 O O . VAL A 1 463 ? 11.035 -3.306 -22.578 1.00 88.75 463 VAL A O 1
ATOM 3449 N N . SER A 1 464 ? 8.939 -2.502 -22.494 1.00 89.88 464 SER A N 1
ATOM 3450 C CA . SER A 1 464 ? 9.300 -1.108 -22.773 1.00 89.88 464 SER A CA 1
ATOM 3451 C C . SER A 1 464 ? 10.287 -0.497 -21.781 1.00 89.88 464 SER A C 1
ATOM 3453 O O . SER A 1 464 ? 10.969 0.465 -22.112 1.00 89.88 464 SER A O 1
ATOM 3455 N N . ASP A 1 465 ? 10.354 -1.012 -20.555 1.00 91.69 465 ASP A N 1
ATOM 3456 C CA . ASP A 1 465 ? 11.199 -0.466 -19.492 1.00 91.69 465 ASP A CA 1
ATOM 3457 C C . ASP A 1 465 ? 12.689 -0.596 -19.805 1.00 91.69 465 ASP A C 1
ATOM 3459 O O . ASP A 1 465 ? 13.479 0.209 -19.325 1.00 91.69 465 ASP A O 1
ATOM 3463 N N . LEU A 1 466 ? 13.059 -1.559 -20.652 1.00 89.81 466 LEU A N 1
ATOM 3464 C CA . LEU A 1 466 ? 14.442 -1.802 -21.051 1.00 89.81 466 LEU A CA 1
ATOM 3465 C C . LEU A 1 466 ? 15.032 -0.671 -21.905 1.00 89.81 466 LEU A C 1
ATOM 3467 O O . LEU A 1 466 ? 16.248 -0.496 -21.919 1.00 89.81 466 LEU A O 1
ATOM 3471 N N . PHE A 1 467 ? 14.194 0.097 -22.603 1.00 88.38 467 PHE A N 1
ATOM 3472 C CA . PHE A 1 467 ? 14.629 1.158 -23.519 1.00 88.38 467 PHE A CA 1
ATOM 3473 C C . PHE A 1 467 ? 13.940 2.506 -23.273 1.00 88.38 467 PHE A C 1
ATOM 3475 O O . PHE A 1 467 ? 14.174 3.462 -24.010 1.00 88.38 467 PHE A O 1
ATOM 3482 N N . ASN A 1 468 ? 13.082 2.613 -22.256 1.00 89.62 468 ASN A N 1
ATOM 3483 C CA . ASN A 1 468 ? 12.359 3.847 -21.972 1.00 89.62 468 ASN A CA 1
ATOM 3484 C C . ASN A 1 468 ? 13.213 4.809 -21.123 1.00 89.62 468 ASN A C 1
ATOM 3486 O O . ASN A 1 468 ? 13.439 4.533 -19.944 1.00 89.62 468 ASN A O 1
ATOM 3490 N N . PRO A 1 469 ? 13.604 5.985 -21.649 1.00 87.50 469 PRO A N 1
ATOM 3491 C CA . PRO A 1 469 ? 14.454 6.928 -20.921 1.00 87.50 469 PRO A CA 1
ATOM 3492 C C . PRO A 1 469 ? 13.767 7.568 -19.703 1.00 87.50 469 PRO A C 1
ATOM 3494 O O . PRO A 1 469 ? 14.444 8.095 -18.827 1.00 87.50 469 PRO A O 1
ATOM 3497 N N . ILE A 1 470 ? 12.430 7.520 -19.625 1.00 91.38 470 ILE A N 1
ATOM 3498 C CA . ILE A 1 470 ? 11.627 8.072 -18.518 1.00 91.38 470 ILE A CA 1
ATOM 3499 C C . ILE A 1 470 ? 11.446 7.031 -17.392 1.00 91.38 470 ILE A C 1
ATOM 3501 O O . ILE A 1 470 ? 10.815 7.294 -16.362 1.00 91.38 470 ILE A O 1
ATOM 3505 N N . PHE A 1 471 ? 11.977 5.816 -17.570 1.00 93.44 471 PHE A N 1
ATOM 3506 C CA . PHE A 1 471 ? 11.847 4.735 -16.599 1.00 93.44 471 PHE A CA 1
ATOM 3507 C C . PHE A 1 471 ? 12.261 5.157 -15.175 1.00 93.44 471 PHE A C 1
ATOM 3509 O O . PHE A 1 4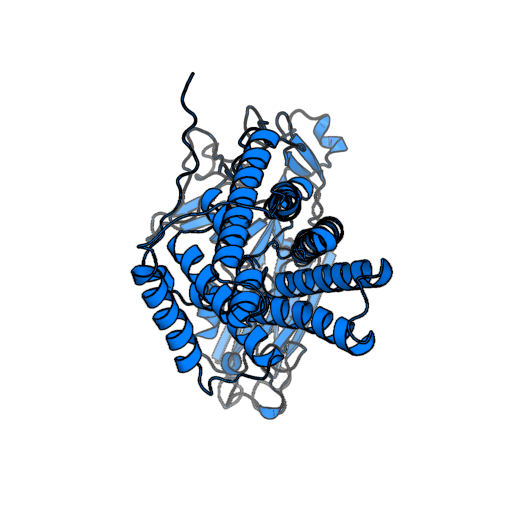71 ? 11.431 4.996 -14.271 1.00 93.44 471 PHE A O 1
ATOM 3516 N N . PRO A 1 472 ? 13.436 5.781 -14.941 1.00 93.75 472 PRO A N 1
ATOM 3517 C CA . PRO A 1 472 ? 13.841 6.174 -13.592 1.00 93.75 472 PRO A CA 1
ATOM 3518 C C . PRO A 1 472 ? 12.852 7.139 -12.930 1.00 93.75 472 PRO A C 1
ATOM 3520 O O . PRO A 1 472 ? 12.436 6.932 -11.792 1.00 93.75 472 PRO A O 1
ATOM 3523 N N . GLN A 1 473 ? 12.383 8.158 -13.653 1.00 94.19 473 GLN A N 1
ATOM 3524 C CA . GLN A 1 473 ? 11.436 9.146 -13.131 1.00 94.19 473 GLN A CA 1
ATOM 3525 C C . GLN A 1 473 ? 10.096 8.496 -12.769 1.00 94.19 473 GLN A C 1
ATOM 3527 O O . GLN A 1 473 ? 9.461 8.873 -11.780 1.00 94.19 473 GLN A O 1
ATOM 3532 N N . ARG A 1 474 ? 9.666 7.490 -13.540 1.00 93.75 474 ARG A N 1
ATOM 3533 C CA . ARG A 1 474 ? 8.451 6.722 -13.255 1.00 93.75 474 ARG A CA 1
ATOM 3534 C C . ARG A 1 474 ? 8.577 5.913 -11.965 1.00 93.75 474 ARG A C 1
ATOM 3536 O O . ARG A 1 474 ? 7.624 5.894 -11.187 1.00 93.75 474 ARG A O 1
ATOM 3543 N N . ILE A 1 475 ? 9.722 5.271 -11.733 1.00 95.25 475 ILE A N 1
ATOM 3544 C CA . ILE A 1 475 ? 9.988 4.522 -10.495 1.00 95.25 475 ILE A CA 1
ATOM 3545 C C . ILE A 1 475 ? 10.027 5.479 -9.303 1.00 95.25 475 ILE A C 1
ATOM 3547 O O . ILE A 1 475 ? 9.258 5.296 -8.363 1.00 95.25 475 ILE A O 1
ATOM 3551 N N . LEU A 1 476 ? 10.791 6.572 -9.397 1.00 93.94 476 LEU A N 1
ATOM 3552 C CA . LEU A 1 476 ? 10.857 7.605 -8.358 1.00 93.94 476 LEU A CA 1
ATOM 3553 C C . LEU A 1 476 ? 9.478 8.169 -7.984 1.00 93.94 476 LEU A C 1
ATOM 3555 O O . LEU A 1 476 ? 9.277 8.611 -6.854 1.00 93.94 476 LEU A O 1
ATOM 3559 N N . LYS A 1 477 ? 8.531 8.225 -8.926 1.00 91.19 477 LYS A N 1
ATOM 3560 C CA . LYS A 1 477 ? 7.179 8.748 -8.690 1.00 91.19 477 LYS A CA 1
ATOM 3561 C C . LYS A 1 477 ? 6.223 7.720 -8.082 1.00 91.19 477 LYS A C 1
ATOM 3563 O O . LYS A 1 477 ? 5.392 8.101 -7.266 1.00 91.19 477 LYS A O 1
ATOM 3568 N N . ASN A 1 478 ? 6.300 6.462 -8.513 1.00 92.25 478 ASN A N 1
ATOM 3569 C CA . ASN A 1 478 ? 5.236 5.481 -8.269 1.00 92.25 478 ASN A CA 1
ATOM 3570 C C . ASN A 1 478 ? 5.628 4.343 -7.322 1.00 92.25 478 ASN A C 1
ATOM 3572 O O . ASN A 1 478 ? 4.740 3.642 -6.841 1.00 92.25 478 ASN A O 1
ATOM 3576 N N . VAL A 1 479 ? 6.922 4.133 -7.080 1.00 96.19 479 VAL A N 1
ATOM 3577 C CA . VAL A 1 479 ? 7.432 2.995 -6.310 1.00 96.19 479 VAL A CA 1
ATOM 3578 C C . VAL A 1 479 ? 8.223 3.535 -5.122 1.00 96.19 479 VAL A C 1
ATOM 3580 O O . VAL A 1 479 ? 9.401 3.834 -5.286 1.00 96.19 479 VAL A O 1
ATOM 3583 N N . PRO A 1 480 ? 7.606 3.720 -3.946 1.00 96.56 480 PRO A N 1
ATOM 3584 C CA . PRO A 1 480 ? 8.305 4.205 -2.761 1.00 96.56 480 PRO A CA 1
ATOM 3585 C C . PRO A 1 480 ? 9.200 3.121 -2.151 1.00 96.56 480 PRO A C 1
ATOM 3587 O O . PRO A 1 480 ? 8.975 1.928 -2.352 1.00 96.56 480 PRO A O 1
ATOM 3590 N N . LEU A 1 481 ? 10.186 3.555 -1.371 1.00 96.56 481 LEU A N 1
ATOM 3591 C CA . LEU A 1 481 ? 10.968 2.701 -0.480 1.00 96.56 481 LEU A CA 1
ATOM 3592 C C . LEU A 1 481 ? 10.277 2.662 0.888 1.00 96.56 481 LEU A C 1
ATOM 3594 O O . LEU A 1 481 ? 9.989 3.714 1.453 1.00 96.56 481 LEU A O 1
ATOM 3598 N N . VAL A 1 482 ? 9.988 1.479 1.427 1.00 96.12 482 VAL A N 1
ATOM 3599 C CA . VAL A 1 482 ? 9.223 1.337 2.678 1.00 96.12 482 VAL A CA 1
ATOM 3600 C C . VAL A 1 482 ? 10.147 1.031 3.849 1.00 96.12 482 VAL A C 1
ATOM 3602 O O . VAL A 1 482 ? 10.961 0.111 3.784 1.00 96.12 482 VAL A O 1
ATOM 3605 N N . ILE A 1 483 ? 9.996 1.747 4.955 1.00 95.75 483 ILE A N 1
ATOM 3606 C CA . ILE A 1 483 ? 10.687 1.436 6.207 1.00 95.75 483 ILE A CA 1
ATOM 3607 C C . ILE A 1 483 ? 9.680 1.210 7.337 1.00 95.75 483 ILE A C 1
ATOM 3609 O O . ILE A 1 483 ? 8.600 1.802 7.379 1.00 95.75 483 ILE A O 1
ATOM 3613 N N . ASP A 1 484 ? 10.052 0.323 8.244 1.00 94.62 484 ASP A N 1
ATOM 3614 C CA . ASP A 1 484 ? 9.418 0.068 9.527 1.00 94.62 484 ASP A CA 1
ATOM 3615 C C . ASP A 1 484 ? 10.049 0.941 10.615 1.00 94.62 484 ASP A C 1
ATOM 3617 O O . ASP A 1 484 ? 11.233 1.263 10.541 1.00 94.62 484 ASP A O 1
ATOM 3621 N N . TRP A 1 485 ? 9.282 1.276 11.654 1.00 94.25 485 TRP A N 1
ATOM 3622 C CA . TRP A 1 485 ? 9.766 2.011 12.833 1.00 94.25 485 TRP A CA 1
ATOM 3623 C C . TRP A 1 485 ? 9.372 1.331 14.148 1.00 94.25 485 TRP A C 1
ATOM 3625 O O . TRP A 1 485 ? 8.338 0.671 14.194 1.00 94.25 485 TRP A O 1
ATOM 3635 N N . VAL A 1 486 ? 10.150 1.498 15.218 1.00 94.25 486 VAL A N 1
ATOM 3636 C CA . VAL A 1 486 ? 9.854 0.959 16.564 1.00 94.25 486 VAL A CA 1
ATOM 3637 C C . VAL A 1 486 ? 10.054 2.021 17.647 1.00 94.25 486 VAL A C 1
ATOM 3639 O O . VAL A 1 486 ? 10.771 2.992 17.428 1.00 94.25 486 VAL A O 1
ATOM 3642 N N . ILE A 1 487 ? 9.436 1.854 18.816 1.00 93.62 487 ILE A N 1
ATOM 3643 C CA . ILE A 1 487 ? 9.707 2.679 20.000 1.00 93.62 487 ILE A CA 1
ATOM 3644 C C . ILE A 1 487 ? 10.674 1.945 20.923 1.00 93.62 487 ILE A C 1
ATOM 3646 O O . ILE A 1 487 ? 10.440 0.794 21.298 1.00 93.62 487 ILE A O 1
ATOM 3650 N N . GLY A 1 488 ? 11.741 2.644 21.316 1.00 90.62 488 GLY A N 1
ATOM 3651 C CA . GLY A 1 488 ? 12.760 2.126 22.224 1.00 90.62 488 GLY A CA 1
ATOM 3652 C C . GLY A 1 488 ? 13.471 0.879 21.690 1.00 90.62 488 GLY A C 1
ATOM 3653 O O . GLY A 1 488 ? 13.464 0.597 20.496 1.00 90.62 488 GLY A O 1
ATOM 3654 N N . ASN A 1 489 ? 14.100 0.145 22.604 1.00 90.56 489 ASN A N 1
ATOM 3655 C CA . ASN A 1 489 ? 14.857 -1.080 22.332 1.00 90.56 489 ASN A CA 1
ATOM 3656 C C . ASN A 1 489 ? 14.502 -2.226 23.297 1.00 90.56 489 ASN A C 1
ATOM 3658 O O . ASN A 1 489 ? 15.256 -3.181 23.413 1.00 90.56 489 ASN A O 1
ATOM 3662 N N . LYS A 1 490 ? 13.394 -2.106 24.033 1.00 91.56 490 LYS A N 1
ATOM 3663 C CA . LYS A 1 490 ? 12.938 -3.092 25.021 1.00 91.56 490 LYS A CA 1
ATOM 3664 C C . LYS A 1 490 ? 11.663 -3.769 24.549 1.00 91.56 490 LYS A C 1
ATOM 3666 O O . LYS A 1 490 ? 10.877 -3.165 23.817 1.00 91.56 490 LYS A O 1
ATOM 3671 N N . THR A 1 491 ? 11.443 -4.988 25.022 1.00 91.31 491 THR A N 1
ATOM 3672 C CA . THR A 1 491 ? 10.174 -5.697 24.824 1.00 91.31 491 THR A CA 1
ATOM 3673 C C . THR A 1 491 ? 9.062 -5.089 25.679 1.00 91.31 491 THR A C 1
ATOM 3675 O O . THR A 1 491 ? 9.312 -4.403 26.676 1.00 91.31 491 THR A O 1
ATOM 3678 N N . CYS A 1 492 ? 7.813 -5.385 25.334 1.00 91.88 492 CYS A N 1
ATOM 3679 C CA . CYS A 1 492 ? 6.626 -4.972 26.069 1.00 91.88 492 CYS A CA 1
ATOM 3680 C C . CYS A 1 492 ? 6.669 -5.387 27.541 1.00 91.88 492 CYS A C 1
ATOM 3682 O O . CYS A 1 492 ? 6.339 -4.589 28.418 1.00 91.88 492 CYS A O 1
ATOM 3684 N N . VAL A 1 493 ? 7.125 -6.609 27.825 1.00 90.81 493 VAL A N 1
ATOM 3685 C CA . VAL A 1 493 ? 7.215 -7.148 29.192 1.00 90.81 493 VAL A CA 1
ATOM 3686 C C . VAL A 1 493 ? 8.213 -6.361 30.047 1.00 90.81 493 VAL A C 1
ATOM 3688 O O . VAL A 1 493 ? 7.999 -6.162 31.246 1.00 90.81 493 VAL A O 1
ATOM 3691 N N . GLU A 1 494 ? 9.307 -5.907 29.440 1.00 90.75 494 GLU A N 1
ATOM 3692 C CA . GLU A 1 494 ? 10.355 -5.149 30.122 1.00 90.75 494 GLU A CA 1
ATOM 3693 C C . GLU A 1 494 ? 9.960 -3.684 30.320 1.00 90.75 494 GLU A C 1
ATOM 3695 O O . GLU A 1 494 ? 10.162 -3.129 31.403 1.00 90.75 494 GLU A O 1
ATOM 3700 N N . VAL A 1 495 ? 9.392 -3.047 29.291 1.00 90.88 495 VAL A N 1
ATOM 3701 C CA . VAL A 1 495 ? 9.106 -1.606 29.309 1.00 90.88 495 VAL A CA 1
ATOM 3702 C C . VAL A 1 495 ? 7.872 -1.244 30.133 1.00 90.88 495 VAL A C 1
ATOM 3704 O O . VAL A 1 495 ? 7.842 -0.164 30.707 1.00 90.88 495 VAL A O 1
ATOM 3707 N N . GLN A 1 496 ? 6.893 -2.141 30.287 1.00 88.50 496 GLN A N 1
ATOM 3708 C CA . GLN A 1 496 ? 5.702 -1.888 31.118 1.00 88.50 496 GLN A CA 1
ATOM 3709 C C . GLN A 1 496 ? 6.030 -1.584 32.589 1.00 88.50 496 GLN A C 1
ATOM 3711 O O . GLN A 1 496 ? 5.207 -1.026 33.308 1.00 88.50 496 GLN A O 1
ATOM 3716 N N . LYS A 1 497 ? 7.231 -1.953 33.046 1.00 86.50 497 LYS A N 1
ATOM 3717 C CA . LYS A 1 497 ? 7.727 -1.693 34.406 1.00 86.50 497 LYS A CA 1
ATOM 3718 C C . LYS A 1 497 ? 8.572 -0.419 34.501 1.00 86.50 497 LYS A C 1
ATOM 3720 O O . LYS A 1 497 ? 9.085 -0.107 35.571 1.00 86.50 497 LYS A O 1
ATOM 3725 N N . SER A 1 498 ? 8.775 0.276 33.385 1.00 86.75 498 SER A N 1
ATOM 3726 C CA . SER A 1 498 ? 9.632 1.452 33.265 1.00 86.75 498 SER A CA 1
ATOM 3727 C C . SER A 1 498 ? 8.804 2.737 33.237 1.00 86.75 498 SER A C 1
ATOM 3729 O O . SER A 1 498 ? 7.675 2.754 32.755 1.00 86.75 498 SER A O 1
ATOM 3731 N N . SER A 1 499 ? 9.400 3.833 33.712 1.00 83.69 499 SER A N 1
ATOM 3732 C CA . SER A 1 499 ? 8.870 5.192 33.549 1.00 83.69 499 SER A CA 1
ATOM 3733 C C . SER A 1 499 ? 8.743 5.625 32.089 1.00 83.69 499 SER A C 1
ATOM 3735 O O . SER A 1 499 ? 7.954 6.515 31.789 1.00 83.69 499 SER A O 1
ATOM 3737 N N . ASP A 1 500 ? 9.497 4.991 31.189 1.00 82.75 500 ASP A N 1
ATOM 3738 C CA . ASP A 1 500 ? 9.633 5.397 29.787 1.00 82.75 500 ASP A CA 1
ATOM 3739 C C . ASP A 1 500 ? 8.615 4.678 28.881 1.00 82.75 500 ASP A C 1
ATOM 3741 O O . ASP A 1 500 ? 8.782 4.579 27.662 1.00 82.75 500 ASP A O 1
ATOM 3745 N N . PHE A 1 501 ? 7.561 4.117 29.480 1.00 91.25 501 PHE A N 1
ATOM 3746 C CA . PHE A 1 501 ? 6.489 3.458 28.753 1.00 91.25 501 PHE A CA 1
ATOM 3747 C C . PHE A 1 501 ? 5.637 4.482 27.995 1.00 91.25 501 PHE A C 1
ATOM 3749 O O . PHE A 1 501 ? 4.982 5.340 28.582 1.00 91.25 501 PHE A O 1
ATOM 3756 N N . ALA A 1 502 ? 5.651 4.384 26.666 1.00 92.56 502 ALA A N 1
ATOM 3757 C CA . ALA A 1 502 ? 5.049 5.366 25.773 1.00 92.56 502 ALA A CA 1
ATOM 3758 C C . ALA A 1 502 ? 3.527 5.216 25.624 1.00 92.56 502 ALA A C 1
ATOM 3760 O O . ALA A 1 502 ? 2.837 6.195 25.327 1.00 92.56 502 ALA A O 1
ATOM 3761 N N . CYS A 1 503 ? 3.005 3.998 25.788 1.00 92.69 503 CYS A N 1
ATOM 3762 C CA . CYS A 1 503 ? 1.599 3.709 25.538 1.00 92.69 503 CYS A CA 1
ATOM 3763 C C . CYS A 1 503 ? 0.709 4.362 26.601 1.00 92.69 503 CYS A C 1
ATOM 3765 O O . CYS A 1 503 ? 0.972 4.265 27.798 1.00 92.69 503 CYS A O 1
ATOM 3767 N N . GLN A 1 504 ? -0.352 5.021 26.152 1.00 92.69 504 GLN A N 1
ATOM 3768 C CA . GLN A 1 504 ? -1.317 5.722 26.995 1.00 92.69 504 GLN A CA 1
ATOM 3769 C C . GLN A 1 504 ? -2.524 4.828 27.322 1.00 92.69 504 GLN A C 1
ATOM 3771 O O . GLN A 1 504 ? -2.566 3.645 26.978 1.00 92.69 504 GLN A O 1
ATOM 3776 N N . GLU A 1 505 ? -3.522 5.382 28.005 1.00 89.62 505 GLU A N 1
ATOM 3777 C CA . GLU A 1 505 ? -4.718 4.641 28.413 1.00 89.62 505 GLU A CA 1
ATOM 3778 C C . GLU A 1 505 ? -5.472 4.019 27.223 1.00 89.62 505 GLU A C 1
ATOM 3780 O O . GLU A 1 505 ? -5.436 4.514 26.090 1.00 89.62 505 GLU A O 1
ATOM 3785 N N . ASN A 1 506 ? -6.149 2.896 27.493 1.00 84.75 506 ASN A N 1
ATOM 3786 C CA . ASN A 1 506 ? -6.898 2.098 26.515 1.00 84.75 506 AS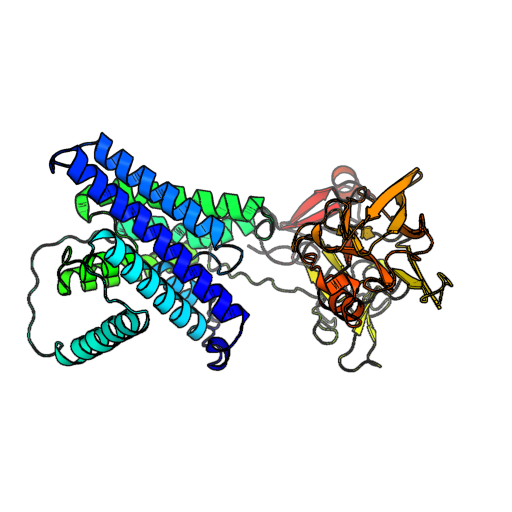N A CA 1
ATOM 3787 C C . ASN A 1 506 ? -6.081 1.661 25.288 1.00 84.75 506 ASN A C 1
ATOM 3789 O O . ASN A 1 506 ? -6.608 1.543 24.178 1.00 84.75 506 ASN A O 1
ATOM 3793 N N . SER A 1 507 ? -4.791 1.407 25.487 1.00 87.44 507 SER A N 1
ATOM 3794 C CA . SER A 1 507 ? -3.906 0.877 24.459 1.00 87.44 507 SER A CA 1
ATOM 3795 C C . SER A 1 507 ? -3.168 -0.370 24.942 1.00 87.44 507 SER A C 1
ATOM 3797 O O . SER A 1 507 ? -3.007 -0.608 26.140 1.00 87.44 507 SER A O 1
ATOM 3799 N N . ILE A 1 508 ? -2.744 -1.185 23.985 1.00 87.62 508 ILE A N 1
ATOM 3800 C CA . ILE A 1 508 ? -1.942 -2.384 24.182 1.00 87.62 508 ILE A CA 1
ATOM 3801 C C . ILE A 1 508 ? -0.533 -2.159 23.642 1.00 87.62 508 ILE A C 1
ATOM 3803 O O . ILE A 1 508 ? -0.333 -1.526 22.603 1.00 87.62 508 ILE A O 1
ATOM 3807 N N . CYS A 1 509 ? 0.443 -2.721 24.347 1.00 88.44 509 CYS A N 1
ATOM 3808 C CA . CYS A 1 509 ? 1.811 -2.815 23.863 1.00 88.44 509 CYS A CA 1
ATOM 3809 C C . CYS A 1 509 ? 1.942 -4.027 22.937 1.00 88.44 509 CYS A C 1
ATOM 3811 O O . CYS A 1 509 ? 1.459 -5.110 23.268 1.00 88.44 509 CYS A O 1
ATOM 3813 N N . VAL A 1 510 ? 2.600 -3.843 21.795 1.00 89.44 510 VAL A N 1
ATOM 3814 C CA . VAL A 1 510 ? 2.877 -4.894 20.813 1.00 89.44 510 VAL A CA 1
ATOM 3815 C C . VAL A 1 510 ? 4.376 -4.934 20.540 1.00 89.44 510 VAL A C 1
ATOM 3817 O O . VAL A 1 510 ? 4.951 -3.929 20.117 1.00 89.44 510 VAL A O 1
ATOM 3820 N N . ASP A 1 511 ? 5.001 -6.085 20.775 1.00 87.94 511 ASP A N 1
ATOM 3821 C CA . ASP A 1 511 ? 6.418 -6.296 20.481 1.00 87.94 511 ASP A CA 1
ATOM 3822 C C . ASP A 1 511 ? 6.708 -6.150 18.983 1.00 87.94 511 ASP A C 1
ATOM 3824 O O . ASP A 1 511 ? 5.883 -6.472 18.123 1.00 87.94 511 ASP A O 1
ATOM 3828 N N . SER A 1 512 ? 7.897 -5.645 18.662 1.00 87.06 512 SER A N 1
ATOM 3829 C CA . SER A 1 512 ? 8.333 -5.457 17.281 1.00 87.06 512 SER A CA 1
ATOM 3830 C C . SER A 1 512 ? 8.526 -6.789 16.548 1.00 87.06 512 SER A C 1
ATOM 3832 O O . SER A 1 512 ? 9.254 -7.674 16.988 1.00 87.06 512 SER A O 1
ATOM 3834 N N . ASP A 1 513 ? 7.947 -6.888 15.352 1.00 83.94 513 ASP A N 1
ATOM 3835 C CA . ASP A 1 513 ? 8.106 -7.999 14.404 1.00 83.94 513 ASP A CA 1
ATOM 3836 C C . ASP A 1 513 ? 8.990 -7.632 13.191 1.00 83.94 513 ASP A C 1
ATOM 3838 O O . ASP A 1 513 ? 9.076 -8.369 12.194 1.00 83.94 513 ASP A O 1
ATOM 3842 N N . THR A 1 514 ? 9.648 -6.472 13.281 1.00 80.88 514 THR A N 1
ATOM 3843 C CA . THR A 1 514 ? 10.407 -5.823 12.198 1.00 80.88 514 THR A CA 1
ATOM 3844 C C . THR A 1 514 ? 11.818 -6.391 12.034 1.00 80.88 514 THR A C 1
ATOM 3846 O O . THR A 1 514 ? 12.510 -6.080 11.066 1.00 80.88 514 THR A O 1
ATOM 3849 N N . GLY A 1 515 ? 12.246 -7.250 12.964 1.00 81.69 515 GLY A N 1
ATOM 3850 C CA . GLY A 1 515 ? 13.629 -7.716 13.103 1.00 81.69 515 GLY A CA 1
ATOM 3851 C C . GLY A 1 515 ? 14.498 -6.807 13.981 1.00 81.69 515 GLY A C 1
ATOM 3852 O O . GLY A 1 515 ? 15.676 -7.096 14.164 1.00 81.69 515 GLY A O 1
ATOM 3853 N N . LEU A 1 516 ? 13.927 -5.727 14.524 1.00 84.88 516 LEU A N 1
ATOM 3854 C CA . LEU A 1 516 ? 14.525 -4.896 15.570 1.00 84.88 516 LEU A CA 1
ATOM 3855 C C . LEU A 1 516 ? 13.844 -5.153 16.912 1.00 84.88 516 LEU A C 1
ATOM 3857 O O . LEU A 1 516 ? 12.631 -5.361 16.940 1.00 84.88 516 LEU A O 1
ATOM 3861 N N . GLU A 1 517 ? 14.597 -5.061 18.005 1.00 88.38 517 GLU A N 1
ATOM 3862 C CA . GLU A 1 517 ? 14.031 -4.969 19.355 1.00 88.38 517 GLU A CA 1
ATOM 3863 C C . GLU A 1 517 ? 13.325 -3.622 19.559 1.00 88.38 517 GLU A C 1
ATOM 3865 O O . GLU A 1 517 ? 13.691 -2.617 18.947 1.00 88.38 517 GLU A O 1
ATOM 3870 N N . GLY A 1 518 ? 12.306 -3.606 20.418 1.00 91.31 518 GLY A N 1
ATOM 3871 C CA . GLY A 1 518 ? 11.432 -2.457 20.648 1.00 91.31 518 GLY A CA 1
ATOM 3872 C C . GLY A 1 518 ? 9.960 -2.851 20.579 1.00 91.31 518 GLY A C 1
ATOM 3873 O O . GLY A 1 518 ? 9.615 -4.019 20.383 1.00 91.31 518 GLY A O 1
ATOM 3874 N N . TYR A 1 519 ? 9.081 -1.863 20.706 1.00 91.19 519 TYR A N 1
ATOM 3875 C CA . TYR A 1 519 ? 7.636 -2.085 20.729 1.00 91.19 519 TYR A CA 1
ATOM 3876 C C . TYR A 1 519 ? 6.867 -0.977 20.008 1.00 91.19 519 TYR A C 1
ATOM 3878 O O . TYR A 1 519 ? 7.411 0.054 19.609 1.00 91.19 519 TYR A O 1
ATOM 3886 N N . ARG A 1 520 ? 5.567 -1.195 19.826 1.00 92.12 520 ARG A N 1
ATOM 3887 C CA . ARG A 1 520 ? 4.596 -0.196 19.377 1.00 92.12 520 ARG A CA 1
ATOM 3888 C C . ARG A 1 520 ? 3.380 -0.220 20.296 1.00 92.12 520 ARG A C 1
ATOM 3890 O O . ARG A 1 520 ? 3.158 -1.182 21.025 1.00 92.12 520 ARG A O 1
ATOM 3897 N N . CYS A 1 521 ? 2.582 0.835 20.234 1.00 90.62 521 CYS A N 1
ATOM 3898 C CA . CYS A 1 521 ? 1.325 0.937 20.953 1.00 90.62 521 CYS A CA 1
ATOM 3899 C C . CYS A 1 521 ? 0.191 0.868 19.938 1.00 90.62 521 CYS A C 1
ATOM 3901 O O . CYS A 1 521 ? 0.251 1.521 18.895 1.00 90.62 521 CYS A O 1
ATOM 3903 N N . ASN A 1 522 ? -0.836 0.085 20.236 1.00 87.12 522 ASN A N 1
ATOM 3904 C CA . ASN A 1 522 ? -2.045 0.005 19.428 1.00 87.12 522 ASN A CA 1
ATOM 3905 C C . ASN A 1 522 ? -3.260 0.241 20.318 1.00 87.12 522 ASN A C 1
ATOM 3907 O O . ASN A 1 522 ? -3.231 -0.125 21.488 1.00 87.12 522 ASN A O 1
ATOM 3911 N N . CYS A 1 523 ? -4.329 0.838 19.801 1.00 82.19 523 CYS A N 1
ATOM 3912 C CA . CYS A 1 523 ? -5.540 0.981 20.603 1.00 82.19 523 CYS A CA 1
ATOM 3913 C C . CYS A 1 523 ? -6.124 -0.394 20.949 1.00 82.19 523 CYS A C 1
ATOM 3915 O O . CYS A 1 523 ? -6.110 -1.314 20.128 1.00 82.19 523 CYS A O 1
ATOM 3917 N N . SER A 1 524 ? -6.629 -0.530 22.174 1.00 78.88 524 SER A N 1
ATOM 3918 C CA . SER A 1 524 ? -7.346 -1.725 22.612 1.00 78.88 524 SER A CA 1
ATOM 3919 C C . SER A 1 524 ? -8.612 -1.926 21.782 1.00 78.88 524 SER A C 1
ATOM 3921 O O . SER A 1 524 ? -9.198 -0.972 21.268 1.00 78.88 524 SER A O 1
ATOM 3923 N N . ASN A 1 525 ? -9.078 -3.172 21.690 1.00 69.88 525 ASN A N 1
ATOM 3924 C CA . ASN A 1 525 ? -10.308 -3.497 20.969 1.00 69.88 525 ASN A CA 1
ATOM 3925 C C . ASN A 1 525 ? -11.479 -2.620 21.445 1.00 69.88 525 ASN A C 1
ATOM 3927 O O . ASN A 1 525 ? -11.785 -2.579 22.633 1.00 69.88 525 ASN A O 1
ATOM 3931 N N . GLY A 1 526 ? -12.129 -1.934 20.502 1.00 62.69 526 GLY A N 1
ATOM 3932 C CA . GLY A 1 526 ? -13.225 -0.995 20.770 1.00 62.69 526 GLY A CA 1
ATOM 3933 C C . GLY A 1 526 ? -12.806 0.477 20.768 1.00 62.69 526 GLY A C 1
ATOM 3934 O O . GLY A 1 526 ? -13.602 1.306 20.338 1.00 62.69 526 GLY A O 1
ATOM 3935 N N . TYR A 1 527 ? -11.551 0.785 21.090 1.00 67.19 527 TYR A N 1
ATOM 3936 C CA . TYR A 1 527 ? -11.035 2.149 21.210 1.00 67.19 527 TYR A CA 1
ATOM 3937 C C . TYR A 1 527 ? -10.345 2.630 19.924 1.00 67.19 527 TYR A C 1
ATOM 3939 O O . TYR A 1 527 ? -9.795 1.836 19.160 1.00 67.19 527 TYR A O 1
ATOM 3947 N N . GLU A 1 528 ? -10.364 3.940 19.685 1.00 71.50 528 GLU A N 1
ATOM 3948 C CA . GLU A 1 528 ? -9.761 4.616 18.531 1.00 71.50 528 GLU A CA 1
ATOM 3949 C C . GLU A 1 528 ? -9.002 5.880 18.956 1.00 71.50 528 GLU A C 1
ATOM 3951 O O . GLU A 1 528 ? -9.153 6.387 20.067 1.00 71.50 528 GLU A O 1
ATOM 3956 N N . GLY A 1 529 ? -8.151 6.398 18.072 1.00 77.25 529 GLY A N 1
ATOM 3957 C CA . GLY A 1 529 ? -7.345 7.587 18.327 1.00 77.25 529 GLY A CA 1
ATOM 3958 C C . GLY A 1 529 ? -5.853 7.293 18.272 1.00 77.25 529 GLY A C 1
ATOM 3959 O O . GLY A 1 529 ? -5.401 6.469 17.479 1.00 77.25 529 GLY A O 1
ATOM 3960 N N . ASN A 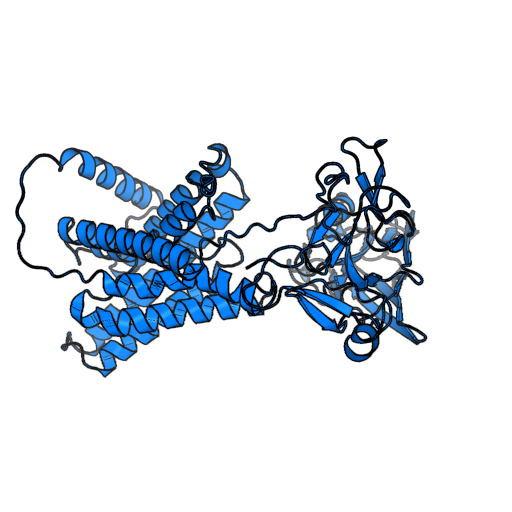1 530 ? -5.072 8.013 19.078 1.00 86.56 530 ASN A N 1
ATOM 3961 C CA . ASN A 1 530 ? -3.620 7.878 19.083 1.00 86.56 530 ASN A CA 1
ATOM 3962 C C . ASN A 1 530 ? -3.149 7.291 20.419 1.00 86.56 530 ASN A C 1
ATOM 3964 O O . ASN A 1 530 ? -3.272 7.967 21.441 1.00 86.56 530 ASN A O 1
ATOM 3968 N N . PRO A 1 531 ? -2.586 6.070 20.420 1.00 90.56 531 PRO A N 1
ATOM 3969 C CA . PRO A 1 531 ? -2.207 5.370 21.643 1.00 90.56 531 PRO A CA 1
ATOM 3970 C C . PRO A 1 531 ? -0.982 5.976 22.340 1.00 90.56 531 PRO A C 1
ATOM 3972 O O . PRO A 1 531 ? -0.601 5.503 23.403 1.00 90.56 531 PRO A O 1
ATOM 3975 N N . TYR A 1 532 ? -0.362 7.005 21.763 1.00 91.56 532 TYR A N 1
ATOM 3976 C CA . TYR A 1 532 ? 0.808 7.684 22.312 1.00 91.56 532 TYR A CA 1
ATOM 3977 C C . TYR A 1 532 ? 0.487 9.072 22.895 1.00 91.56 532 TYR A C 1
ATOM 3979 O O . TYR A 1 532 ? 1.336 9.670 23.548 1.00 91.56 532 TYR A O 1
ATOM 3987 N N . LEU A 1 533 ? -0.720 9.605 22.673 1.00 90.88 533 LEU A N 1
ATOM 3988 C CA . LEU A 1 533 ? -1.133 10.929 23.155 1.00 90.88 533 LEU A CA 1
ATOM 3989 C C . LEU A 1 533 ? -2.100 10.814 24.324 1.00 90.88 533 LEU A C 1
ATOM 3991 O O . LEU A 1 533 ? -2.962 9.948 24.305 1.00 90.88 533 LEU A O 1
ATOM 3995 N N . ARG A 1 534 ? -2.021 11.716 25.309 1.00 85.94 534 ARG A N 1
ATOM 3996 C CA . ARG A 1 534 ? -3.046 11.825 26.362 1.00 85.94 534 ARG A CA 1
ATOM 3997 C C . ARG A 1 534 ? -4.333 12.438 25.791 1.00 85.94 534 ARG A C 1
ATOM 3999 O O . ARG A 1 534 ? -4.226 13.406 25.037 1.00 85.94 534 ARG A O 1
ATOM 4006 N N . PRO A 1 535 ? -5.531 11.936 26.149 1.00 86.31 535 PRO A N 1
ATOM 4007 C CA . PRO A 1 535 ? -5.843 10.958 27.207 1.00 86.31 535 PRO A CA 1
ATOM 4008 C C . PRO A 1 535 ? -5.793 9.469 26.791 1.00 86.31 535 PRO A C 1
ATOM 4010 O O . PRO A 1 535 ? -6.388 8.628 27.448 1.00 86.31 535 PRO A O 1
ATOM 4013 N N . GLY A 1 536 ? -5.099 9.114 25.713 1.00 85.00 536 GLY A N 1
ATOM 4014 C CA . GLY A 1 536 ? -5.028 7.757 25.170 1.00 85.00 536 GLY A CA 1
ATOM 4015 C C . GLY A 1 536 ? -6.120 7.488 24.143 1.00 85.00 536 GLY A C 1
ATOM 4016 O O . GLY A 1 536 ? -6.753 8.415 23.625 1.00 85.00 536 GLY A O 1
ATOM 4017 N N . CYS A 1 537 ? -6.358 6.215 23.840 1.00 82.06 537 CYS A N 1
ATOM 4018 C CA . CYS A 1 537 ? -7.423 5.838 22.916 1.00 82.06 537 CYS A CA 1
ATOM 4019 C C . CYS A 1 537 ? -8.802 6.014 23.571 1.00 82.06 537 CYS A C 1
ATOM 4021 O O . CYS A 1 537 ? -8.975 5.762 24.763 1.00 82.06 537 CYS A O 1
ATOM 4023 N N . GLN A 1 538 ? -9.786 6.455 22.794 1.00 77.56 538 GLN A N 1
ATOM 4024 C CA . GLN A 1 538 ? -11.139 6.785 23.248 1.00 77.56 538 GLN A CA 1
ATOM 4025 C C . GLN A 1 538 ? -12.155 5.855 22.575 1.00 77.56 538 GLN A C 1
ATOM 4027 O O . GLN A 1 538 ? -11.948 5.455 21.429 1.00 77.56 538 GLN A O 1
ATOM 4032 N N . GLY A 1 539 ? -13.206 5.463 23.298 1.00 66.69 539 GLY A N 1
ATOM 4033 C CA . GLY A 1 539 ? -14.160 4.422 22.894 1.00 66.69 539 GLY A CA 1
ATOM 4034 C C . GLY A 1 539 ? -15.608 4.843 23.041 1.00 66.69 539 GLY A C 1
ATOM 4035 O O . GLY A 1 539 ? -15.869 5.757 23.858 1.00 66.69 539 GLY A O 1
#

Sequence (539 aa):
MGEQNPTKRAIGNQNEFRQPGAIKAALAEFFSTLIFVFVGEGSGMAYNKLTGNAPNSPSGLVAAAVAHGFRLFVAVSISANISGGHVNPSVTFGLFLGGNISLFRGILYIIAQLLGSGMAYNKLTGNAPNSPSGLVAAAVAHGFRLFVAVSISANISGGHVNPSVTFGLFLGGNISLLYNKLTGNAPNSPSGLVAAAVAHGFRLFVAVSISANISGGHVNPSITFGLFLGGNISLFRGILYIIAQLLGSVIACLLLWFSTGGLTLNNSINTLPGCQSKCGNLTVPYPFGIGINAGCSIDPWFDINCDTSFNPPKAFLSKTNNQEVIDISGTKIRLKNYIASKCYNNIGGMTQENSVEVDLGTSPFSFSNENKFTVVGCDYFWLIEGKVLLHNSISSCFASCSYSIQLSDESCSGIGCCQTYIPKGLKRFTISQGTLLNNTKVFSYNPCGYSFLGEQDRYKFRVSDLFNPIFPQRILKNVPLVIDWVIGNKTCVEVQKSSDFACQENSICVDSDTGLEGYRCNCSNGYEGNPYLRPGCQG

InterPro domains:
  IPR000425 Major intrinsic protein [PF00230] (17-121)
  IPR000425 Major intrinsic protein [PF00230] (191-269)
  IPR000425 Major intrinsic protein [PR00783] (24-43)
  IPR000425 Major intrinsic protein [PR00783] (68-92)
  IPR000425 Major intrinsic protein [PR00783] (105-124)
  IPR000425 Major intrinsic protein [PR00783] (201-223)
  IPR000425 Major intrinsic protein [PR00783] (239-259)
  IPR000742 EGF-like domain [PS50026] (494-538)
  IPR022357 Major intrinsic protein, conserved site [PS00221] (86-94)
  IPR022357 Major intrinsic protein, conserved site [PS00221] (160-168)
  IPR022357 Major intrinsic protein, conserved site [PS00221] (218-226)
  IPR023271 Aquaporin-like [G3DSA:1.20.1080.10] (7-118)
  IPR023271 Aquaporin-like [G3DSA:1.20.1080.10] (119-177)
  IPR023271 Aquaporin-like [G3DSA:1.20.1080.10] (178-298)
  IPR023271 Aquaporin-like [SSF81338] (16-121)
  IPR023271 Aquaporin-like [SSF81338] (125-178)
  IPR023271 Aquaporin-like [SSF81338] (183-266)
  IPR025287 Wall-associated receptor kinase, galacturonan-binding domain [PF13947] (275-332)
  IPR034294 Aquaporin transporter [PTHR45665] (10-121)

Foldseek 3Di:
DDDDDPDDQAQDDPCLVVDPLLVQLLLLLLQLLLQLLLQLVVQVVVVCVVVVNDPQDLVNLLSSLLSNLVSQLVSLLSRCLRHNRQLFLLSLLLCSVLNNDHNNSSVSSVVSSLLSLQVSLCVSVVVDPPDPVVSVCVVVVVVVVVVVPPPDDDDDDDAPPDLVLLLQLQLLSCVLVVLCQVVVNCCVPSVSSSVSSSSNSVSLSVSSSVPCVRPNSQLGLSNLSSCCSVVNDPPVVSVVVVVSSNVSSVVNSVVSCVVLVNDRPPPVLDFPPPFDQDQQPEGQRPCAGEDQVPPRHLDNQRYWDFAVVDVRTWTFRPPFPGWTWDYDDRFKTWTQWDKWKWFADLVLHTDDGDKDKGAQDPGQKAFFQLKKKKKAEAQKKKWKWFDQPPDIDIDIAAAHEDDLPPDDWQDAPRHRMHIDTDDFRTGMIIIGMDGDPSCNRPCVQARMMMIIIFGPPQDIDDSNLRRDPCNVVSCSPGTTGMMGGFADQAAPVVPVPDPSDQFAPQWDWAFDPRSGGHIDIDGHRSWDDHRRDPPGTHD

pLDDT: mean 76.81, std 18.29, range [22.97, 96.56]